Protein AF-0000000076642037 (afdb_homodimer)

Nearest PDB structures (foldseek):
  5gxf-assembly1_B  TM=9.717E-01  e=1.843E-44  Ruegeria pomeroyi DSS-3
  3nx4-assembly1_B  TM=9.785E-01  e=2.537E-43  Salmonella enterica subsp. enterica serovar Typhimurium str. LT2
  4jxk-assembly1_B  TM=9.682E-01  e=1.148E-43  Rhodococcus opacus B4
  1y9e-assembly1_E  TM=9.682E-01  e=3.238E-43  Bacillus subtilis
  1o8c-assembly2_C  TM=9.690E-01  e=2.017E-42  Escherichia coli K-12

Radius of gyration: 28.61 Å; Cα contacts (8 Å, |Δi|>4): 1742; chains: 2; bounding box: 48×90×70 Å

Sequence (664 aa):
MTDTFKALVVEETAEDTFRRSVKQWPLDRLPDHEVLVRVHYSSLNYKDALSASGNKGVTQEYPHIPGIDAAGIVKESKDGRFQAGDKVIVTSYDLGQNTPGGFGRFIRVPGDWVVPLPVGLRLFESMALGTAGLTAAIGIHHLRRHEVEAGGGPLLVTGATGGVGTMAVSILAKLDYEVVAATGKTEQESFMKEIGATSVIHRDEVQDRSSKPLLGSRWSGVIETVGGRMLDTALRQTQPNGTVACCGNVLGHQLQTSVYPFILRGVTLSGIDSGHCPMKLRRQLWKRLGASWKPGHLPEISRSCSLEELNSEIDLILEGGQVGRVVVEHEGMTDTFKALVVEETAEDTFRRSVKQWPLDRLPDHEVLVRVHYSSLNYKDALSASGNKGVTQEYPHIPGIDAAGIVKESKDGRFQAGDKVIVTSYDLGQNTPGGFGRFIRVPGDWVVPLPVGLRLFESMALGTAGLTAAIGIHHLRRHEVEAGGGPLLVTGATGGVGTMAVSILAKLDYEVVAATGKTEQESFMKEIGATSVIHRDEVQDRSSKPLLGSRWSGVIETVGGRMLDTALRQTQPNGTVACCGNVLGHQLQTSVYPFILRGVTLSGIDSGHCPMKLRRQLWKRLGASWKPGHLPEISRSCSLEELNSEIDLILEGGQVGRVVVEHEG

Secondary structure (DSSP, 8-state):
---EEEEEEEEEEGGGEEEEEEEEEEGGGS---SEEEEEEEEEE-HHHHHHHTT-TTT--SSSB---SEEEEEEEEESSTT--TT-EEEEESTTBTTTB--TTBSEEEE-GGGEEEPPTT--HHHHHHHHHHHHHHHHHHHHHHHTT--TTS-PEEESSTTSHHHHHHHHHHHHTT--EEEEES-GGGHHHHHHTT-SEEEEGGGG---S--S-----EEEEEE-S-HHHHHHHHHHEEEEEEEEE---TT-SEEEEESHHHHHH--EEEE--STT--HHHHHHHHHHHTTTT--TTHHHHEEEEETTTHHHHHHHHHTT---SEEEEE---/---EEEEEEEEEEGGGEEEEEEEEEEGGGS---SEEEEEEEEEE-HHHHHHHTT-TTT--SSSB---SEEEEEEEEESSTT--TT-EEEEESTTBTTTB--TTBSEEEE-GGGEEEPPTT--HHHHHHHHHHHHHHHHHHHHHHHTT--TTS-PEEESSTTSHHHHHHHHHHHHTT--EEEEES-GGGHHHHHHTT-SEEEEGGGG---S--S-----EEEEEE-S-HHHHHHHHHHEEEEEEEEE---TT-SEEEEESHHHHHH--EEEE--STT--HHHHHHHHHHHTTTT--TTHHHHEEEEETTTHHHHHHHHHTT---SEEEEE---

Structure (mmCIF, N/CA/C/O backbone):
data_AF-0000000076642037-model_v1
#
loop_
_entity.id
_entity.type
_entity.pdbx_description
1 polymer 'Putative quinone oxidoreductase, YhdH/YhfP family'
#
loop_
_atom_site.group_PDB
_atom_site.id
_atom_site.type_symbol
_atom_site.label_atom_id
_atom_site.label_alt_id
_atom_site.label_comp_id
_atom_site.label_asym_id
_atom_site.label_entity_id
_atom_site.label_seq_id
_atom_site.pdbx_PDB_ins_code
_atom_site.Cartn_x
_atom_site.Cartn_y
_atom_site.Cartn_z
_atom_site.occupancy
_atom_site.B_iso_or_equiv
_atom_site.auth_seq_id
_atom_site.auth_comp_id
_atom_site.auth_asym_id
_atom_site.auth_atom_id
_atom_site.pdbx_PDB_model_num
ATOM 1 N N . MET A 1 1 ? 22.094 -47.125 -18.766 1 52.47 1 MET A N 1
ATOM 2 C CA . MET A 1 1 ? 21.016 -46.375 -19.391 1 52.47 1 MET A CA 1
ATOM 3 C C . MET A 1 1 ? 20.484 -45.312 -18.453 1 52.47 1 MET A C 1
ATOM 5 O O . MET A 1 1 ? 20.219 -45.562 -17.281 1 52.47 1 MET A O 1
ATOM 9 N N . THR A 1 2 ? 20.578 -43.906 -18.844 1 76.56 2 THR A N 1
ATOM 10 C CA . THR A 1 2 ? 20.188 -42.844 -17.938 1 76.56 2 THR A CA 1
ATOM 11 C C . THR A 1 2 ? 18.703 -42.906 -17.594 1 76.56 2 THR A C 1
ATOM 13 O O . THR A 1 2 ? 17.891 -43.219 -18.453 1 76.56 2 THR A O 1
ATOM 16 N N . ASP A 1 3 ? 18.328 -43.094 -16.328 1 93.56 3 ASP A N 1
ATOM 17 C CA . ASP A 1 3 ? 16.938 -43.094 -15.914 1 93.56 3 ASP A CA 1
ATOM 18 C C . ASP A 1 3 ? 16.156 -41.938 -16.547 1 93.56 3 ASP A C 1
ATOM 20 O O . ASP A 1 3 ? 16.703 -40.844 -16.719 1 93.56 3 ASP A O 1
ATOM 24 N N . THR A 1 4 ? 15.094 -42.281 -17.172 1 97.38 4 THR A N 1
ATOM 25 C CA . THR A 1 4 ? 14.242 -41.25 -17.781 1 97.38 4 THR A CA 1
ATOM 26 C C . THR A 1 4 ? 12.898 -41.156 -17.078 1 97.38 4 THR A C 1
ATOM 28 O O . THR A 1 4 ? 12.578 -42 -16.234 1 97.38 4 THR A O 1
ATOM 31 N N . PHE A 1 5 ? 12.234 -40.156 -17.312 1 97.44 5 PHE A N 1
ATOM 32 C CA . PHE A 1 5 ? 10.891 -39.969 -16.781 1 97.44 5 PHE A CA 1
ATOM 33 C C . PHE A 1 5 ? 10 -39.25 -17.797 1 97.44 5 PHE A C 1
ATOM 35 O O . PHE A 1 5 ? 10.5 -38.562 -18.688 1 97.44 5 PHE A O 1
ATOM 42 N N . LYS A 1 6 ? 8.695 -39.438 -17.641 1 97.81 6 LYS A N 1
ATOM 43 C CA . LYS A 1 6 ? 7.727 -38.812 -18.531 1 97.81 6 LYS A CA 1
ATOM 44 C C . LYS A 1 6 ? 7.547 -37.344 -18.203 1 97.81 6 LYS A C 1
ATOM 46 O O . LYS A 1 6 ? 7.477 -36.969 -17.016 1 97.81 6 LYS A O 1
ATOM 51 N N . ALA A 1 7 ? 7.461 -36.5 -19.234 1 98.5 7 ALA A N 1
ATOM 52 C CA . ALA A 1 7 ? 7.258 -35.062 -19.062 1 98.5 7 ALA A CA 1
ATOM 53 C C . ALA A 1 7 ? 6.59 -34.438 -20.297 1 98.5 7 ALA A C 1
ATOM 55 O O . ALA A 1 7 ? 6.617 -35.031 -21.375 1 98.5 7 ALA A O 1
ATOM 56 N N . LEU A 1 8 ? 5.84 -33.406 -20.078 1 98.56 8 LEU A N 1
ATOM 57 C CA . LEU A 1 8 ? 5.484 -32.562 -21.219 1 98.56 8 LEU A CA 1
ATOM 58 C C . LEU A 1 8 ? 6.645 -31.641 -21.594 1 98.56 8 LEU A C 1
ATOM 60 O O . LEU A 1 8 ? 7.039 -30.766 -20.797 1 98.56 8 LEU A O 1
ATOM 64 N N . VAL A 1 9 ? 7.152 -31.797 -22.75 1 98.38 9 VAL A N 1
ATOM 65 C CA . VAL A 1 9 ? 8.328 -31.047 -23.203 1 98.38 9 VAL A CA 1
ATOM 66 C C . VAL A 1 9 ? 7.934 -30.094 -24.328 1 98.38 9 VAL A C 1
ATOM 68 O O . VAL A 1 9 ? 7.18 -30.469 -25.219 1 98.38 9 VAL A O 1
ATOM 71 N N . VAL A 1 10 ? 8.359 -28.891 -24.203 1 98.19 10 VAL A N 1
ATOM 72 C CA . VAL A 1 10 ? 8.188 -27.891 -25.25 1 98.19 10 VAL A CA 1
ATOM 73 C C . VAL A 1 10 ? 9.492 -27.719 -26.031 1 98.19 10 VAL A C 1
ATOM 75 O O . VAL A 1 10 ? 10.547 -27.5 -25.438 1 98.19 10 VAL A O 1
ATOM 78 N N . GLU A 1 11 ? 9.406 -27.828 -27.297 1 97.31 11 GLU A N 1
ATOM 79 C CA . GLU A 1 11 ? 10.578 -27.719 -28.156 1 97.31 11 GLU A CA 1
ATOM 80 C C . GLU A 1 11 ? 10.398 -26.609 -29.203 1 97.31 11 GLU A C 1
ATOM 82 O O . GLU A 1 11 ? 9.297 -26.406 -29.703 1 97.31 11 GLU A O 1
ATOM 87 N N . GLU A 1 12 ? 11.469 -25.938 -29.375 1 94.56 12 GLU A N 1
ATOM 88 C CA . GLU A 1 12 ? 11.477 -24.953 -30.453 1 94.56 12 GLU A CA 1
ATOM 89 C C . GLU A 1 12 ? 11.742 -25.609 -31.797 1 94.56 12 GLU A C 1
ATOM 91 O O . GLU A 1 12 ? 12.68 -26.406 -31.938 1 94.56 12 GLU A O 1
ATOM 96 N N . THR A 1 13 ? 10.82 -25.453 -32.656 1 90.31 13 THR A N 1
ATOM 97 C CA . THR A 1 13 ? 10.961 -26.016 -33.969 1 90.31 13 THR A CA 1
ATOM 98 C C . THR A 1 13 ? 11.469 -24.953 -34.969 1 90.31 13 THR A C 1
ATOM 100 O O . THR A 1 13 ? 11.789 -23.828 -34.562 1 90.31 13 THR A O 1
ATOM 103 N N . ALA A 1 14 ? 11.594 -25.328 -36.281 1 83.94 14 ALA A N 1
ATOM 104 C CA . ALA A 1 14 ? 12.023 -24.375 -37.312 1 83.94 14 ALA A CA 1
ATOM 105 C C . ALA A 1 14 ? 11.07 -23.188 -37.375 1 83.94 14 ALA A C 1
ATOM 107 O O . ALA A 1 14 ? 9.906 -23.281 -36.969 1 83.94 14 ALA A O 1
ATOM 108 N N . GLU A 1 15 ? 11.492 -22.031 -37.75 1 83.69 15 GLU A N 1
ATOM 109 C CA . GLU A 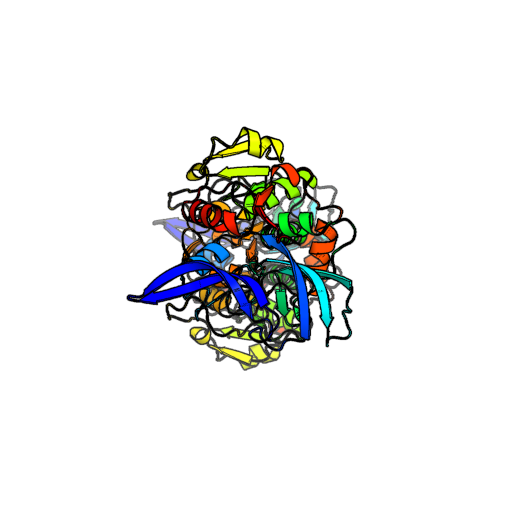1 15 ? 10.75 -20.797 -38 1 83.69 15 GLU A CA 1
ATOM 110 C C . GLU A 1 15 ? 10.164 -20.234 -36.688 1 83.69 15 GLU A C 1
ATOM 112 O O . GLU A 1 15 ? 9.031 -19.75 -36.688 1 83.69 15 GLU A O 1
ATOM 117 N N . ASP A 1 16 ? 10.688 -20.469 -35.562 1 82.94 16 ASP A N 1
ATOM 118 C CA . ASP A 1 16 ? 10.297 -19.891 -34.312 1 82.94 16 ASP A CA 1
ATOM 119 C C . ASP A 1 16 ? 8.938 -20.391 -33.844 1 82.94 16 ASP A C 1
ATOM 121 O O . ASP A 1 16 ? 8.102 -19.625 -33.375 1 82.94 16 ASP A O 1
ATOM 125 N N . THR A 1 17 ? 8.648 -21.609 -34.25 1 89.94 17 THR A N 1
ATOM 126 C CA . THR A 1 17 ? 7.441 -22.281 -33.75 1 89.94 17 THR A CA 1
ATOM 127 C C . THR A 1 17 ? 7.781 -23.266 -32.656 1 89.94 17 THR A C 1
ATOM 129 O O . THR A 1 17 ? 8.945 -23.625 -32.469 1 89.94 17 THR A O 1
ATOM 132 N N . PHE A 1 18 ? 6.809 -23.5 -31.812 1 94.56 18 PHE A N 1
ATOM 133 C CA . PHE A 1 18 ? 7.027 -24.359 -30.656 1 94.56 18 PHE A CA 1
ATOM 134 C C . PHE A 1 18 ? 6.055 -25.531 -30.656 1 94.56 18 PHE A C 1
ATOM 136 O O . PHE A 1 18 ? 4.891 -25.375 -31.016 1 94.56 18 PHE A O 1
ATOM 143 N N . ARG A 1 19 ? 6.543 -26.672 -30.312 1 95.56 19 ARG A N 1
ATOM 144 C CA . ARG A 1 19 ? 5.754 -27.891 -30.266 1 95.56 19 ARG A CA 1
ATOM 145 C C . ARG A 1 19 ? 5.773 -28.516 -28.875 1 95.56 19 ARG A C 1
ATOM 147 O O . ARG A 1 19 ? 6.828 -28.609 -28.25 1 95.56 19 ARG A O 1
ATOM 154 N N . ARG A 1 20 ? 4.562 -28.859 -28.422 1 96.88 20 ARG A N 1
ATOM 155 C CA . ARG A 1 20 ? 4.402 -29.578 -27.156 1 96.88 20 ARG A CA 1
ATOM 156 C C . ARG A 1 20 ? 4.258 -31.078 -27.391 1 96.88 20 ARG A C 1
ATOM 158 O O . ARG A 1 20 ? 3.508 -31.5 -28.281 1 96.88 20 ARG A O 1
ATOM 165 N N . SER A 1 21 ? 4.949 -31.875 -26.594 1 97.06 21 SER A N 1
ATOM 166 C CA . SER A 1 21 ? 4.766 -33.312 -26.641 1 97.06 21 SER A CA 1
ATOM 167 C C . SER A 1 21 ? 5.121 -33.969 -25.312 1 97.06 21 SER A C 1
ATOM 169 O O . SER A 1 21 ? 6.008 -33.5 -24.609 1 97.06 21 SER A O 1
ATOM 171 N N . VAL A 1 22 ? 4.379 -35.031 -25.016 1 97.81 22 VAL A N 1
ATOM 172 C CA . VAL A 1 22 ? 4.73 -35.844 -23.875 1 97.81 22 VAL A CA 1
ATOM 173 C C . VAL A 1 22 ? 5.777 -36.875 -24.281 1 97.81 22 VAL A C 1
ATOM 175 O O . VAL A 1 22 ? 5.555 -37.688 -25.203 1 97.81 22 VAL A O 1
ATOM 178 N N . LYS A 1 23 ? 6.906 -36.844 -23.609 1 97.31 23 LYS A N 1
ATOM 179 C CA . LYS A 1 23 ? 7.977 -37.781 -23.953 1 97.31 23 LYS A CA 1
ATOM 180 C C . LYS A 1 23 ? 8.859 -38.094 -22.75 1 97.31 23 LYS A C 1
ATOM 182 O O . LYS A 1 23 ? 8.656 -37.531 -21.672 1 97.31 23 LYS A O 1
ATOM 187 N N . GLN A 1 24 ? 9.75 -39.031 -22.969 1 97.69 24 GLN A N 1
ATOM 188 C CA . GLN A 1 24 ? 10.719 -39.375 -21.938 1 97.69 24 GLN A CA 1
ATOM 189 C C . GLN A 1 24 ? 11.844 -38.344 -21.875 1 97.69 24 GLN A C 1
ATOM 191 O O . GLN A 1 24 ? 12.305 -37.844 -22.906 1 97.69 24 GLN A O 1
ATOM 196 N N . TRP A 1 25 ? 12.18 -37.938 -20.734 1 97.44 25 TRP A N 1
ATOM 197 C CA . TRP A 1 25 ? 13.242 -37 -20.453 1 97.44 25 TRP A CA 1
ATOM 198 C C . TRP A 1 25 ? 14.297 -37.594 -19.531 1 97.44 25 TRP A C 1
ATOM 200 O O . TRP A 1 25 ? 13.969 -38.25 -18.547 1 97.44 25 TRP A O 1
ATOM 210 N N . PRO A 1 26 ? 15.562 -37.406 -19.875 1 97.62 26 PRO A N 1
ATOM 211 C CA . PRO A 1 26 ? 16.609 -38 -19.031 1 97.62 26 PRO A CA 1
ATOM 212 C C . PRO A 1 26 ? 16.688 -37.312 -17.672 1 97.62 26 PRO A C 1
ATOM 214 O O . PRO A 1 26 ? 16.688 -36.062 -17.578 1 97.62 26 PRO A O 1
ATOM 217 N N . LEU A 1 27 ? 16.812 -38.125 -16.656 1 97.69 27 LEU A N 1
ATOM 218 C CA . LEU A 1 27 ? 16.906 -37.594 -15.289 1 97.69 27 LEU A CA 1
ATOM 219 C C . LEU A 1 27 ? 18.172 -36.781 -15.109 1 97.69 27 LEU A C 1
ATOM 221 O O . LEU A 1 27 ? 18.172 -35.781 -14.383 1 97.69 27 LEU A O 1
ATOM 225 N N . ASP A 1 28 ? 19.25 -37.062 -15.758 1 96.12 28 ASP A N 1
ATOM 226 C CA . ASP A 1 28 ? 20.547 -36.406 -15.578 1 96.12 28 ASP A CA 1
ATOM 227 C C . ASP A 1 28 ? 20.578 -35.062 -16.297 1 96.12 28 ASP A C 1
ATOM 229 O O . ASP A 1 28 ? 21.562 -34.344 -16.203 1 96.12 28 ASP A O 1
ATOM 233 N N . ARG A 1 29 ? 19.5 -34.75 -17.047 1 96.56 29 ARG A N 1
ATOM 234 C CA . ARG A 1 29 ? 19.391 -33.438 -17.672 1 96.56 29 ARG A CA 1
ATOM 235 C C . ARG A 1 29 ? 18.828 -32.406 -16.703 1 96.56 29 ARG A C 1
ATOM 237 O O . ARG A 1 29 ? 18.844 -31.203 -16.984 1 96.56 29 ARG A O 1
ATOM 244 N N . LEU A 1 30 ? 18.328 -32.875 -15.602 1 98 30 LEU A N 1
ATOM 245 C CA . LEU A 1 30 ? 17.906 -31.922 -14.57 1 98 30 LEU A CA 1
ATOM 246 C C . LEU A 1 30 ? 19.094 -31.203 -13.977 1 98 30 LEU A C 1
ATOM 248 O O . LEU A 1 30 ? 20.203 -31.75 -13.93 1 98 30 LEU A O 1
ATOM 252 N N . PRO A 1 31 ? 18.859 -29.891 -13.594 1 97.69 31 PRO A N 1
ATOM 253 C CA . PRO A 1 31 ? 19.969 -29.156 -12.984 1 97.69 31 PRO A CA 1
ATOM 254 C C . PRO A 1 31 ? 20.453 -29.797 -11.688 1 97.69 31 PRO A C 1
ATOM 256 O O . PRO A 1 31 ? 19.719 -30.547 -11.047 1 97.69 31 PRO A O 1
ATOM 259 N N . ASP A 1 32 ? 21.688 -29.453 -11.312 1 97.19 32 ASP A N 1
ATOM 260 C CA . ASP A 1 32 ? 22.297 -30.078 -10.141 1 97.19 32 ASP A CA 1
ATOM 261 C C . ASP A 1 32 ? 21.953 -29.297 -8.867 1 97.19 32 ASP A C 1
ATOM 263 O O . ASP A 1 32 ? 22.844 -28.812 -8.164 1 97.19 32 ASP A O 1
ATOM 267 N N . HIS A 1 33 ? 20.75 -29.297 -8.516 1 98.44 33 HIS A N 1
ATOM 268 C CA . HIS A 1 33 ? 20.266 -28.703 -7.266 1 98.44 33 HIS A CA 1
ATOM 269 C C . HIS A 1 33 ? 20.188 -29.75 -6.156 1 98.44 33 HIS A C 1
ATOM 271 O O . HIS A 1 33 ? 20.484 -30.922 -6.387 1 98.44 33 HIS A O 1
ATOM 277 N N . GLU A 1 34 ? 19.781 -29.359 -5 1 98.75 34 GLU A N 1
ATOM 278 C CA . GLU A 1 34 ? 19.984 -30.172 -3.807 1 98.75 34 GLU A CA 1
ATOM 279 C C . GLU A 1 34 ? 18.875 -31.188 -3.641 1 98.75 34 GLU A C 1
ATOM 281 O O . GLU A 1 34 ? 19.078 -32.25 -3.053 1 98.75 34 GLU A O 1
ATOM 286 N N . VAL A 1 35 ? 17.688 -30.938 -4.113 1 98.88 35 VAL A N 1
ATOM 287 C CA . VAL A 1 35 ? 16.562 -31.766 -3.73 1 98.88 35 VAL A CA 1
ATOM 288 C C . VAL A 1 35 ? 15.891 -32.344 -4.98 1 98.88 35 VAL A C 1
ATOM 290 O O . VAL A 1 35 ? 15.414 -31.578 -5.836 1 98.88 35 VAL A O 1
ATOM 293 N N . LEU A 1 36 ? 15.867 -33.594 -5.07 1 98.81 36 LEU A N 1
ATOM 294 C CA . LEU A 1 36 ? 15.141 -34.312 -6.113 1 98.81 36 LEU A CA 1
ATOM 295 C C . LEU A 1 36 ? 13.773 -34.75 -5.617 1 98.81 36 LEU A C 1
ATOM 297 O O . LEU A 1 36 ? 13.664 -35.406 -4.586 1 98.81 36 LEU A O 1
ATOM 301 N N . VAL A 1 37 ? 12.773 -34.375 -6.301 1 98.88 37 VAL A N 1
ATOM 302 C CA . VAL A 1 37 ? 11.406 -34.688 -5.895 1 98.88 37 VAL A CA 1
ATOM 303 C C . VAL A 1 37 ? 10.711 -35.5 -6.984 1 98.88 37 VAL A C 1
ATOM 305 O O . VAL A 1 37 ? 10.773 -35.156 -8.164 1 98.88 37 VAL A O 1
ATOM 308 N N . ARG A 1 38 ? 10.117 -36.594 -6.609 1 98.81 38 ARG A N 1
ATOM 309 C CA . ARG A 1 38 ? 9.148 -37.25 -7.48 1 98.81 38 ARG A CA 1
ATOM 310 C C . ARG A 1 38 ? 7.797 -36.562 -7.426 1 98.81 38 ARG A C 1
ATOM 312 O O . ARG A 1 38 ? 7.098 -36.625 -6.414 1 98.81 38 ARG A O 1
ATOM 319 N N . VAL A 1 39 ? 7.438 -35.969 -8.523 1 98.88 39 VAL A N 1
ATOM 320 C CA . VAL A 1 39 ? 6.234 -35.156 -8.578 1 98.88 39 VAL A CA 1
ATOM 321 C C . VAL A 1 39 ? 5.008 -36.031 -8.758 1 98.88 39 VAL A C 1
ATOM 323 O O . VAL A 1 39 ? 4.984 -36.906 -9.633 1 98.88 39 VAL A O 1
ATOM 326 N N . HIS A 1 40 ? 4.043 -35.812 -7.922 1 98.81 40 HIS A N 1
ATOM 327 C CA . HIS A 1 40 ? 2.777 -36.531 -8.055 1 98.81 40 HIS A CA 1
ATOM 328 C C . HIS A 1 40 ? 1.712 -35.656 -8.695 1 98.81 40 HIS A C 1
ATOM 330 O O . HIS A 1 40 ? 0.896 -36.125 -9.484 1 98.81 40 HIS A O 1
ATOM 336 N N . TYR A 1 41 ? 1.706 -34.406 -8.305 1 98.81 41 TYR A N 1
ATOM 337 C CA . TYR A 1 41 ? 0.715 -33.469 -8.812 1 98.81 41 TYR A CA 1
ATOM 338 C C . TYR A 1 41 ? 1.359 -32.125 -9.156 1 98.81 41 TYR A C 1
ATOM 340 O O . TYR A 1 41 ? 2.32 -31.719 -8.508 1 98.81 41 TYR A O 1
ATOM 348 N N . SER A 1 42 ? 0.966 -31.5 -10.141 1 98.81 42 SER A N 1
ATOM 349 C CA . SER A 1 42 ? 1.226 -30.125 -10.523 1 98.81 42 SER A CA 1
ATOM 350 C C . SER A 1 42 ? -0.073 -29.359 -10.789 1 98.81 42 SER A C 1
ATOM 352 O O . SER A 1 42 ? -1.16 -29.875 -10.5 1 98.81 42 SER A O 1
ATOM 354 N N . SER A 1 43 ? 0.01 -28.125 -11.156 1 98.62 43 SER A N 1
ATOM 355 C CA . SER A 1 43 ? -1.171 -27.359 -11.539 1 98.62 43 SER A CA 1
ATOM 356 C C . SER A 1 43 ? -0.904 -26.5 -12.773 1 98.62 43 SER A C 1
ATOM 358 O O . SER A 1 43 ? 0.252 -26.266 -13.117 1 98.62 43 SER A O 1
ATOM 360 N N . LEU A 1 44 ? -1.949 -26.172 -13.445 1 98.56 44 LEU A N 1
ATOM 361 C CA . LEU A 1 44 ? -1.83 -25.344 -14.641 1 98.56 44 LEU A CA 1
ATOM 362 C C . LEU A 1 44 ? -2.131 -23.891 -14.32 1 98.56 44 LEU A C 1
ATOM 364 O O . LEU A 1 44 ? -3.223 -23.562 -13.844 1 98.56 44 LEU A O 1
ATOM 368 N N . ASN A 1 45 ? -1.191 -23.047 -14.492 1 97.44 45 ASN A N 1
ATOM 369 C CA . ASN A 1 45 ? -1.323 -21.594 -14.383 1 97.44 45 ASN A CA 1
ATOM 370 C C . ASN A 1 45 ? -1.157 -20.922 -15.742 1 97.44 45 ASN A C 1
ATOM 372 O O . ASN A 1 45 ? -0.599 -21.5 -16.672 1 97.44 45 ASN A O 1
ATOM 376 N N . TYR A 1 46 ? -1.688 -19.703 -15.828 1 95.12 46 TYR A N 1
ATOM 377 C CA . TYR A 1 46 ? -1.545 -18.953 -17.078 1 95.12 46 TYR A 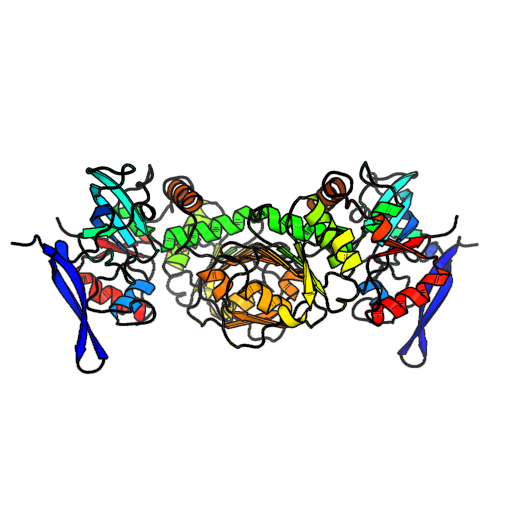CA 1
ATOM 378 C C . TYR A 1 46 ? -0.079 -18.844 -17.469 1 95.12 46 TYR A C 1
ATOM 380 O O . TYR A 1 46 ? 0.261 -18.969 -18.656 1 95.12 46 TYR A O 1
ATOM 388 N N . LYS A 1 47 ? 0.796 -18.609 -16.562 1 94.88 47 LYS A N 1
ATOM 389 C CA . LYS A 1 47 ? 2.23 -18.5 -16.828 1 94.88 47 LYS A CA 1
ATOM 390 C C . LYS A 1 47 ? 2.775 -19.797 -17.438 1 94.88 47 LYS A C 1
ATOM 392 O O . LYS A 1 47 ? 3.67 -19.75 -18.281 1 94.88 47 LYS A O 1
ATOM 397 N N . ASP A 1 48 ? 2.295 -20.875 -17.031 1 98.25 48 ASP A N 1
ATOM 398 C CA . ASP A 1 48 ? 2.678 -22.156 -17.625 1 98.25 48 ASP A CA 1
ATOM 399 C C . ASP A 1 48 ? 2.336 -22.203 -19.109 1 98.25 48 ASP A C 1
ATOM 401 O O . ASP A 1 48 ? 3.123 -22.703 -19.922 1 98.25 48 ASP A O 1
ATOM 405 N N . ALA A 1 49 ? 1.134 -21.734 -19.344 1 97.62 49 ALA A N 1
ATOM 406 C CA . ALA A 1 49 ? 0.662 -21.766 -20.734 1 97.62 49 ALA A CA 1
ATOM 407 C C . ALA A 1 49 ? 1.516 -20.859 -21.625 1 97.62 49 ALA A C 1
ATOM 409 O O . ALA A 1 49 ? 1.778 -21.188 -22.781 1 97.62 49 ALA A O 1
ATOM 410 N N . LEU A 1 50 ? 1.92 -19.734 -21.047 1 95.94 50 LEU A N 1
ATOM 411 C CA . LEU A 1 50 ? 2.826 -18.859 -21.797 1 95.94 50 LEU A CA 1
ATOM 412 C C . LEU A 1 50 ? 4.148 -19.562 -22.078 1 95.94 50 LEU A C 1
ATOM 414 O O . LEU A 1 50 ? 4.633 -19.547 -23.219 1 95.94 50 LEU A O 1
ATOM 418 N N . SER A 1 51 ? 4.688 -20.172 -21.109 1 97.19 51 SER A N 1
ATOM 419 C CA . SER A 1 51 ? 5.91 -20.953 -21.297 1 97.19 51 SER A CA 1
ATOM 420 C C . SER A 1 51 ? 5.707 -22.062 -22.328 1 97.19 51 SER A C 1
ATOM 422 O O . SER A 1 51 ? 6.527 -22.234 -23.234 1 97.19 51 SER A O 1
ATOM 424 N N . ALA A 1 52 ? 4.609 -22.719 -22.234 1 97.81 52 ALA A N 1
ATOM 425 C CA . ALA A 1 52 ? 4.309 -23.875 -23.062 1 97.81 52 ALA A CA 1
ATOM 426 C C . ALA A 1 52 ? 4.031 -23.438 -24.5 1 97.81 52 ALA A C 1
ATOM 428 O O . ALA A 1 52 ? 4.008 -24.281 -25.406 1 97.81 52 ALA A O 1
ATOM 429 N N . SER A 1 53 ? 3.801 -22.203 -24.719 1 95.88 53 SER A N 1
ATOM 430 C CA . SER A 1 53 ? 3.529 -21.703 -26.062 1 95.88 53 SER A CA 1
ATOM 431 C C . SER A 1 53 ? 4.738 -20.969 -26.625 1 95.88 53 SER A C 1
ATOM 433 O O . SER A 1 53 ? 4.652 -20.344 -27.688 1 95.88 53 SER A O 1
ATOM 435 N N . GLY A 1 54 ? 5.828 -20.922 -25.859 1 95.44 54 GLY A N 1
ATOM 436 C CA . GLY A 1 54 ? 7.086 -20.422 -26.391 1 95.44 54 GLY A CA 1
ATOM 437 C C . GLY A 1 54 ? 7.336 -18.969 -26.047 1 95.44 54 GLY A C 1
ATOM 438 O O . GLY A 1 54 ? 8.125 -18.281 -26.703 1 95.44 54 GLY A O 1
ATOM 439 N N . ASN A 1 55 ? 6.668 -18.453 -25.094 1 94.5 55 ASN A N 1
ATOM 440 C CA . ASN A 1 55 ? 6.902 -17.062 -24.672 1 94.5 55 ASN A CA 1
ATOM 441 C C . ASN A 1 55 ? 8.281 -16.906 -24.047 1 94.5 55 ASN A C 1
ATOM 443 O O . ASN A 1 55 ? 8.5 -17.312 -22.906 1 94.5 55 ASN A O 1
ATOM 447 N N . LYS A 1 56 ? 9.18 -16.188 -24.625 1 94.25 56 LYS A N 1
ATOM 448 C CA . LYS A 1 56 ? 10.578 -16.078 -24.203 1 94.25 56 LYS A CA 1
ATOM 449 C C . LYS A 1 56 ? 10.719 -15.133 -23.016 1 94.25 56 LYS A C 1
ATOM 451 O O . LYS A 1 56 ? 11.773 -15.094 -22.375 1 94.25 56 LYS A O 1
ATOM 456 N N . GLY A 1 57 ? 9.703 -14.383 -22.734 1 91.81 57 GLY A N 1
ATOM 457 C CA . GLY A 1 57 ? 9.672 -13.602 -21.516 1 91.81 57 GLY A CA 1
ATOM 458 C C . GLY A 1 57 ? 9.5 -14.453 -20.266 1 91.81 57 GLY A C 1
ATOM 459 O O . GLY A 1 57 ? 9.867 -14.031 -19.172 1 91.81 57 GLY A O 1
ATOM 460 N N . VAL A 1 58 ? 9 -15.641 -20.422 1 94.56 58 VAL A N 1
ATOM 461 C CA . VAL A 1 58 ? 8.797 -16.562 -19.312 1 94.56 58 VAL A CA 1
ATOM 462 C C . VAL A 1 58 ? 9.891 -17.625 -19.312 1 94.56 58 VAL A C 1
ATOM 464 O O . VAL A 1 58 ? 10.516 -17.875 -18.266 1 94.56 58 VAL A O 1
ATOM 467 N N . THR A 1 59 ? 10.102 -18.188 -20.469 1 97.12 59 THR A N 1
ATOM 468 C CA . THR A 1 59 ? 11.133 -19.203 -20.641 1 97.12 59 THR A CA 1
ATOM 469 C C . THR A 1 59 ? 12.102 -18.781 -21.75 1 97.12 59 THR A C 1
ATOM 471 O O . THR A 1 59 ? 11.703 -18.609 -22.891 1 97.12 59 THR A O 1
ATOM 474 N N . GLN A 1 60 ? 13.312 -18.75 -21.406 1 96.44 60 GLN A N 1
ATOM 475 C CA . GLN A 1 60 ? 14.305 -18.203 -22.328 1 96.44 60 GLN A CA 1
ATOM 476 C C . GLN A 1 60 ? 14.812 -19.281 -23.281 1 96.44 60 GLN A C 1
ATOM 478 O O . GLN A 1 60 ? 15.086 -19 -24.453 1 96.44 60 GLN A O 1
ATOM 483 N N . GLU A 1 61 ? 14.938 -20.453 -22.75 1 95.88 61 GLU A N 1
ATOM 484 C CA . GLU A 1 61 ? 15.586 -21.5 -23.531 1 95.88 61 GLU A CA 1
ATOM 485 C C . GLU A 1 61 ? 14.688 -22.734 -23.672 1 95.88 61 GLU A C 1
ATOM 487 O O . GLU A 1 61 ? 14.016 -23.125 -22.719 1 95.88 61 GLU A O 1
ATOM 492 N N . TYR A 1 62 ? 14.758 -23.391 -24.844 1 96.06 62 TYR A N 1
ATOM 493 C CA . TYR A 1 62 ? 14.078 -24.625 -25.156 1 96.06 62 TYR A CA 1
ATOM 494 C C . TYR A 1 62 ? 15.055 -25.656 -25.719 1 96.06 62 TYR A C 1
ATOM 496 O O . TYR A 1 62 ? 16.062 -25.297 -26.344 1 96.06 62 TYR A O 1
ATOM 504 N N . PRO A 1 63 ? 14.82 -26.969 -25.625 1 97.31 63 PRO A N 1
ATOM 505 C CA . PRO A 1 63 ? 13.609 -27.578 -25.062 1 97.31 63 PRO A CA 1
ATOM 506 C C . PRO A 1 63 ? 13.484 -27.359 -23.562 1 97.31 63 PRO A C 1
ATOM 508 O O . PRO A 1 63 ? 14.492 -27.203 -22.875 1 97.31 63 PRO A O 1
ATOM 511 N N . HIS A 1 64 ? 12.211 -27.328 -23.047 1 98.31 64 HIS A N 1
ATOM 512 C CA . HIS A 1 64 ? 11.945 -27.016 -21.656 1 98.31 64 HIS A CA 1
ATOM 513 C C . HIS A 1 64 ? 10.727 -27.781 -21.141 1 98.31 64 HIS A C 1
ATOM 515 O O . HIS A 1 64 ? 9.844 -28.141 -21.922 1 98.31 64 HIS A O 1
ATOM 521 N N . ILE A 1 65 ? 10.688 -28.109 -19.844 1 98.75 65 ILE A N 1
ATOM 522 C CA . ILE A 1 65 ? 9.523 -28.641 -19.141 1 98.75 65 ILE A CA 1
ATOM 523 C C . ILE A 1 65 ? 8.859 -27.531 -18.328 1 98.75 65 ILE A C 1
ATOM 525 O O . ILE A 1 65 ? 9.391 -27.109 -17.297 1 98.75 65 ILE A O 1
ATOM 529 N N . PRO A 1 66 ? 7.664 -27.031 -18.703 1 98.75 66 PRO A N 1
ATOM 530 C CA . PRO A 1 66 ? 6.965 -26 -17.938 1 98.75 66 PRO A CA 1
ATOM 531 C C . PRO A 1 66 ? 6.352 -26.531 -16.641 1 98.75 66 PRO A C 1
ATOM 533 O O . PRO A 1 66 ? 6.508 -27.703 -16.328 1 98.75 66 PRO A O 1
ATOM 536 N N . GLY A 1 67 ? 5.66 -25.641 -15.93 1 98.81 67 GLY A N 1
ATOM 537 C CA . GLY A 1 67 ? 4.977 -25.969 -14.688 1 98.81 67 GLY A CA 1
ATOM 538 C C . GLY A 1 67 ? 5.586 -25.297 -13.477 1 98.81 67 GLY A C 1
ATOM 539 O O . GLY A 1 67 ? 6.559 -25.797 -12.906 1 98.81 67 GLY A O 1
ATOM 540 N N . ILE A 1 68 ? 4.926 -24.312 -12.961 1 98.81 68 ILE A N 1
ATOM 541 C CA . ILE A 1 68 ? 5.508 -23.531 -11.875 1 98.81 68 ILE A CA 1
ATOM 542 C C . ILE A 1 68 ? 5.051 -24.094 -10.531 1 98.81 68 ILE A C 1
ATOM 544 O O . ILE A 1 68 ? 5.395 -23.562 -9.477 1 98.81 68 ILE A O 1
ATOM 548 N N . ASP A 1 69 ? 4.301 -25.188 -10.531 1 98.88 69 ASP A N 1
ATOM 549 C CA . ASP A 1 69 ? 3.799 -25.859 -9.336 1 98.88 69 ASP A CA 1
ATOM 550 C C . ASP A 1 69 ? 4.199 -27.328 -9.32 1 98.88 69 ASP A C 1
ATOM 552 O O . ASP A 1 69 ? 4.172 -27.984 -10.359 1 98.88 69 ASP A O 1
ATOM 556 N N . ALA A 1 70 ? 4.555 -27.797 -8.164 1 98.88 70 ALA A N 1
ATOM 557 C CA . ALA A 1 70 ? 4.82 -29.219 -8.008 1 98.88 70 ALA A CA 1
ATOM 558 C C . ALA A 1 70 ? 4.617 -29.656 -6.562 1 98.88 70 ALA A C 1
ATOM 560 O O . ALA A 1 70 ? 4.969 -28.922 -5.629 1 98.88 70 ALA A O 1
ATOM 561 N N . ALA A 1 71 ? 4.059 -30.781 -6.391 1 98.88 71 ALA A N 1
ATOM 562 C CA . ALA A 1 71 ? 3.959 -31.453 -5.098 1 98.88 71 ALA A CA 1
ATOM 563 C C . ALA A 1 71 ? 4.262 -32.938 -5.23 1 98.88 71 ALA A C 1
ATOM 565 O O . ALA A 1 71 ? 3.859 -33.594 -6.207 1 98.88 71 ALA A O 1
ATOM 566 N N . GLY A 1 72 ? 4.984 -33.438 -4.277 1 98.81 72 GLY A N 1
ATOM 567 C CA . GLY A 1 72 ? 5.352 -34.844 -4.352 1 98.81 72 GLY A CA 1
ATOM 568 C C . GLY A 1 72 ? 6.188 -35.281 -3.174 1 98.81 72 GLY A C 1
ATOM 569 O O . GLY A 1 72 ? 5.977 -34.844 -2.043 1 98.81 72 GLY A O 1
ATOM 570 N N . ILE A 1 73 ? 7.027 -36.281 -3.523 1 98.88 73 ILE A N 1
ATOM 571 C CA . ILE A 1 73 ? 7.816 -36.938 -2.488 1 98.88 73 ILE A CA 1
ATOM 572 C C . ILE A 1 73 ? 9.305 -36.781 -2.797 1 98.88 73 ILE A C 1
ATOM 574 O O . ILE A 1 73 ? 9.742 -37 -3.926 1 98.88 73 ILE A O 1
ATOM 578 N N . VAL A 1 74 ? 10.07 -36.375 -1.777 1 98.94 74 VAL A N 1
ATOM 579 C CA . VAL A 1 74 ? 11.516 -36.25 -1.947 1 98.94 74 VAL A CA 1
ATOM 580 C C . VAL A 1 74 ? 12.109 -37.625 -2.236 1 98.94 74 VAL A C 1
ATOM 582 O O . VAL A 1 74 ? 11.875 -38.594 -1.488 1 98.94 74 VAL A O 1
ATOM 585 N N . LYS A 1 75 ? 12.766 -37.719 -3.318 1 98.56 75 LYS A N 1
ATOM 586 C CA . LYS A 1 75 ? 13.461 -38.969 -3.668 1 98.56 75 LYS A CA 1
ATOM 587 C C . LYS A 1 75 ? 14.875 -38.969 -3.098 1 98.56 75 LYS A C 1
ATOM 589 O O . LYS A 1 75 ? 15.336 -40 -2.584 1 98.56 75 LYS A O 1
ATOM 594 N N . GLU A 1 76 ? 15.586 -37.844 -3.279 1 98.12 76 GLU A N 1
ATOM 595 C CA . GLU A 1 76 ? 16.938 -37.625 -2.77 1 98.12 76 GLU A CA 1
ATOM 596 C C . GLU A 1 76 ? 17.125 -36.188 -2.346 1 98.12 76 GLU A C 1
ATOM 598 O O . GLU A 1 76 ? 16.5 -35.281 -2.908 1 98.12 76 GLU A O 1
ATOM 603 N N . SER A 1 77 ? 18.016 -36 -1.311 1 98.62 77 SER A N 1
ATOM 604 C CA . SER A 1 77 ? 18.312 -34.625 -0.901 1 98.62 77 SER A CA 1
ATOM 605 C C . SER A 1 77 ? 19.75 -34.5 -0.414 1 98.62 77 SER A C 1
ATOM 607 O O . SER A 1 77 ? 20.234 -35.344 0.342 1 98.62 77 SER A O 1
ATOM 609 N N . LYS A 1 78 ? 20.422 -33.5 -0.927 1 98.38 78 LYS A N 1
ATOM 610 C CA . LYS A 1 78 ? 21.703 -33.094 -0.392 1 98.38 78 LYS A CA 1
ATOM 611 C C . LYS A 1 78 ? 21.547 -31.953 0.626 1 98.38 78 LYS A C 1
ATOM 613 O O . LYS A 1 78 ? 22.531 -31.453 1.173 1 98.38 78 LYS A O 1
ATOM 618 N N . ASP A 1 79 ? 20.328 -31.469 0.733 1 98.5 79 ASP A N 1
ATOM 619 C CA . ASP A 1 79 ? 19.969 -30.469 1.735 1 98.5 79 ASP A CA 1
ATOM 620 C C . ASP A 1 79 ? 19.469 -31.141 3.018 1 98.5 79 ASP A C 1
ATOM 622 O O . ASP A 1 79 ? 18.484 -31.875 3 1 98.5 79 ASP A O 1
ATOM 626 N N . GLY A 1 80 ? 20.109 -30.859 4.191 1 98.19 80 GLY A N 1
ATOM 627 C CA . GLY A 1 80 ? 19.828 -31.5 5.461 1 98.19 80 GLY A CA 1
ATOM 628 C C . GLY A 1 80 ? 18.438 -31.219 5.988 1 98.19 80 GLY A C 1
ATOM 629 O O . GLY A 1 80 ? 17.938 -31.906 6.875 1 98.19 80 GLY A O 1
ATOM 630 N N . ARG A 1 81 ? 17.766 -30.281 5.434 1 97.75 81 ARG A N 1
ATOM 631 C CA . ARG A 1 81 ? 16.422 -29.938 5.863 1 97.75 81 ARG A CA 1
ATOM 632 C C . ARG A 1 81 ? 15.406 -30.953 5.359 1 97.75 81 ARG A C 1
ATOM 634 O O . ARG A 1 81 ? 14.281 -31.016 5.852 1 97.75 81 ARG A O 1
ATOM 641 N N . PHE A 1 82 ? 15.758 -31.812 4.395 1 98.81 82 PHE A N 1
ATOM 642 C CA . PHE A 1 82 ? 14.828 -32.75 3.766 1 98.81 82 PHE A CA 1
ATOM 643 C C . PHE A 1 82 ? 15.461 -34.125 3.629 1 98.81 82 PHE A C 1
ATOM 645 O O . PHE A 1 82 ? 16.688 -34.25 3.553 1 98.81 82 PHE A O 1
ATOM 652 N N . GLN A 1 83 ? 14.609 -35.125 3.559 1 98.62 83 GLN A N 1
ATOM 653 C CA . GLN A 1 83 ? 15.047 -36.5 3.365 1 98.62 83 GLN A CA 1
ATOM 654 C C . GLN A 1 83 ? 14.078 -37.281 2.477 1 98.62 83 GLN A C 1
ATOM 656 O O . GLN A 1 83 ? 12.914 -36.875 2.324 1 98.62 83 GLN A O 1
ATOM 661 N N . ALA A 1 84 ? 14.578 -38.375 1.961 1 98.75 84 ALA A N 1
ATOM 662 C CA . ALA A 1 84 ? 13.734 -39.219 1.135 1 98.75 84 ALA A CA 1
ATOM 663 C C . ALA A 1 84 ? 12.461 -39.625 1.874 1 98.75 84 ALA A C 1
ATOM 665 O O . ALA A 1 84 ? 12.5 -39.938 3.059 1 98.75 84 ALA A O 1
ATOM 666 N N . GLY A 1 85 ? 11.352 -39.438 1.18 1 98.75 85 GLY A N 1
ATOM 667 C CA . GLY A 1 85 ? 10.078 -39.781 1.782 1 98.75 85 GLY A CA 1
ATOM 668 C C . GLY A 1 85 ? 9.273 -38.562 2.225 1 98.75 85 GLY A C 1
ATOM 669 O O . GLY A 1 85 ? 8.062 -38.688 2.438 1 98.75 85 GLY A O 1
ATOM 670 N N . ASP A 1 86 ? 9.938 -37.438 2.41 1 98.75 86 ASP A N 1
ATOM 671 C CA . ASP A 1 86 ? 9.234 -36.219 2.812 1 98.75 86 ASP A CA 1
ATOM 672 C C . ASP A 1 86 ? 8.234 -35.781 1.741 1 98.75 86 ASP A C 1
ATOM 674 O O . ASP A 1 86 ? 8.547 -35.812 0.548 1 98.75 86 ASP A O 1
ATOM 678 N N . LYS A 1 87 ? 7 -35.438 2.102 1 98.94 87 LYS A N 1
ATOM 679 C CA . LYS A 1 87 ? 6.039 -34.781 1.211 1 98.94 87 LYS A CA 1
ATOM 680 C C . LYS A 1 87 ? 6.277 -33.281 1.141 1 98.94 87 LYS A C 1
ATOM 682 O O . LYS A 1 87 ? 6.387 -32.625 2.174 1 98.94 87 LYS A O 1
ATOM 687 N N . VAL A 1 88 ? 6.387 -32.75 -0.09 1 98.94 88 VAL A N 1
ATOM 688 C CA . VAL A 1 88 ? 6.82 -31.359 -0.199 1 98.94 88 VAL A CA 1
ATOM 689 C C . VAL A 1 88 ? 6.031 -30.656 -1.303 1 98.94 88 VAL A C 1
ATOM 691 O O . VAL A 1 88 ? 5.398 -31.312 -2.135 1 98.94 88 VAL A O 1
ATOM 694 N N . ILE A 1 89 ? 5.977 -29.359 -1.222 1 98.94 89 ILE A N 1
ATOM 695 C CA . ILE A 1 89 ? 5.41 -28.438 -2.199 1 98.94 89 ILE A CA 1
ATOM 696 C C . ILE A 1 89 ? 6.504 -27.516 -2.744 1 98.94 89 ILE A C 1
ATOM 698 O O . ILE A 1 89 ? 7.348 -27.031 -1.986 1 98.94 89 ILE A O 1
ATOM 702 N N . VAL A 1 90 ? 6.57 -27.328 -4.004 1 98.81 90 VAL A N 1
ATOM 703 C CA . VAL A 1 90 ? 7.41 -26.328 -4.641 1 98.81 90 VAL A CA 1
ATOM 704 C C . VAL A 1 90 ? 6.566 -25.469 -5.582 1 98.81 90 VAL A C 1
ATOM 706 O O . VAL A 1 90 ? 6.016 -25.969 -6.566 1 98.81 90 VAL A O 1
ATOM 709 N N . THR A 1 91 ? 6.469 -24.141 -5.273 1 98.56 91 THR A N 1
ATOM 710 C CA . THR A 1 91 ? 5.715 -23.234 -6.121 1 98.56 91 THR A CA 1
ATOM 711 C C . THR A 1 91 ? 6.535 -21.984 -6.441 1 98.56 91 THR A C 1
ATOM 713 O O . THR A 1 91 ? 7.27 -21.484 -5.586 1 98.56 91 THR A O 1
ATOM 716 N N . SER A 1 92 ? 6.445 -21.5 -7.68 1 97.12 92 SER A N 1
ATOM 717 C CA . SER A 1 92 ? 6.945 -20.188 -8.102 1 97.12 92 SER A CA 1
ATOM 718 C C . SER A 1 92 ? 8.453 -20.219 -8.305 1 97.12 92 SER A C 1
ATOM 720 O O . SER A 1 92 ? 8.977 -21.062 -9.031 1 97.12 92 SER A O 1
ATOM 722 N N . TYR A 1 93 ? 9.156 -19.156 -7.938 1 96.19 93 TYR A N 1
ATOM 723 C CA . TYR A 1 93 ? 10.578 -18.984 -8.203 1 96.19 93 TYR A CA 1
ATOM 724 C C . TYR A 1 93 ? 10.883 -19.203 -9.68 1 96.19 93 TYR A C 1
ATOM 726 O O . TYR A 1 93 ? 10.258 -18.594 -10.555 1 96.19 93 TYR A O 1
ATOM 734 N N . ASP A 1 94 ? 11.938 -19.938 -9.969 1 97.38 94 ASP A N 1
ATOM 735 C CA . ASP A 1 94 ? 12.32 -20.156 -11.359 1 97.38 94 ASP A CA 1
ATOM 736 C C . ASP A 1 94 ? 11.758 -21.484 -11.883 1 97.38 94 ASP A C 1
ATOM 738 O O . ASP A 1 94 ? 12.031 -21.875 -13.016 1 97.38 94 ASP A O 1
ATOM 742 N N . LEU A 1 95 ? 11.023 -22.172 -11.078 1 98.56 95 LEU A N 1
ATOM 743 C CA . LEU A 1 95 ? 10.461 -23.469 -11.461 1 98.56 95 LEU A CA 1
ATOM 744 C C . LEU A 1 95 ? 9.547 -23.312 -12.672 1 98.56 95 LEU A C 1
ATOM 746 O O . LEU A 1 95 ? 8.68 -22.438 -12.703 1 98.56 95 LEU A O 1
ATOM 750 N N . GLY A 1 96 ? 9.758 -24.125 -13.641 1 98.56 96 GLY A N 1
ATOM 751 C CA . GLY A 1 96 ? 8.898 -24.141 -14.82 1 98.56 96 GLY A CA 1
ATOM 752 C C . GLY A 1 96 ? 9.164 -22.969 -15.758 1 98.56 96 GLY A C 1
ATOM 753 O O . GLY A 1 96 ? 8.531 -22.859 -16.812 1 98.56 96 GLY A O 1
ATOM 754 N N . GLN A 1 97 ? 10.008 -22.016 -15.391 1 97.56 97 GLN A N 1
ATOM 755 C CA . GLN A 1 97 ? 10.375 -20.875 -16.234 1 97.56 97 GLN A CA 1
ATOM 756 C C . GLN A 1 97 ? 11.742 -21.094 -16.875 1 97.56 97 GLN A C 1
ATOM 758 O O . GLN A 1 97 ? 11.828 -21.25 -18.094 1 97.56 97 GLN A O 1
ATOM 763 N N . ASN A 1 98 ? 12.789 -21.188 -16.047 1 96.94 98 ASN A N 1
ATOM 764 C CA . ASN A 1 98 ? 14.102 -21.547 -16.578 1 96.94 98 ASN A CA 1
ATOM 765 C C . ASN A 1 98 ? 14.688 -22.766 -15.883 1 96.94 98 ASN A C 1
ATOM 767 O O . ASN A 1 98 ? 15.797 -23.188 -16.188 1 96.94 98 ASN A O 1
ATOM 771 N N . THR A 1 99 ? 14.086 -23.234 -14.922 1 98.38 99 THR A N 1
ATOM 772 C CA . THR A 1 99 ? 14.297 -24.531 -14.297 1 98.38 99 THR A CA 1
ATOM 773 C C . THR A 1 99 ? 13.172 -25.5 -14.656 1 98.38 99 THR A C 1
ATOM 775 O O . THR A 1 99 ? 11.992 -25.141 -14.555 1 98.38 99 THR A O 1
ATOM 778 N N . PRO A 1 100 ? 13.516 -26.719 -15.094 1 98.69 100 PRO A N 1
ATOM 779 C CA . PRO A 1 100 ? 12.438 -27.656 -15.453 1 98.69 100 PRO A CA 1
ATOM 780 C C . PRO A 1 100 ? 11.383 -27.797 -14.359 1 98.69 100 PRO A C 1
ATOM 782 O O . PRO A 1 100 ? 11.727 -27.891 -13.172 1 98.69 100 PRO A O 1
ATOM 785 N N . GLY A 1 101 ? 10.102 -27.922 -14.828 1 98.81 101 GLY A N 1
ATOM 786 C CA . GLY A 1 101 ? 9.039 -27.703 -13.859 1 98.81 101 GLY A CA 1
ATOM 787 C C . GLY A 1 101 ? 8.18 -28.938 -13.641 1 98.81 101 GLY A C 1
ATOM 788 O O . GLY A 1 101 ? 8.609 -30.062 -13.898 1 98.81 101 GLY A O 1
ATOM 789 N N . GLY A 1 102 ? 7.02 -28.672 -13.086 1 98.88 102 GLY A N 1
ATOM 790 C CA . GLY A 1 102 ? 6.148 -29.703 -12.523 1 98.88 102 GLY A CA 1
ATOM 791 C C . GLY A 1 102 ? 5.402 -30.5 -13.578 1 98.88 102 GLY A C 1
ATOM 792 O O . GLY A 1 102 ? 4.699 -31.453 -13.258 1 98.88 102 GLY A O 1
ATOM 793 N N . PHE A 1 103 ? 5.543 -30.156 -14.852 1 98.88 103 PHE A N 1
ATOM 794 C CA . PHE A 1 103 ? 4.922 -30.984 -15.883 1 98.88 103 PHE A CA 1
ATOM 795 C C . PHE A 1 103 ? 5.809 -32.156 -16.234 1 98.88 103 PHE A C 1
ATOM 797 O O . PHE A 1 103 ? 5.605 -32.812 -17.266 1 98.88 103 PHE A O 1
ATOM 804 N N . GLY A 1 104 ? 6.785 -32.375 -15.461 1 98.62 104 GLY A N 1
ATOM 805 C CA . GLY A 1 104 ? 7.582 -33.594 -15.445 1 98.62 104 GLY A CA 1
ATOM 806 C C . GLY A 1 104 ? 7.438 -34.375 -14.156 1 98.62 104 GLY A C 1
ATOM 807 O O . GLY A 1 104 ? 7.215 -33.812 -13.086 1 98.62 104 GLY A O 1
ATOM 808 N N . ARG A 1 105 ? 7.688 -35.719 -14.242 1 98.44 105 ARG A N 1
ATOM 809 C CA . ARG A 1 105 ? 7.496 -36.594 -13.094 1 98.44 105 ARG A CA 1
ATOM 810 C C . ARG A 1 105 ? 8.586 -36.375 -12.047 1 98.44 105 ARG A C 1
ATOM 812 O O . ARG A 1 105 ? 8.453 -36.812 -10.906 1 98.44 105 ARG A O 1
ATOM 819 N N . PHE A 1 106 ? 9.672 -35.688 -12.461 1 98.69 106 PHE A N 1
ATOM 820 C CA . PHE A 1 106 ? 10.719 -35.344 -11.516 1 98.69 106 PHE A CA 1
ATOM 821 C C . PHE A 1 106 ? 11.125 -33.875 -11.672 1 98.69 106 PHE A C 1
ATOM 823 O O . PHE A 1 106 ? 11.172 -33.344 -12.789 1 98.69 106 PHE A O 1
ATOM 830 N N . ILE A 1 107 ? 11.445 -33.281 -10.57 1 98.88 107 ILE A N 1
ATOM 831 C CA . ILE A 1 107 ? 12.109 -32 -10.547 1 98.88 107 ILE A CA 1
ATOM 832 C C . ILE A 1 107 ? 13.312 -32.031 -9.602 1 98.88 107 ILE A C 1
ATOM 834 O O . ILE A 1 107 ? 13.359 -32.875 -8.695 1 98.88 107 ILE A O 1
ATOM 838 N N . ARG A 1 108 ? 14.258 -31.266 -9.875 1 98.81 108 ARG A N 1
ATOM 839 C CA . ARG A 1 108 ? 15.398 -31.062 -9 1 98.81 108 ARG A CA 1
ATOM 840 C C . ARG A 1 108 ? 15.602 -29.578 -8.695 1 98.81 108 ARG A C 1
ATOM 842 O O . ARG A 1 108 ? 15.875 -28.797 -9.602 1 98.81 108 ARG A O 1
ATOM 849 N N . VAL A 1 109 ? 15.469 -29.188 -7.395 1 98.88 109 VAL A N 1
ATOM 850 C CA . VAL A 1 109 ? 15.359 -27.766 -7.07 1 98.88 109 VAL A CA 1
ATOM 851 C C . VAL A 1 109 ? 16.219 -27.438 -5.855 1 98.88 109 VAL A C 1
ATOM 853 O O . VAL A 1 109 ? 16.641 -28.344 -5.121 1 98.88 109 VAL A O 1
ATOM 856 N N . PRO A 1 110 ? 16.547 -26.094 -5.715 1 98.69 110 PRO A N 1
ATOM 857 C CA . PRO A 1 110 ? 17.203 -25.688 -4.469 1 98.69 110 PRO A CA 1
ATOM 858 C C . PRO A 1 110 ? 16.344 -25.984 -3.234 1 98.69 110 PRO A C 1
ATOM 860 O O . PRO A 1 110 ? 15.125 -25.828 -3.275 1 98.69 110 PRO A O 1
ATOM 863 N N . GLY A 1 111 ? 17.062 -26.359 -2.156 1 98.75 111 GLY A N 1
ATOM 864 C CA . GLY A 1 111 ? 16.359 -26.578 -0.903 1 98.75 111 GLY A CA 1
ATOM 865 C C . GLY A 1 111 ? 15.555 -25.375 -0.444 1 98.75 111 GLY A C 1
ATOM 866 O O . GLY A 1 111 ? 14.5 -25.531 0.179 1 98.75 111 GLY A O 1
ATOM 867 N N . ASP A 1 112 ? 15.922 -24.203 -0.854 1 98.38 112 ASP A N 1
ATOM 868 C CA . ASP A 1 112 ? 15.32 -22.953 -0.421 1 98.38 112 ASP A CA 1
ATOM 869 C C . ASP A 1 112 ? 13.953 -22.734 -1.07 1 98.38 112 ASP A C 1
ATOM 871 O O . ASP A 1 112 ? 13.195 -21.859 -0.66 1 98.38 112 ASP A O 1
ATOM 875 N N . TRP A 1 113 ? 13.625 -23.578 -2.07 1 98.56 113 TRP A N 1
ATOM 876 C CA . TRP A 1 113 ? 12.344 -23.438 -2.75 1 98.56 113 TRP A CA 1
ATOM 877 C C . TRP A 1 113 ? 11.289 -24.344 -2.131 1 98.56 113 TRP A C 1
ATOM 879 O O . TRP A 1 113 ? 10.109 -24.25 -2.455 1 98.56 113 TRP A O 1
ATOM 889 N N . VAL A 1 114 ? 11.664 -25.203 -1.24 1 98.88 114 VAL A N 1
ATOM 890 C CA . VAL A 1 114 ? 10.844 -26.359 -0.858 1 98.88 114 VAL A CA 1
ATOM 891 C C . VAL A 1 114 ? 10.086 -26.031 0.429 1 98.88 114 VAL A C 1
ATOM 893 O O . VAL A 1 114 ? 10.672 -25.562 1.402 1 98.88 114 VAL A O 1
ATOM 896 N N . VAL A 1 115 ? 8.812 -26.25 0.396 1 98.88 115 VAL A N 1
ATOM 897 C CA . VAL A 1 115 ? 7.953 -26.156 1.573 1 98.88 115 VAL A CA 1
ATOM 898 C C . VAL A 1 115 ? 7.461 -27.531 1.979 1 98.88 115 VAL A C 1
ATOM 900 O O . VAL A 1 115 ? 6.914 -28.266 1.155 1 98.88 115 VAL A O 1
ATOM 903 N N . PRO A 1 116 ? 7.688 -27.938 3.244 1 98.81 116 PRO A N 1
ATOM 904 C CA . PRO A 1 116 ? 7.043 -29.188 3.674 1 98.81 116 PRO A CA 1
ATOM 905 C C . PRO A 1 116 ? 5.523 -29.141 3.523 1 98.81 116 PRO A C 1
ATOM 907 O O . PRO A 1 116 ? 4.902 -28.109 3.766 1 98.81 116 PRO A O 1
ATOM 910 N N . LEU A 1 117 ? 4.969 -30.234 3.098 1 98.88 117 LEU A N 1
ATOM 911 C CA . LEU A 1 117 ? 3.516 -30.297 3.008 1 98.88 117 LEU A CA 1
ATOM 912 C C . LEU A 1 117 ? 2.875 -30.016 4.363 1 98.88 117 LEU A C 1
ATOM 914 O O . LEU A 1 117 ? 3.143 -30.734 5.336 1 98.88 117 LEU A O 1
ATOM 918 N N . PRO A 1 118 ? 2.039 -28.938 4.434 1 98.25 118 PRO A N 1
ATOM 919 C CA . PRO A 1 118 ? 1.391 -28.656 5.719 1 98.25 118 PRO A CA 1
ATOM 920 C C . PRO A 1 118 ? 0.461 -29.781 6.172 1 98.25 118 PRO A C 1
ATOM 922 O O . PRO A 1 118 ? -0.159 -30.438 5.34 1 98.25 118 PRO A O 1
ATOM 925 N N . VAL A 1 119 ? 0.299 -29.672 7.527 1 96.44 119 VAL A N 1
ATOM 926 C CA . VAL A 1 119 ? -0.69 -30.578 8.102 1 96.44 119 VAL A CA 1
ATOM 927 C C . VAL A 1 119 ? -2.086 -30.203 7.609 1 96.44 119 VAL A C 1
ATOM 929 O O . VAL A 1 119 ? -2.408 -29.016 7.5 1 96.44 119 VAL A O 1
ATOM 932 N N . GLY A 1 120 ? -2.811 -31.062 7.117 1 97.12 120 GLY A N 1
ATO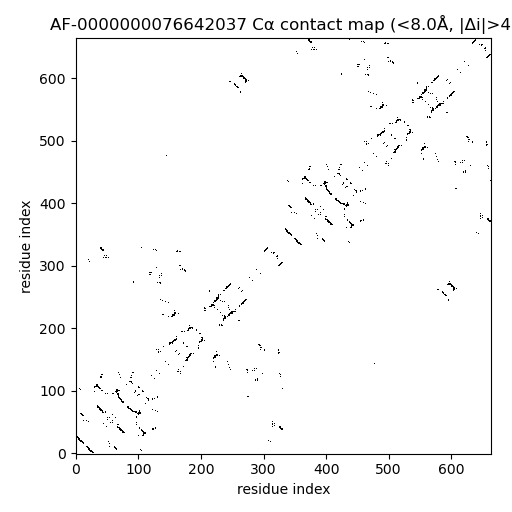M 933 C CA . GLY A 1 120 ? -4.188 -30.797 6.73 1 97.12 120 GLY A CA 1
ATOM 934 C C . GLY A 1 120 ? -4.387 -30.766 5.227 1 97.12 120 GLY A C 1
ATOM 935 O O . GLY A 1 120 ? -5.516 -30.656 4.746 1 97.12 120 GLY A O 1
ATOM 936 N N . LEU A 1 121 ? -3.262 -30.766 4.531 1 98.06 121 LEU A N 1
ATOM 937 C CA . LEU A 1 121 ? -3.369 -30.781 3.078 1 98.06 121 LEU A CA 1
ATOM 938 C C . LEU A 1 121 ? -2.895 -32.125 2.518 1 98.06 121 LEU A C 1
ATOM 940 O O . LEU A 1 121 ? -1.895 -32.688 2.98 1 98.06 121 LEU A O 1
ATOM 944 N N . ARG A 1 122 ? -3.65 -32.688 1.623 1 98.12 122 ARG A N 1
ATOM 945 C CA . ARG A 1 122 ? -3.145 -33.75 0.748 1 98.12 122 ARG A CA 1
ATOM 946 C C . ARG A 1 122 ? -2.365 -33.156 -0.423 1 98.12 122 ARG A C 1
ATOM 948 O O . ARG A 1 122 ? -2.547 -31.984 -0.773 1 98.12 122 ARG A O 1
ATOM 955 N N . LEU A 1 123 ? -1.472 -33.938 -0.973 1 98.44 123 LEU A N 1
ATOM 956 C CA . LEU A 1 123 ? -0.681 -33.469 -2.107 1 98.44 123 LEU A CA 1
ATOM 957 C C . LEU A 1 123 ? -1.58 -32.906 -3.203 1 98.44 123 LEU A C 1
ATOM 959 O O . LEU A 1 123 ? -1.302 -31.844 -3.75 1 98.44 123 LEU A O 1
ATOM 963 N N . PHE A 1 124 ? -2.625 -33.625 -3.51 1 97.94 124 PHE A N 1
ATOM 964 C CA . PHE A 1 124 ? -3.561 -33.156 -4.535 1 97.94 124 PHE A CA 1
ATOM 965 C C . PHE A 1 124 ? -4.117 -31.797 -4.188 1 97.94 124 PHE A C 1
ATOM 967 O O . PHE A 1 124 ? -4.148 -30.891 -5.031 1 97.94 124 PHE A O 1
ATOM 974 N N . GLU A 1 125 ? -4.598 -31.609 -2.928 1 98.38 125 GLU A N 1
ATOM 975 C CA . GLU A 1 125 ? -5.184 -30.344 -2.486 1 98.38 125 GLU A CA 1
ATOM 976 C C . GLU A 1 125 ? -4.184 -29.203 -2.598 1 98.38 125 GLU A C 1
ATOM 978 O O . GLU A 1 125 ? -4.555 -28.078 -2.936 1 98.38 125 GLU A O 1
ATOM 983 N N . SER A 1 126 ? -2.881 -29.5 -2.27 1 98.62 126 SER A N 1
ATOM 984 C CA . SER A 1 126 ? -1.848 -28.469 -2.357 1 98.62 126 SER A CA 1
ATOM 985 C C . SER A 1 126 ? -1.695 -27.969 -3.787 1 98.62 126 SER A C 1
ATOM 987 O O . SER A 1 126 ? -1.438 -26.781 -4.004 1 98.62 126 SER A O 1
ATOM 989 N N . MET A 1 127 ? -1.939 -28.797 -4.742 1 98.56 127 MET A N 1
ATOM 990 C CA . MET A 1 127 ? -1.782 -28.375 -6.129 1 98.56 127 MET A CA 1
ATOM 991 C C . MET A 1 127 ? -3.09 -27.812 -6.68 1 98.56 127 MET A C 1
ATOM 993 O O . MET A 1 127 ? -3.084 -27.031 -7.629 1 98.56 127 MET A O 1
ATOM 997 N N . ALA A 1 128 ? -4.227 -28.266 -6.055 1 98.5 128 ALA A N 1
ATOM 998 C CA . ALA A 1 128 ? -5.461 -27.547 -6.348 1 98.5 128 ALA A CA 1
ATOM 999 C C . ALA A 1 128 ? -5.352 -26.078 -5.934 1 98.5 128 ALA A C 1
ATOM 1001 O O . ALA A 1 128 ? -5.863 -25.203 -6.621 1 98.5 128 ALA A O 1
ATOM 1002 N N . LEU A 1 129 ? -4.707 -25.812 -4.828 1 98.69 129 LEU A N 1
ATOM 1003 C CA . LEU A 1 129 ? -4.387 -24.453 -4.406 1 98.69 129 LEU A CA 1
ATOM 1004 C C . LEU A 1 129 ? -3.297 -23.844 -5.289 1 98.69 129 LEU A C 1
ATOM 1006 O O . LEU A 1 129 ? -3.537 -22.875 -5.996 1 98.69 129 LEU A O 1
ATOM 1010 N N . GLY A 1 130 ? -2.096 -24.5 -5.27 1 98.5 130 GLY A N 1
ATOM 1011 C CA . GLY A 1 130 ? -0.975 -24.109 -6.109 1 98.5 130 GLY A CA 1
ATOM 1012 C C . GLY A 1 130 ? -0.528 -22.672 -5.867 1 98.5 130 GLY A C 1
ATOM 1013 O O . GLY A 1 130 ? -0.724 -22.141 -4.777 1 98.5 130 GLY A O 1
ATOM 1014 N N . THR A 1 131 ? 0.149 -22.125 -6.848 1 98.56 131 THR A N 1
ATOM 1015 C CA . THR A 1 131 ? 0.59 -20.734 -6.836 1 98.56 131 THR A CA 1
ATOM 1016 C C . THR A 1 131 ? -0.605 -19.797 -6.754 1 98.56 131 THR A C 1
ATOM 1018 O O . THR A 1 131 ? -0.537 -18.75 -6.094 1 98.56 131 THR A O 1
ATOM 1021 N N . ALA A 1 132 ? -1.735 -20.172 -7.371 1 98.5 132 ALA A N 1
ATOM 1022 C CA . ALA A 1 132 ? -2.941 -19.344 -7.344 1 98.5 132 ALA A CA 1
ATOM 1023 C C . ALA A 1 132 ? -3.445 -19.172 -5.918 1 98.5 132 ALA A C 1
ATOM 1025 O O . ALA A 1 132 ? -3.734 -18.047 -5.492 1 98.5 132 ALA A O 1
ATOM 1026 N N . GLY A 1 133 ? -3.545 -20.281 -5.215 1 98.69 133 GLY A N 1
ATOM 1027 C CA . GLY A 1 133 ? -3.959 -20.234 -3.82 1 98.69 133 GLY A CA 1
ATOM 1028 C C . GLY A 1 133 ? -3.01 -19.422 -2.949 1 98.69 133 GLY A C 1
ATOM 1029 O O . GLY A 1 133 ? -3.447 -18.641 -2.107 1 98.69 133 GLY A O 1
ATOM 1030 N N . LEU A 1 134 ? -1.703 -19.672 -3.156 1 98.88 134 LEU A N 1
ATOM 1031 C CA . LEU A 1 134 ? -0.702 -18.891 -2.424 1 98.88 134 LEU A CA 1
ATOM 1032 C C . LEU A 1 134 ? -0.826 -17.406 -2.73 1 98.88 134 LEU A C 1
ATOM 1034 O O . LEU A 1 134 ? -0.744 -16.578 -1.825 1 98.88 134 LEU A O 1
ATOM 1038 N N . THR A 1 135 ? -1.004 -17.062 -3.988 1 98.75 135 THR A N 1
ATOM 1039 C CA . THR A 1 135 ? -1.143 -15.68 -4.422 1 98.75 135 THR A CA 1
ATOM 1040 C C . THR A 1 135 ? -2.354 -15.023 -3.766 1 98.75 135 THR A C 1
ATOM 1042 O O . THR A 1 135 ? -2.254 -13.914 -3.23 1 98.75 135 THR A O 1
ATOM 1045 N N . ALA A 1 136 ? -3.492 -15.703 -3.754 1 98.88 136 ALA A N 1
ATOM 1046 C CA . ALA A 1 136 ? -4.688 -15.219 -3.078 1 98.88 136 ALA A CA 1
ATOM 1047 C C . ALA A 1 136 ? -4.434 -15.016 -1.587 1 98.88 136 ALA A C 1
ATOM 1049 O O . ALA A 1 136 ? -4.844 -14.008 -1.011 1 98.88 136 ALA A O 1
ATOM 1050 N N . ALA A 1 137 ? -3.734 -15.969 -0.996 1 98.88 137 ALA A N 1
ATOM 1051 C CA . ALA A 1 137 ? -3.453 -15.914 0.436 1 98.88 137 ALA A CA 1
ATOM 1052 C C . ALA A 1 137 ? -2.586 -14.703 0.778 1 98.88 137 ALA A C 1
ATOM 1054 O O . ALA A 1 137 ? -2.787 -14.055 1.811 1 98.88 137 ALA A O 1
ATOM 1055 N N . ILE A 1 138 ? -1.615 -14.438 -0.086 1 98.81 138 ILE A N 1
ATOM 1056 C CA . ILE A 1 138 ? -0.782 -13.258 0.131 1 98.81 138 ILE A CA 1
ATOM 1057 C C . ILE A 1 138 ? -1.646 -12 0.09 1 98.81 138 ILE A C 1
ATOM 1059 O O . ILE A 1 138 ? -1.496 -11.109 0.929 1 98.81 138 ILE A O 1
ATOM 1063 N N . GLY A 1 139 ? -2.531 -11.914 -0.895 1 98.81 139 GLY A N 1
ATOM 1064 C CA . GLY A 1 139 ? -3.441 -10.781 -0.97 1 98.81 139 GLY A CA 1
ATOM 1065 C C . GLY A 1 139 ? -4.285 -10.609 0.278 1 98.81 139 GLY A C 1
ATOM 1066 O O . GLY A 1 139 ? -4.426 -9.5 0.793 1 98.81 139 GLY A O 1
ATOM 1067 N N . ILE A 1 140 ? -4.809 -11.703 0.761 1 98.75 140 ILE A N 1
ATOM 1068 C CA . ILE A 1 140 ? -5.66 -11.672 1.945 1 98.75 140 ILE A CA 1
ATOM 1069 C C . ILE A 1 140 ? -4.828 -11.297 3.17 1 98.75 140 ILE A C 1
ATOM 1071 O O . ILE A 1 140 ? -5.301 -10.562 4.043 1 98.75 140 ILE A O 1
ATOM 1075 N N . HIS A 1 141 ? -3.613 -11.836 3.225 1 98.06 141 HIS A N 1
ATOM 1076 C CA . HIS A 1 141 ? -2.688 -11.422 4.277 1 98.06 141 HIS A CA 1
ATOM 1077 C C . HIS A 1 141 ? -2.506 -9.914 4.289 1 98.06 141 HIS A C 1
ATOM 1079 O O . HIS A 1 141 ? -2.525 -9.289 5.355 1 98.06 141 HIS A O 1
ATOM 1085 N N . HIS A 1 142 ? -2.352 -9.32 3.123 1 97.81 142 HIS A N 1
ATOM 1086 C CA . HIS A 1 142 ? -2.201 -7.871 3.021 1 97.81 142 HIS A CA 1
ATOM 1087 C C . HIS A 1 142 ? -3.455 -7.148 3.502 1 97.81 142 HIS A C 1
ATOM 1089 O O . HIS A 1 142 ? -3.365 -6.148 4.215 1 97.81 142 HIS A O 1
ATOM 1095 N N . LEU A 1 143 ? -4.645 -7.637 3.107 1 98.06 143 LEU A N 1
ATOM 1096 C CA . LEU A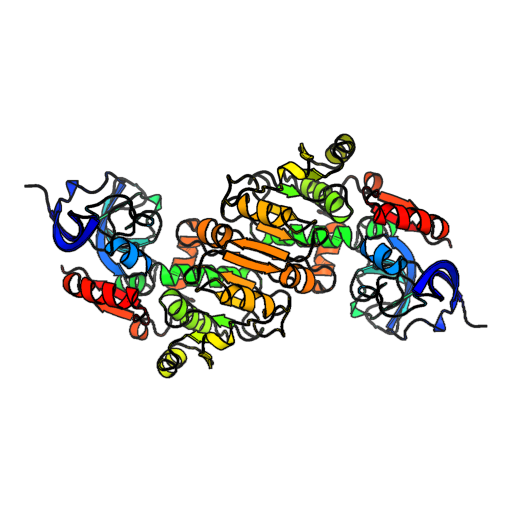 1 143 ? -5.891 -7.031 3.568 1 98.06 143 LEU A CA 1
ATOM 1097 C C . LEU A 1 143 ? -5.965 -7.027 5.09 1 98.06 143 LEU A C 1
ATOM 1099 O O . LEU A 1 143 ? -6.262 -6 5.703 1 98.06 143 LEU A O 1
ATOM 1103 N N . ARG A 1 144 ? -5.629 -8.102 5.695 1 96.44 144 ARG A N 1
ATOM 1104 C CA . ARG A 1 144 ? -5.742 -8.25 7.141 1 96.44 144 ARG A CA 1
ATOM 1105 C C . ARG A 1 144 ? -4.684 -7.414 7.855 1 96.44 144 ARG A C 1
ATOM 1107 O O . ARG A 1 144 ? -4.953 -6.836 8.914 1 96.44 144 ARG A O 1
ATOM 1114 N N . ARG A 1 145 ? -3.5 -7.453 7.301 1 93.56 145 ARG A N 1
ATOM 1115 C CA . ARG A 1 145 ? -2.42 -6.652 7.867 1 93.56 145 ARG A CA 1
ATOM 1116 C C . ARG A 1 145 ? -2.807 -5.18 7.941 1 93.56 145 ARG A C 1
ATOM 1118 O O . ARG A 1 145 ? -2.373 -4.461 8.844 1 93.56 145 ARG A O 1
ATOM 1125 N N . HIS A 1 146 ? -3.678 -4.727 7.051 1 92.62 146 HIS A N 1
ATOM 1126 C CA . HIS A 1 146 ? -4.109 -3.336 7.004 1 92.62 146 HIS A CA 1
ATOM 1127 C C . HIS A 1 146 ? -5.477 -3.16 7.66 1 92.62 146 HIS A C 1
ATOM 1129 O O . HIS A 1 146 ? -6.164 -2.166 7.414 1 92.62 146 HIS A O 1
ATOM 1135 N N . GLU A 1 147 ? -5.914 -4.145 8.414 1 91.62 147 GLU A N 1
ATOM 1136 C CA . GLU A 1 147 ? -7.078 -4.098 9.297 1 91.62 147 GLU A CA 1
ATOM 1137 C C . GLU A 1 147 ? -8.375 -4.035 8.492 1 91.62 147 GLU A C 1
ATOM 1139 O O . GLU A 1 147 ? -9.336 -3.377 8.906 1 91.62 147 GLU A O 1
ATOM 1144 N N . VAL A 1 148 ? -8.328 -4.543 7.266 1 94.19 148 VAL A N 1
ATOM 1145 C CA . VAL A 1 148 ? -9.57 -4.793 6.547 1 94.19 148 VAL A CA 1
ATOM 1146 C C . VAL A 1 148 ? -10.266 -6.023 7.133 1 94.19 148 VAL A C 1
ATOM 1148 O O . VAL A 1 148 ? -9.828 -7.152 6.91 1 94.19 148 VAL A O 1
ATOM 1151 N N . GLU A 1 149 ? -11.289 -5.793 7.82 1 92.31 149 GLU A N 1
ATOM 1152 C CA . GLU A 1 149 ? -11.93 -6.871 8.57 1 92.31 149 GLU A CA 1
ATOM 1153 C C . GLU A 1 149 ? -13.266 -7.266 7.941 1 92.31 149 GLU A C 1
ATOM 1155 O O . GLU A 1 149 ? -13.859 -6.484 7.199 1 92.31 149 GLU A O 1
ATOM 1160 N N . ALA A 1 150 ? -13.609 -8.5 8.422 1 91.06 150 ALA A N 1
ATOM 1161 C CA . ALA A 1 150 ? -14.961 -8.93 8.055 1 91.06 150 ALA A CA 1
ATOM 1162 C C . ALA A 1 150 ? -16.016 -8.016 8.68 1 91.06 150 ALA A C 1
ATOM 1164 O O . ALA A 1 150 ? -15.867 -7.574 9.82 1 91.06 150 ALA A O 1
ATOM 1165 N N . GLY A 1 151 ? -16.969 -7.59 7.973 1 92.12 151 GLY A N 1
ATOM 1166 C CA . GLY A 1 151 ? -18 -6.699 8.469 1 92.12 151 GLY A CA 1
ATOM 1167 C C . GLY A 1 151 ? -17.781 -5.25 8.078 1 92.12 151 GLY A C 1
ATOM 1168 O O . GLY A 1 151 ? -18.672 -4.41 8.266 1 92.12 151 GLY A O 1
ATOM 1169 N N . GLY A 1 152 ? -16.594 -4.949 7.535 1 94.06 152 GLY A N 1
ATOM 1170 C CA . GLY A 1 152 ? -16.266 -3.578 7.172 1 94.06 152 GLY A CA 1
ATOM 1171 C C . GLY A 1 152 ? -16.875 -3.16 5.844 1 94.06 152 GLY A C 1
ATOM 1172 O O . GLY A 1 152 ? -16.688 -2.021 5.406 1 94.06 152 GLY A O 1
ATOM 1173 N N . GLY A 1 153 ? -17.578 -4.09 5.188 1 96.69 153 GLY A N 1
ATOM 1174 C CA . GLY A 1 153 ? -18.141 -3.834 3.869 1 96.69 153 GLY A CA 1
ATOM 1175 C C . GLY A 1 153 ? -17.703 -4.852 2.832 1 96.69 153 GLY A C 1
ATOM 1176 O O . GLY A 1 153 ? -16.891 -5.738 3.123 1 96.69 153 GLY A O 1
ATOM 1177 N N . PRO A 1 154 ? -18.234 -4.742 1.616 1 98.38 154 PRO A N 1
ATOM 1178 C CA . PRO A 1 154 ? -17.953 -5.738 0.581 1 98.38 154 PRO A CA 1
ATOM 1179 C C . PRO A 1 154 ? -16.516 -5.652 0.047 1 98.38 154 PRO A C 1
ATOM 1181 O O . PRO A 1 154 ? -15.977 -4.555 -0.096 1 98.38 154 PRO A O 1
ATOM 1184 N N . LEU A 1 155 ? -16 -6.812 -0.203 1 98.88 155 LEU A N 1
ATOM 1185 C CA . LEU A 1 155 ? -14.719 -6.922 -0.889 1 98.88 155 LEU A CA 1
ATOM 1186 C C . LEU A 1 155 ? -14.914 -7.227 -2.369 1 98.88 155 LEU A C 1
ATOM 1188 O O . LEU A 1 155 ? -15.781 -8.023 -2.73 1 98.88 155 LEU A O 1
ATOM 1192 N N . LEU A 1 156 ? -14.133 -6.578 -3.18 1 98.94 156 LEU A N 1
ATOM 1193 C CA . LEU A 1 156 ? -14.148 -6.852 -4.613 1 98.94 156 LEU A CA 1
ATOM 1194 C C . LEU A 1 156 ? -13.047 -7.832 -4.988 1 98.94 156 LEU A C 1
ATOM 1196 O O . LEU A 1 156 ? -11.906 -7.695 -4.539 1 98.94 156 LEU A O 1
ATOM 1200 N N . VAL A 1 157 ? -13.367 -8.836 -5.715 1 98.94 157 VAL A N 1
ATOM 1201 C CA . VAL A 1 157 ? -12.391 -9.695 -6.379 1 98.94 157 VAL A CA 1
ATOM 1202 C C . VAL A 1 157 ? -12.547 -9.578 -7.895 1 98.94 157 VAL A C 1
ATOM 1204 O O . VAL A 1 157 ? -13.602 -9.914 -8.445 1 98.94 157 VAL A O 1
ATOM 1207 N N . THR A 1 158 ? -11.5 -9.062 -8.562 1 98.69 158 THR A N 1
ATOM 1208 C CA . THR A 1 158 ? -11.531 -9 -10.016 1 98.69 158 THR A CA 1
ATOM 1209 C C . THR A 1 158 ? -11 -10.289 -10.625 1 98.69 158 THR A C 1
ATOM 1211 O O . THR A 1 158 ? -10.367 -11.094 -9.938 1 98.69 158 THR A O 1
ATOM 1214 N N . GLY A 1 159 ? -11.289 -10.5 -11.984 1 97.5 159 GLY A N 1
ATOM 1215 C CA . GLY A 1 159 ? -10.875 -11.773 -12.555 1 97.5 159 GLY A CA 1
ATOM 1216 C C . GLY A 1 159 ? -11.336 -12.969 -11.742 1 97.5 159 GLY A C 1
ATOM 1217 O O . GLY A 1 159 ? -10.586 -13.93 -11.57 1 97.5 159 GLY A O 1
ATOM 1218 N N . ALA A 1 160 ? -12.547 -12.953 -11.328 1 98.25 160 ALA A N 1
ATOM 1219 C CA . ALA A 1 160 ? -13 -13.82 -10.242 1 98.25 160 ALA A CA 1
ATOM 1220 C C . ALA A 1 160 ? -13.086 -15.273 -10.695 1 98.25 160 ALA A C 1
ATOM 1222 O O . ALA A 1 160 ? -13.008 -16.188 -9.875 1 98.25 160 ALA A O 1
ATOM 1223 N N . THR A 1 161 ? -13.219 -15.531 -11.953 1 97.5 161 THR A N 1
ATOM 1224 C CA . THR A 1 161 ? -13.391 -16.906 -12.414 1 97.5 161 THR A CA 1
ATOM 1225 C C . THR A 1 161 ? -12.039 -17.547 -12.727 1 97.5 161 THR A C 1
ATOM 1227 O O . THR A 1 161 ? -11.961 -18.734 -13.016 1 97.5 161 THR A O 1
ATOM 1230 N N . GLY A 1 162 ? -10.977 -16.734 -12.695 1 96.25 162 GLY A N 1
ATOM 1231 C CA . GLY A 1 162 ? -9.648 -17.266 -12.945 1 96.25 162 GLY A CA 1
ATOM 1232 C C . GLY A 1 162 ? -9.078 -18.016 -11.758 1 96.25 162 GLY A C 1
ATOM 1233 O O . GLY A 1 162 ? -9.766 -18.234 -10.766 1 96.25 162 GLY A O 1
ATOM 1234 N N . GLY A 1 163 ? -7.84 -18.453 -11.875 1 96.62 163 GLY A N 1
ATOM 1235 C CA . GLY A 1 163 ? -7.188 -19.25 -10.844 1 96.62 163 GLY A CA 1
ATOM 1236 C C . GLY A 1 163 ? -7.07 -18.531 -9.523 1 96.62 163 GLY A C 1
ATOM 1237 O O . GLY A 1 163 ? -7.59 -18.984 -8.5 1 96.62 163 GLY A O 1
ATOM 1238 N N . VAL A 1 164 ? -6.488 -17.344 -9.539 1 98 164 VAL A N 1
ATOM 1239 C CA . VAL A 1 164 ? -6.32 -16.578 -8.305 1 98 164 VAL A CA 1
ATOM 1240 C C . VAL A 1 164 ? -7.684 -16.078 -7.82 1 98 164 VAL A C 1
ATOM 1242 O O . VAL A 1 164 ? -7.969 -16.109 -6.621 1 98 164 VAL A O 1
ATOM 1245 N N . GLY A 1 165 ? -8.531 -15.672 -8.742 1 98.12 165 GLY A N 1
ATOM 1246 C CA . GLY A 1 165 ? -9.844 -15.141 -8.406 1 98.12 165 GLY A CA 1
ATOM 1247 C C . GLY A 1 165 ? -10.719 -16.141 -7.668 1 98.12 165 GLY A C 1
ATOM 1248 O O . GLY A 1 165 ? -11.281 -15.82 -6.617 1 98.12 165 GLY A O 1
ATOM 1249 N N . THR A 1 166 ? -10.812 -17.359 -8.195 1 98.31 166 THR A N 1
ATOM 1250 C CA . THR A 1 166 ? -11.648 -18.375 -7.57 1 98.31 166 THR A CA 1
ATOM 1251 C C . THR A 1 166 ? -11.125 -18.719 -6.172 1 98.31 166 THR A C 1
ATOM 1253 O O . THR A 1 166 ? -11.914 -18.891 -5.242 1 98.31 166 THR A O 1
ATOM 1256 N N . MET A 1 167 ? -9.812 -18.766 -6.055 1 98.5 167 MET A N 1
ATOM 1257 C CA . MET A 1 167 ? -9.211 -19.047 -4.75 1 98.5 167 MET A CA 1
ATOM 1258 C C . MET A 1 167 ? -9.516 -17.922 -3.77 1 98.5 167 MET A C 1
ATOM 1260 O O . MET A 1 167 ? -9.891 -18.172 -2.623 1 98.5 167 MET A O 1
ATOM 1264 N N . ALA A 1 168 ? -9.375 -16.672 -4.215 1 98.69 168 ALA A N 1
ATOM 1265 C CA . ALA A 1 168 ? -9.633 -15.516 -3.363 1 98.69 168 ALA A CA 1
ATOM 1266 C C . ALA A 1 168 ? -11.078 -15.492 -2.883 1 98.69 168 ALA A C 1
ATOM 1268 O O . ALA A 1 168 ? -11.344 -15.32 -1.691 1 98.69 168 ALA A O 1
ATOM 1269 N N . VAL A 1 169 ? -12.016 -15.711 -3.814 1 98.75 169 VAL A N 1
ATOM 1270 C CA . VAL A 1 169 ? -13.438 -15.719 -3.473 1 98.75 169 VAL A CA 1
ATOM 1271 C C . VAL A 1 169 ? -13.703 -16.766 -2.395 1 98.75 169 VAL A C 1
ATOM 1273 O O . VAL A 1 169 ? -14.336 -16.469 -1.374 1 98.75 169 VAL A O 1
ATOM 1276 N N . SER A 1 170 ? -13.211 -17.922 -2.58 1 98.69 170 SER A N 1
ATOM 1277 C CA . SER A 1 170 ? -13.523 -19.047 -1.693 1 98.69 170 SER A CA 1
ATOM 1278 C C . SER A 1 170 ? -12.891 -18.844 -0.32 1 98.69 170 SER A C 1
ATOM 1280 O O . SER A 1 170 ? -13.523 -19.109 0.705 1 98.69 170 SER A O 1
ATOM 1282 N N . ILE A 1 171 ? -11.609 -18.422 -0.262 1 98.56 171 ILE A N 1
ATOM 1283 C CA . ILE A 1 171 ? -10.93 -18.219 1.012 1 98.56 171 ILE A CA 1
ATOM 1284 C C . ILE A 1 171 ? -11.594 -17.078 1.775 1 98.56 171 ILE A C 1
ATOM 1286 O O . ILE A 1 171 ? -11.844 -17.188 2.977 1 98.56 171 ILE A O 1
ATOM 1290 N N . LEU A 1 172 ? -11.867 -15.945 1.09 1 98.56 172 LEU A N 1
ATOM 1291 C CA . LEU A 1 172 ? -12.5 -14.797 1.728 1 98.56 172 LEU A CA 1
ATOM 1292 C C . LEU A 1 172 ? -13.859 -15.172 2.303 1 98.56 172 LEU A C 1
ATOM 1294 O O . LEU A 1 172 ? -14.203 -14.766 3.418 1 98.56 172 LEU A O 1
ATOM 1298 N N . ALA A 1 173 ? -14.625 -15.945 1.494 1 97.81 173 ALA A N 1
ATOM 1299 C CA . ALA A 1 173 ? -15.922 -16.406 1.98 1 97.81 173 ALA A CA 1
ATOM 1300 C C . ALA A 1 173 ? -15.773 -17.25 3.238 1 97.81 173 ALA A C 1
ATOM 1302 O O . ALA A 1 173 ? -16.531 -17.094 4.199 1 97.81 173 ALA A O 1
ATOM 1303 N N . LYS A 1 174 ? -14.789 -18.141 3.232 1 97.06 174 LYS A N 1
ATOM 1304 C CA . LYS A 1 174 ? -14.492 -18.984 4.391 1 97.06 174 LYS A CA 1
ATOM 1305 C C . LYS A 1 174 ? -14.195 -18.125 5.621 1 97.06 174 LYS A C 1
ATOM 1307 O O . LYS A 1 174 ? -14.516 -18.516 6.746 1 97.06 174 LYS A O 1
ATOM 1312 N N . LEU A 1 175 ? -13.641 -17 5.445 1 97.31 175 LEU A N 1
ATOM 1313 C CA . LEU A 1 175 ? -13.25 -16.109 6.523 1 97.31 175 LEU A CA 1
ATOM 1314 C C . LEU A 1 175 ? -14.359 -15.102 6.82 1 97.31 175 LEU A C 1
ATOM 1316 O O . LEU A 1 175 ? -14.117 -14.086 7.48 1 97.31 175 LEU A O 1
ATOM 1320 N N . ASP A 1 176 ? -15.531 -15.25 6.219 1 97.31 176 ASP A N 1
ATOM 1321 C CA . ASP A 1 176 ? -16.781 -14.555 6.523 1 97.31 176 ASP A CA 1
ATOM 1322 C C . ASP A 1 176 ? -16.797 -13.156 5.91 1 97.31 176 ASP A C 1
ATOM 1324 O O . ASP A 1 176 ? -17.484 -12.266 6.402 1 97.31 176 ASP A O 1
ATOM 1328 N N . TYR A 1 177 ? -15.977 -12.891 4.938 1 98.06 177 TYR A N 1
ATOM 1329 C CA . TYR A 1 177 ? -16.062 -11.633 4.199 1 98.06 177 TYR A CA 1
ATOM 1330 C C . TYR A 1 177 ? -17.219 -11.664 3.205 1 98.06 177 TYR A C 1
ATOM 1332 O O . TYR A 1 177 ? -17.562 -12.719 2.672 1 98.06 177 TYR A O 1
ATOM 1340 N N . GLU A 1 178 ? -17.812 -10.508 3.002 1 98.56 178 GLU A N 1
ATOM 1341 C CA . GLU A 1 178 ? -18.734 -10.32 1.882 1 98.56 178 GLU A CA 1
ATOM 1342 C C . GLU A 1 178 ? -17.969 -10.078 0.582 1 98.56 178 GLU A C 1
ATOM 1344 O O . GLU A 1 178 ? -17.234 -9.094 0.462 1 98.56 178 GLU A O 1
ATOM 1349 N N . VAL A 1 179 ? -18.203 -10.977 -0.405 1 98.75 179 VAL A N 1
ATOM 1350 C CA . VAL A 1 179 ? -17.359 -10.922 -1.591 1 98.75 179 VAL A CA 1
ATOM 1351 C C . VAL A 1 179 ? -18.203 -10.609 -2.82 1 98.75 179 VAL A C 1
ATOM 1353 O O . VAL A 1 179 ? -19.172 -11.312 -3.104 1 98.75 179 VAL A O 1
ATOM 1356 N N . VAL A 1 180 ? -17.891 -9.57 -3.514 1 98.88 180 VAL A N 1
ATOM 1357 C CA . VAL A 1 180 ? -18.422 -9.273 -4.836 1 98.88 180 VAL A CA 1
ATOM 1358 C C . VAL A 1 180 ? -17.438 -9.734 -5.906 1 98.88 180 VAL A C 1
ATOM 1360 O O . VAL A 1 180 ? -16.312 -9.227 -5.98 1 98.88 180 VAL A O 1
ATOM 1363 N N . ALA A 1 181 ? -17.859 -10.688 -6.746 1 98.88 181 ALA A N 1
ATOM 1364 C CA . ALA A 1 181 ? -17.016 -11.289 -7.777 1 98.88 181 ALA A CA 1
ATOM 1365 C C . ALA A 1 181 ? -17.234 -10.609 -9.125 1 98.88 181 ALA A C 1
ATOM 1367 O O . ALA A 1 181 ? -18.344 -10.617 -9.664 1 98.88 181 ALA A O 1
ATOM 1368 N N . ALA A 1 182 ? -16.188 -10.016 -9.633 1 98.81 182 ALA A N 1
ATOM 1369 C CA . ALA A 1 182 ? -16.25 -9.398 -10.961 1 98.81 182 ALA A CA 1
ATOM 1370 C C . ALA A 1 182 ? -15.648 -10.32 -12.016 1 98.81 182 ALA A C 1
ATOM 1372 O O . ALA A 1 182 ? -14.531 -10.82 -11.844 1 98.81 182 ALA A O 1
ATOM 1373 N N . THR A 1 183 ? -16.344 -10.57 -13.102 1 97.88 183 THR A N 1
ATOM 1374 C CA . THR A 1 183 ? -15.891 -11.477 -14.156 1 97.88 183 THR A CA 1
ATOM 1375 C C . THR A 1 183 ? -16.547 -11.125 -15.492 1 97.88 183 THR A C 1
ATOM 1377 O O . THR A 1 183 ? -17.562 -10.422 -15.523 1 97.88 183 THR A O 1
ATOM 1380 N N . GLY A 1 184 ? -15.844 -11.461 -16.547 1 96.12 184 GLY A N 1
ATOM 1381 C CA . GLY A 1 184 ? -16.469 -11.383 -17.859 1 96.12 184 GLY A CA 1
ATOM 1382 C C . GLY A 1 184 ? -17.391 -12.555 -18.156 1 96.12 184 GLY A C 1
ATOM 1383 O O . GLY A 1 184 ? -18.094 -12.547 -19.156 1 96.12 184 GLY A O 1
ATOM 1384 N N . LYS A 1 185 ? -17.391 -13.547 -17.266 1 96.31 185 LYS A N 1
ATOM 1385 C CA . LYS A 1 185 ? -18.156 -14.781 -17.453 1 96.31 185 LYS A CA 1
ATOM 1386 C C . LYS A 1 185 ? -19.312 -14.867 -16.469 1 96.31 185 LYS A C 1
ATOM 1388 O O . LYS A 1 185 ? -19.375 -15.797 -15.648 1 96.31 185 LYS A O 1
ATOM 1393 N N . THR A 1 186 ? -20.312 -14.023 -16.719 1 95.25 186 THR A N 1
ATOM 1394 C CA . THR A 1 186 ? -21.391 -13.938 -15.742 1 95.25 186 THR A CA 1
ATOM 1395 C C . THR A 1 186 ? -22.25 -15.195 -15.773 1 95.25 186 THR A C 1
ATOM 1397 O O . THR A 1 186 ? -23.016 -15.461 -14.844 1 95.25 186 THR A O 1
ATOM 1400 N N . GLU A 1 187 ? -22.047 -15.984 -16.844 1 96.81 187 GLU A N 1
ATOM 1401 C CA . GLU A 1 187 ? -22.75 -17.266 -16.891 1 96.81 187 GLU A CA 1
ATOM 1402 C C . GLU A 1 187 ? -22.25 -18.203 -15.805 1 96.81 187 GLU A C 1
ATOM 1404 O O . GLU A 1 187 ? -22.891 -19.219 -15.5 1 96.81 187 GLU A O 1
ATOM 1409 N N . GLN A 1 188 ? -21.172 -17.875 -15.164 1 97.38 188 GLN A N 1
ATOM 1410 C CA . GLN A 1 188 ? -20.625 -18.672 -14.078 1 97.38 188 GLN A CA 1
ATOM 1411 C C . GLN A 1 188 ? -21.156 -18.219 -12.727 1 97.38 188 GLN A C 1
ATOM 1413 O O . GLN A 1 188 ? -20.594 -18.547 -11.68 1 97.38 188 GLN A O 1
ATOM 1418 N N . GLU A 1 189 ? -22.219 -17.469 -12.695 1 98.19 189 GLU A N 1
ATOM 1419 C CA . GLU A 1 189 ? -22.75 -16.875 -11.469 1 98.19 189 GLU A CA 1
ATOM 1420 C C . GLU A 1 189 ? -23.078 -17.969 -10.445 1 98.19 189 GLU A C 1
ATOM 1422 O O . GLU A 1 189 ? -22.75 -17.844 -9.266 1 98.19 189 GLU A O 1
ATOM 1427 N N . SER A 1 190 ? -23.797 -18.984 -10.875 1 98 190 SER A N 1
ATOM 1428 C CA . SER A 1 190 ? -24.172 -20.062 -9.953 1 98 190 SER A CA 1
ATOM 1429 C C . SER A 1 190 ? -22.953 -20.703 -9.312 1 98 190 SER A C 1
ATOM 1431 O O . SER A 1 190 ? -22.938 -20.953 -8.102 1 98 190 SER A O 1
ATOM 1433 N N . PHE A 1 191 ? -22 -20.938 -10.109 1 97.5 191 PHE A N 1
ATOM 1434 C CA . PHE A 1 191 ? -20.75 -21.5 -9.617 1 97.5 191 PHE A CA 1
ATOM 1435 C C . PHE A 1 191 ? -20.078 -20.562 -8.617 1 97.5 191 PHE A C 1
ATOM 1437 O O . PHE A 1 191 ? -19.656 -20.984 -7.547 1 97.5 191 PHE A O 1
ATOM 1444 N N . MET A 1 192 ? -19.984 -19.266 -8.961 1 98.38 192 MET A N 1
ATOM 1445 C CA . MET A 1 192 ? -19.344 -18.281 -8.102 1 98.38 192 MET A CA 1
ATOM 1446 C C . MET A 1 192 ? -20.062 -18.172 -6.758 1 98.38 192 MET A C 1
ATOM 1448 O O . MET A 1 192 ? -19.422 -18.047 -5.715 1 98.38 192 MET A O 1
ATOM 1452 N N . LYS A 1 193 ? -21.391 -18.219 -6.781 1 98.38 193 LYS A N 1
ATOM 1453 C CA . LYS A 1 193 ? -22.156 -18.172 -5.543 1 98.38 193 LYS A CA 1
ATOM 1454 C C . LYS A 1 193 ? -21.953 -19.438 -4.719 1 98.38 193 LYS A C 1
ATOM 1456 O O . LYS A 1 193 ? -21.891 -19.391 -3.488 1 98.38 193 LYS A O 1
ATOM 1461 N N . GLU A 1 194 ? -21.812 -20.547 -5.402 1 97.62 194 GLU A N 1
ATOM 1462 C CA . GLU A 1 194 ? -21.562 -21.812 -4.734 1 97.62 194 GLU A CA 1
ATOM 1463 C C . GLU A 1 194 ? -20.25 -21.766 -3.943 1 97.62 194 GLU A C 1
ATOM 1465 O O . GLU A 1 194 ? -20.172 -22.297 -2.828 1 97.62 194 GLU A O 1
ATOM 1470 N N . ILE A 1 195 ? -19.312 -21.094 -4.5 1 97.75 195 ILE A N 1
ATOM 1471 C CA . ILE A 1 195 ? -18 -21.125 -3.836 1 97.75 195 ILE A CA 1
ATOM 1472 C C . ILE A 1 195 ? -17.891 -19.938 -2.879 1 97.75 195 ILE A C 1
ATOM 1474 O O . ILE A 1 195 ? -16.844 -19.734 -2.256 1 97.75 195 ILE A O 1
ATOM 1478 N N . GLY A 1 196 ? -18.922 -19.062 -2.803 1 97.94 196 GLY A N 1
ATOM 1479 C CA . GLY A 1 196 ? -18.938 -18.172 -1.655 1 97.94 196 GLY A CA 1
ATOM 1480 C C . GLY A 1 196 ? -19.172 -16.719 -2.031 1 97.94 196 GLY A C 1
ATOM 1481 O O . GLY A 1 196 ? -19.328 -15.867 -1.156 1 97.94 196 GLY A O 1
ATOM 1482 N N . ALA A 1 197 ? -19.266 -16.359 -3.275 1 98.5 197 ALA A N 1
ATOM 1483 C CA . ALA A 1 197 ? -19.531 -14.969 -3.662 1 98.5 197 ALA A CA 1
ATOM 1484 C C . ALA A 1 197 ? -20.922 -14.539 -3.221 1 98.5 197 ALA A C 1
ATOM 1486 O O . ALA A 1 197 ? -21.891 -15.289 -3.381 1 98.5 197 ALA A O 1
ATOM 1487 N N . THR A 1 198 ? -20.969 -13.336 -2.656 1 98.44 198 THR A N 1
ATOM 1488 C CA . THR A 1 198 ? -22.266 -12.766 -2.295 1 98.44 198 THR A CA 1
ATOM 1489 C C . THR A 1 198 ? -23 -12.258 -3.535 1 98.44 198 THR A C 1
ATOM 1491 O O . THR A 1 198 ? -24.219 -12.367 -3.629 1 98.44 198 THR A O 1
ATOM 1494 N N . SER A 1 199 ? -22.297 -11.727 -4.445 1 98.31 199 SER A N 1
ATOM 1495 C CA . SER A 1 199 ? -22.844 -11.258 -5.719 1 98.31 199 SER A CA 1
ATOM 1496 C C . SER A 1 199 ? -21.812 -11.352 -6.828 1 98.31 199 SER A C 1
ATOM 1498 O O . SER A 1 199 ? -20.609 -11.461 -6.559 1 98.31 199 SER A O 1
ATOM 1500 N N . VAL A 1 200 ? -22.328 -11.438 -8.055 1 98.75 200 VAL A N 1
ATOM 1501 C CA . VAL A 1 200 ? -21.5 -11.5 -9.25 1 98.75 200 VAL A CA 1
ATOM 1502 C C . VAL A 1 200 ? -21.844 -10.336 -10.18 1 98.75 200 VAL A C 1
ATOM 1504 O O . VAL A 1 200 ? -23.016 -10.086 -10.461 1 98.75 200 VAL A O 1
ATOM 1507 N N . ILE A 1 201 ? -20.797 -9.609 -10.547 1 98.69 201 ILE A N 1
ATOM 1508 C CA . ILE A 1 201 ? -21.031 -8.484 -11.445 1 98.69 201 ILE A CA 1
ATOM 1509 C C . ILE A 1 201 ? -20.141 -8.617 -12.68 1 98.69 201 ILE A C 1
ATOM 1511 O O . ILE A 1 201 ? -19.141 -9.32 -12.656 1 98.69 201 ILE A O 1
ATOM 1515 N N . HIS A 1 202 ? -20.578 -7.98 -13.781 1 98.56 202 HIS A N 1
ATOM 1516 C CA . HIS A 1 202 ? -19.766 -7.969 -14.992 1 98.56 202 HIS A CA 1
ATOM 1517 C C . HIS A 1 202 ? -18.531 -7.102 -14.82 1 98.56 202 HIS A C 1
ATOM 1519 O O . HIS A 1 202 ? -18.594 -6.043 -14.188 1 98.56 202 HIS A O 1
ATOM 1525 N N . ARG A 1 203 ? -17.469 -7.484 -15.43 1 97.31 203 ARG A N 1
ATOM 1526 C CA . ARG A 1 203 ? -16.188 -6.789 -15.281 1 97.31 203 ARG A CA 1
ATOM 1527 C C . ARG A 1 203 ? -16.312 -5.34 -15.742 1 97.31 203 ARG A C 1
ATOM 1529 O O . ARG A 1 203 ? -15.57 -4.473 -15.266 1 97.31 203 ARG A O 1
ATOM 1536 N N . ASP A 1 204 ? -17.203 -5.008 -16.656 1 97.5 204 ASP A N 1
ATOM 1537 C CA . ASP A 1 204 ? -17.359 -3.646 -17.156 1 97.5 204 ASP A CA 1
ATOM 1538 C C . ASP A 1 204 ? -17.812 -2.703 -16.047 1 97.5 204 ASP A C 1
ATOM 1540 O O . ASP A 1 204 ? -17.547 -1.5 -16.094 1 97.5 204 ASP A O 1
ATOM 1544 N N . GLU A 1 205 ? -18.469 -3.244 -15.047 1 97.88 205 GLU A N 1
ATOM 1545 C CA . GLU A 1 205 ? -18.984 -2.434 -13.945 1 97.88 205 GLU A CA 1
ATOM 1546 C C . GLU A 1 205 ? -17.844 -1.901 -13.078 1 97.88 205 GLU A C 1
ATOM 1548 O O . GLU A 1 205 ? -18.047 -0.99 -12.273 1 97.88 205 GLU A O 1
ATOM 1553 N N . VAL A 1 206 ? -16.688 -2.426 -13.227 1 98.12 206 VAL A N 1
ATOM 1554 C CA . VAL A 1 206 ? -15.555 -1.988 -12.414 1 98.12 206 VAL A CA 1
ATOM 1555 C C . VAL A 1 206 ? -14.438 -1.475 -13.32 1 98.12 206 VAL A C 1
ATOM 1557 O O . VAL A 1 206 ? -13.25 -1.605 -13 1 98.12 206 VAL A O 1
ATOM 1560 N N . GLN A 1 207 ? -14.789 -1.004 -14.461 1 97.44 207 GLN A N 1
ATOM 1561 C CA . GLN A 1 207 ? -13.906 -0.323 -15.398 1 97.44 207 GLN A CA 1
ATOM 1562 C C . GLN A 1 207 ? -14.445 1.056 -15.766 1 97.44 207 GLN A C 1
ATOM 1564 O O . GLN A 1 207 ? -14.883 1.276 -16.891 1 97.44 207 GLN A O 1
ATOM 1569 N N . ASP A 1 208 ? -14.312 1.963 -14.828 1 97.75 208 ASP A N 1
ATOM 1570 C CA . ASP A 1 208 ? -14.805 3.32 -15.047 1 97.75 208 ASP A CA 1
ATOM 1571 C C . ASP A 1 208 ? -13.93 4.066 -16.047 1 97.75 208 ASP A C 1
ATOM 1573 O O . ASP A 1 208 ? -12.695 4.023 -15.953 1 97.75 208 ASP A O 1
ATOM 1577 N N . ARG A 1 209 ? -14.547 4.75 -17.016 1 96 209 ARG A N 1
ATOM 1578 C CA . ARG A 1 209 ? -13.812 5.422 -18.078 1 96 209 ARG A CA 1
ATOM 1579 C C . ARG A 1 209 ? -13.828 6.934 -17.891 1 96 209 ARG A C 1
ATOM 1581 O O . ARG A 1 209 ? -13.266 7.676 -18.688 1 96 209 ARG A O 1
ATOM 1588 N N . SER A 1 210 ? -14.477 7.371 -16.859 1 96.06 210 SER A N 1
ATOM 1589 C CA . SER A 1 210 ? -14.5 8.805 -16.594 1 96.06 210 SER A CA 1
ATOM 1590 C C . SER A 1 210 ? -13.117 9.312 -16.172 1 96.06 210 SER A C 1
ATOM 1592 O O . SER A 1 210 ? -12.25 8.523 -15.82 1 96.06 210 SER A O 1
ATOM 1594 N N . SER A 1 211 ? -12.891 10.57 -16.25 1 92.88 211 SER A N 1
ATOM 1595 C CA . SER A 1 211 ? -11.625 11.188 -15.852 1 92.88 211 SER A CA 1
ATOM 1596 C C . SER A 1 211 ? -11.664 11.641 -14.398 1 92.88 211 SER A C 1
ATOM 1598 O O . SER A 1 211 ? -10.75 12.336 -13.938 1 92.88 211 SER A O 1
ATOM 1600 N N . LYS A 1 212 ? -12.758 11.305 -13.648 1 96.44 212 LYS A N 1
ATOM 1601 C CA . LYS A 1 212 ? -12.844 11.703 -12.242 1 96.44 212 LYS A CA 1
ATOM 1602 C C . LYS A 1 212 ? -11.758 11.023 -11.414 1 96.44 212 LYS A C 1
ATOM 1604 O O . LYS A 1 212 ? -11.633 9.797 -11.43 1 96.44 212 LYS A O 1
ATOM 1609 N N . PRO A 1 213 ? -11.047 11.781 -10.688 1 95.5 213 PRO A N 1
ATOM 1610 C CA . PRO A 1 213 ? -9.938 11.195 -9.93 1 95.5 213 PRO A CA 1
ATOM 1611 C C . PRO A 1 213 ? -10.406 10.336 -8.758 1 95.5 213 PRO A C 1
ATOM 1613 O O . PRO A 1 213 ? -9.648 9.523 -8.242 1 95.5 213 PRO A O 1
ATOM 1616 N N . LEU A 1 214 ? -11.633 10.586 -8.305 1 97.56 214 LEU A N 1
ATOM 1617 C CA . LEU A 1 214 ? -12.266 9.812 -7.25 1 97.56 214 LEU A CA 1
ATOM 1618 C C . LEU A 1 214 ? -13.711 9.469 -7.613 1 97.56 214 LEU A C 1
ATOM 1620 O O . LEU A 1 214 ? -14.383 10.258 -8.281 1 97.56 214 LEU A O 1
ATOM 1624 N N . LEU A 1 215 ? -14.094 8.305 -7.211 1 98.38 215 LEU A N 1
ATOM 1625 C CA . LEU A 1 215 ? -15.461 7.832 -7.387 1 98.38 215 LEU A CA 1
ATOM 1626 C C . LEU A 1 215 ? -16.094 7.512 -6.039 1 98.38 215 LEU A C 1
ATOM 1628 O O . LEU A 1 215 ? -15.43 7.531 -5.004 1 98.38 215 LEU A O 1
ATOM 1632 N N . GLY A 1 216 ? -17.453 7.379 -6.07 1 98.19 216 GLY A N 1
ATOM 1633 C CA . GLY A 1 216 ? -18.094 6.898 -4.855 1 98.19 216 GLY A CA 1
ATOM 1634 C C . GLY A 1 216 ? -17.469 5.621 -4.324 1 98.19 216 GLY A C 1
ATOM 1635 O O . GLY A 1 216 ? -17.156 4.715 -5.094 1 98.19 216 GLY A O 1
ATOM 1636 N N . SER A 1 217 ? -17.266 5.57 -3.02 1 97.88 217 SER A N 1
ATOM 1637 C CA . SER A 1 217 ? -16.641 4.402 -2.404 1 97.88 217 SER A CA 1
ATOM 1638 C C . SER A 1 217 ? -17.578 3.199 -2.441 1 97.88 217 SER A C 1
ATOM 1640 O O . SER A 1 217 ? -18.781 3.334 -2.195 1 97.88 217 SER A O 1
ATOM 1642 N N . ARG A 1 218 ? -16.969 2.055 -2.717 1 98.12 218 ARG A N 1
ATOM 1643 C CA . ARG A 1 218 ? -17.781 0.842 -2.795 1 98.12 218 ARG A CA 1
ATOM 1644 C C . ARG A 1 218 ? -17.141 -0.293 -1.998 1 98.12 218 ARG A C 1
ATOM 1646 O O . ARG A 1 218 ? -17.844 -1.139 -1.444 1 98.12 218 ARG A O 1
ATOM 1653 N N . TRP A 1 219 ? -15.844 -0.336 -1.915 1 98.75 219 TRP A N 1
ATOM 1654 C CA . TRP A 1 219 ? -15.164 -1.552 -1.48 1 98.75 219 TRP A CA 1
ATOM 1655 C C . TRP A 1 219 ? -14.367 -1.304 -0.206 1 98.75 219 TRP A C 1
ATOM 1657 O O . TRP A 1 219 ? -13.602 -0.339 -0.122 1 98.75 219 TRP A O 1
ATOM 1667 N N . SER A 1 220 ? -14.484 -2.186 0.759 1 98.38 220 SER A N 1
ATOM 1668 C CA . SER A 1 220 ? -13.633 -2.121 1.942 1 98.38 220 SER A CA 1
ATOM 1669 C C . SER A 1 220 ? -12.219 -2.617 1.636 1 98.38 220 SER A C 1
ATOM 1671 O O . SER A 1 220 ? -11.266 -2.24 2.316 1 98.38 220 SER A O 1
ATOM 1673 N N . GLY A 1 221 ? -12.078 -3.4 0.66 1 98.75 221 GLY A N 1
ATOM 1674 C CA . GLY A 1 221 ? -10.836 -3.961 0.149 1 98.75 221 GLY A CA 1
ATOM 1675 C C . GLY A 1 221 ? -10.992 -4.625 -1.206 1 98.75 221 GLY A C 1
ATOM 1676 O O . GLY A 1 221 ? -12.117 -4.844 -1.668 1 98.75 221 GLY A O 1
ATOM 1677 N N . VAL A 1 222 ? -9.891 -4.887 -1.853 1 98.94 222 VAL A N 1
ATOM 1678 C CA . VAL A 1 222 ? -9.93 -5.461 -3.193 1 98.94 222 VAL A CA 1
ATOM 1679 C C . VAL A 1 222 ? -8.797 -6.469 -3.357 1 98.94 222 VAL A C 1
ATOM 1681 O O . VAL A 1 222 ? -7.672 -6.223 -2.918 1 98.94 222 VAL A O 1
ATOM 1684 N N . ILE A 1 223 ? -9.07 -7.629 -3.877 1 98.94 223 ILE A N 1
ATOM 1685 C CA . ILE A 1 223 ? -8.086 -8.5 -4.512 1 98.94 223 ILE A CA 1
ATOM 1686 C C . ILE A 1 223 ? -8.148 -8.32 -6.027 1 98.94 223 ILE A C 1
ATOM 1688 O O . ILE A 1 223 ? -9.102 -8.75 -6.672 1 98.94 223 ILE A O 1
ATOM 1692 N N . GLU A 1 224 ? -7.164 -7.691 -6.57 1 98.88 224 GLU A N 1
ATOM 1693 C CA . GLU A 1 224 ? -7.16 -7.312 -7.98 1 98.88 224 GLU A CA 1
ATOM 1694 C C . GLU A 1 224 ? -6.223 -8.203 -8.789 1 98.88 224 GLU A C 1
ATOM 1696 O O . GLU A 1 224 ? -5.02 -8.25 -8.523 1 98.88 224 GLU A O 1
ATOM 1701 N N . THR A 1 225 ? -6.734 -8.93 -9.781 1 98.12 225 THR A N 1
ATOM 1702 C CA . THR A 1 225 ? -5.934 -9.938 -10.469 1 98.12 225 THR A CA 1
ATOM 1703 C C . THR A 1 225 ? -5.867 -9.641 -11.969 1 98.12 225 THR A C 1
ATOM 1705 O O . THR A 1 225 ? -5.434 -10.484 -12.75 1 98.12 225 THR A O 1
ATOM 1708 N N . VAL A 1 226 ? -6.254 -8.453 -12.422 1 96.88 226 VAL A N 1
ATOM 1709 C CA . VAL A 1 226 ? -6.387 -8.219 -13.852 1 96.88 226 VAL A CA 1
ATOM 1710 C C . VAL A 1 226 ? -5.465 -7.074 -14.273 1 96.88 226 VAL A C 1
ATOM 1712 O O . VAL A 1 226 ? -4.809 -7.148 -15.312 1 96.88 226 VAL A O 1
ATOM 1715 N N . GLY A 1 227 ? -5.41 -5.949 -13.523 1 97.31 227 GLY A N 1
ATOM 1716 C CA . GLY A 1 227 ? -4.602 -4.781 -13.836 1 97.31 227 GLY A CA 1
ATOM 1717 C C . GLY A 1 227 ? -5.344 -3.75 -14.664 1 97.31 227 GLY A C 1
ATOM 1718 O O . GLY A 1 227 ? -6.574 -3.762 -14.727 1 97.31 227 GLY A O 1
ATOM 1719 N N . GLY A 1 228 ? -4.598 -2.773 -15.133 1 96.19 228 GLY A N 1
ATOM 1720 C CA . GLY A 1 228 ? -5.105 -1.768 -16.047 1 96.19 228 GLY A CA 1
ATOM 1721 C C . GLY A 1 228 ? -6.203 -0.909 -15.453 1 96.19 228 GLY A C 1
ATOM 1722 O O . GLY A 1 228 ? -6.09 -0.454 -14.312 1 96.19 228 GLY A O 1
ATOM 1723 N N . ARG A 1 229 ? -7.227 -0.705 -16.266 1 96.56 229 ARG A N 1
ATOM 1724 C CA . ARG A 1 229 ? -8.312 0.19 -15.875 1 96.56 229 ARG A CA 1
ATOM 1725 C C . ARG A 1 229 ? -9.07 -0.359 -14.672 1 96.56 229 ARG A C 1
ATOM 1727 O O . ARG A 1 229 ? -9.57 0.407 -13.844 1 96.56 229 ARG A O 1
ATOM 1734 N N . MET A 1 230 ? -9.133 -1.617 -14.523 1 97.62 230 MET A N 1
ATOM 1735 C CA . MET A 1 230 ? -9.828 -2.215 -13.383 1 97.62 230 MET A CA 1
ATOM 1736 C C . MET A 1 230 ? -9.109 -1.878 -12.078 1 97.62 230 MET A C 1
ATOM 1738 O O . MET A 1 230 ? -9.758 -1.556 -11.078 1 97.62 230 MET A O 1
ATOM 1742 N N . LEU A 1 231 ? -7.781 -1.983 -12.125 1 98.62 231 LEU A N 1
ATOM 1743 C CA . LEU A 1 231 ? -7.008 -1.604 -10.945 1 98.62 231 LEU A CA 1
ATOM 1744 C C . LEU A 1 231 ? -7.211 -0.129 -10.617 1 98.62 231 LEU A C 1
ATOM 1746 O O . LEU A 1 231 ? -7.457 0.224 -9.461 1 98.62 231 LEU A O 1
ATOM 1750 N N . ASP A 1 232 ? -7.129 0.719 -11.625 1 98.38 232 ASP A N 1
ATOM 1751 C CA . ASP A 1 232 ? -7.34 2.15 -11.445 1 98.38 232 ASP A CA 1
ATOM 1752 C C . ASP A 1 232 ? -8.711 2.43 -10.836 1 98.38 232 ASP A C 1
ATOM 1754 O O . ASP A 1 232 ? -8.828 3.191 -9.867 1 98.38 232 ASP A O 1
ATOM 1758 N N . THR A 1 233 ? -9.734 1.811 -11.391 1 98.69 233 THR A N 1
ATOM 1759 C CA . THR A 1 233 ? -11.102 2.006 -10.906 1 98.69 233 THR A CA 1
ATOM 1760 C C . THR A 1 233 ? -11.242 1.506 -9.469 1 98.69 233 THR A C 1
ATOM 1762 O O . THR A 1 233 ? -11.898 2.143 -8.648 1 98.69 233 THR A O 1
ATOM 1765 N N . ALA A 1 234 ? -10.648 0.354 -9.18 1 98.81 234 ALA A N 1
ATOM 1766 C CA . ALA A 1 234 ? -10.68 -0.188 -7.82 1 98.81 234 ALA A CA 1
ATOM 1767 C C . ALA A 1 234 ? -10.102 0.807 -6.816 1 98.81 234 ALA A C 1
ATOM 1769 O O . ALA A 1 234 ? -10.688 1.035 -5.754 1 98.81 234 ALA A O 1
ATOM 1770 N N . LEU A 1 235 ? -9.008 1.426 -7.145 1 98.88 235 LEU A N 1
ATOM 1771 C CA . LEU A 1 235 ? -8.383 2.41 -6.266 1 98.88 235 LEU A CA 1
ATOM 1772 C C . LEU A 1 235 ? -9.32 3.584 -6.012 1 98.88 235 LEU A C 1
ATOM 1774 O O . LEU A 1 235 ? -9.453 4.043 -4.875 1 98.88 235 LEU A O 1
ATOM 1778 N N . ARG A 1 236 ? -9.992 4.012 -7.051 1 98.75 236 ARG A N 1
ATOM 1779 C CA . ARG A 1 236 ? -10.852 5.191 -6.98 1 98.75 236 ARG A CA 1
ATOM 1780 C C . ARG A 1 236 ? -12.133 4.891 -6.211 1 98.75 236 ARG A C 1
ATOM 1782 O O . ARG A 1 236 ? -12.82 5.809 -5.762 1 98.75 236 ARG A O 1
ATOM 1789 N N . GLN A 1 237 ? -12.438 3.584 -6 1 98.88 237 GLN A N 1
ATOM 1790 C CA . GLN A 1 237 ? -13.719 3.209 -5.395 1 98.88 237 GLN A CA 1
ATOM 1791 C C . GLN A 1 237 ? -13.508 2.58 -4.02 1 98.88 237 GLN A C 1
ATOM 1793 O O . GLN A 1 237 ? -14.477 2.178 -3.365 1 98.88 237 GLN A O 1
ATOM 1798 N N . THR A 1 238 ? -12.297 2.428 -3.586 1 98.75 238 THR A N 1
ATOM 1799 C CA . THR A 1 238 ? -12.016 1.827 -2.287 1 98.75 238 THR A CA 1
ATOM 1800 C C . THR A 1 238 ? -12.359 2.797 -1.158 1 98.75 238 THR A C 1
ATOM 1802 O O . THR A 1 238 ? -12.078 3.992 -1.255 1 98.75 238 THR A O 1
ATOM 1805 N N . GLN A 1 239 ? -12.969 2.314 -0.108 1 98.19 239 GLN A N 1
ATOM 1806 C CA . GLN A 1 239 ? -13.359 3.076 1.072 1 98.19 239 GLN A CA 1
ATOM 1807 C C . GLN A 1 239 ? -12.141 3.654 1.786 1 98.19 239 GLN A C 1
ATOM 1809 O O . GLN A 1 239 ? -11.016 3.199 1.575 1 98.19 239 GLN A O 1
ATOM 1814 N N . PRO A 1 240 ? -12.383 4.711 2.633 1 97.44 240 PRO A N 1
ATOM 1815 C CA . PRO A 1 240 ? -11.281 5.266 3.418 1 97.44 240 PRO A CA 1
ATOM 1816 C C . PRO A 1 240 ? -10.539 4.199 4.223 1 97.44 240 PRO A C 1
ATOM 1818 O O . PRO A 1 240 ? -11.172 3.352 4.863 1 97.44 240 PRO A O 1
ATOM 1821 N N . ASN A 1 241 ? -9.188 4.27 4.094 1 97.19 241 ASN A N 1
ATOM 1822 C CA . ASN A 1 241 ? -8.273 3.383 4.801 1 97.19 241 ASN A CA 1
ATOM 1823 C C . ASN A 1 241 ? -8.406 1.94 4.324 1 97.19 241 ASN A C 1
ATOM 1825 O O . ASN A 1 241 ? -7.996 1.01 5.02 1 97.19 241 ASN A O 1
ATOM 1829 N N . GLY A 1 242 ? -9.109 1.74 3.18 1 98.25 242 GLY A N 1
ATOM 1830 C CA . GLY A 1 242 ? -9.172 0.415 2.584 1 98.25 242 GLY A CA 1
ATOM 1831 C C . GLY A 1 242 ? -7.879 0.01 1.899 1 98.25 242 GLY A C 1
ATOM 1832 O O . GLY A 1 242 ? -6.934 0.797 1.831 1 98.25 242 GLY A O 1
ATOM 1833 N N . THR A 1 243 ? -7.832 -1.266 1.428 1 98.69 243 THR A N 1
ATOM 1834 C CA . THR A 1 243 ? -6.621 -1.815 0.824 1 98.69 243 THR A CA 1
ATOM 1835 C C . THR A 1 243 ? -6.945 -2.516 -0.493 1 98.69 243 THR A C 1
ATOM 1837 O O . THR A 1 243 ? -7.945 -3.23 -0.593 1 98.69 243 THR A O 1
ATOM 1840 N N . VAL A 1 244 ? -6.18 -2.219 -1.5 1 98.94 244 VAL A N 1
ATOM 1841 C CA . VAL A 1 244 ? -6.195 -2.93 -2.775 1 98.94 244 VAL A CA 1
ATOM 1842 C C . VAL A 1 244 ? -4.938 -3.783 -2.908 1 98.94 244 VAL A C 1
ATOM 1844 O O . VAL A 1 244 ? -3.832 -3.254 -3.033 1 98.94 244 VAL A O 1
ATOM 1847 N N . ALA A 1 245 ? -5.086 -5.082 -2.822 1 98.88 245 ALA A N 1
ATOM 1848 C CA . ALA A 1 245 ? -3.988 -6.008 -3.088 1 98.88 245 ALA A CA 1
ATOM 1849 C C . ALA A 1 245 ? -3.984 -6.449 -4.551 1 98.88 245 ALA A C 1
ATOM 1851 O O . ALA A 1 245 ? -4.977 -6.988 -5.043 1 98.88 245 ALA A O 1
ATOM 1852 N N . CYS A 1 246 ? -2.812 -6.223 -5.242 1 98.75 246 CYS A N 1
ATOM 1853 C CA . CYS A 1 246 ? -2.881 -6.434 -6.684 1 98.75 246 CYS A CA 1
ATOM 1854 C C . CYS A 1 246 ? -1.79 -7.391 -7.148 1 98.75 246 CYS A C 1
ATOM 1856 O O . CYS A 1 246 ? -0.684 -7.391 -6.602 1 98.75 246 CYS A O 1
ATOM 1858 N N . CYS A 1 247 ? -2.107 -8.219 -8.117 1 98.12 247 CYS A N 1
ATOM 1859 C CA . CYS A 1 247 ? -1.146 -9.086 -8.789 1 98.12 247 CYS A CA 1
ATOM 1860 C C . CYS A 1 247 ? -1.4 -9.133 -10.289 1 98.12 247 CYS A C 1
ATOM 1862 O O . CYS A 1 247 ? -0.683 -9.805 -11.031 1 98.12 247 CYS A O 1
ATOM 1864 N N . GLY A 1 248 ? -2.34 -8.414 -10.789 1 95 248 GLY A N 1
ATOM 1865 C CA . GLY A 1 248 ? -2.793 -8.539 -12.164 1 95 248 GLY A CA 1
ATOM 1866 C C . GLY A 1 248 ? -1.946 -7.754 -13.148 1 95 248 GLY A C 1
ATOM 1867 O O . GLY A 1 248 ? -1.491 -6.648 -12.836 1 95 248 GLY A O 1
ATOM 1868 N N . ASN A 1 249 ? -1.836 -8.297 -14.367 1 92.38 249 ASN A N 1
ATOM 1869 C CA . ASN A 1 249 ? -1.138 -7.648 -15.469 1 92.38 249 ASN A CA 1
ATOM 1870 C C . ASN A 1 249 ? -1.734 -8.039 -16.812 1 92.38 249 ASN A C 1
ATOM 1872 O O . ASN A 1 249 ? -1.097 -7.871 -17.859 1 92.38 249 ASN A O 1
ATOM 1876 N N . VAL A 1 250 ? -2.881 -8.648 -16.797 1 87 250 VAL A N 1
ATOM 1877 C CA . VAL A 1 250 ? -3.529 -9.188 -17.984 1 87 250 VAL A CA 1
ATOM 1878 C C . VAL A 1 250 ? -3.891 -8.047 -18.938 1 87 250 VAL A C 1
ATOM 1880 O O . VAL A 1 250 ? -3.756 -8.18 -20.156 1 87 250 VAL A O 1
ATOM 1883 N N . LEU A 1 251 ? -4.32 -6.914 -18.422 1 87.31 251 LEU A N 1
ATOM 1884 C CA . LEU A 1 251 ? -4.73 -5.781 -19.25 1 87.31 251 LEU A CA 1
ATOM 1885 C C . LEU A 1 251 ? -3.549 -4.867 -19.547 1 87.31 251 LEU A C 1
ATOM 1887 O O . LEU A 1 251 ? -3.727 -3.768 -20.078 1 87.31 251 LEU A O 1
ATOM 1891 N N . GLY A 1 252 ? -2.398 -5.289 -19.094 1 89.38 252 GLY A N 1
ATOM 1892 C CA . GLY A 1 252 ? -1.202 -4.496 -19.328 1 89.38 252 GLY A CA 1
ATOM 1893 C C . GLY A 1 252 ? -0.516 -4.055 -18.062 1 89.38 252 GLY A C 1
ATOM 1894 O O . GLY A 1 252 ? -1.059 -4.227 -16.969 1 89.38 252 GLY A O 1
ATOM 1895 N N . HIS A 1 253 ? 0.627 -3.42 -18.297 1 94.62 253 HIS A N 1
ATOM 1896 C CA . HIS A 1 253 ? 1.448 -3.125 -17.125 1 94.62 253 HIS A CA 1
ATOM 1897 C C . HIS A 1 253 ? 1.273 -1.676 -16.672 1 94.62 253 HIS A C 1
ATOM 1899 O O . HIS A 1 253 ? 1.688 -1.305 -15.578 1 94.62 253 HIS A O 1
ATOM 1905 N N . GLN A 1 254 ? 0.656 -0.875 -17.531 1 95.94 254 GLN A N 1
ATOM 1906 C CA . GLN A 1 254 ? 0.543 0.547 -17.219 1 95.94 254 GLN A CA 1
ATOM 1907 C C . GLN A 1 254 ? -0.488 0.795 -16.125 1 95.94 254 GLN A C 1
ATOM 1909 O O . GLN A 1 254 ? -1.55 0.168 -16.109 1 95.94 254 GLN A O 1
ATOM 1914 N N . LEU A 1 255 ? -0.185 1.624 -15.195 1 96.81 255 LEU A N 1
ATOM 1915 C CA . LEU A 1 255 ? -1.107 2.115 -14.172 1 96.81 255 LEU A CA 1
ATOM 1916 C C . LEU A 1 255 ? -1.229 3.635 -14.242 1 96.81 255 LEU A C 1
ATOM 1918 O O . LEU A 1 255 ? -0.313 4.352 -13.836 1 96.81 255 LEU A O 1
ATOM 1922 N N . GLN A 1 256 ? -2.26 4.121 -14.828 1 95.44 256 GLN A N 1
ATOM 1923 C CA . GLN A 1 256 ? -2.59 5.539 -14.914 1 95.44 256 GLN A CA 1
ATOM 1924 C C . GLN A 1 256 ? -3.668 5.918 -13.898 1 95.44 256 GLN A C 1
ATOM 1926 O O . GLN A 1 256 ? -4.84 5.59 -14.086 1 95.44 256 GLN A O 1
ATOM 1931 N N . THR A 1 257 ? -3.271 6.574 -12.844 1 97.06 257 THR A N 1
ATOM 1932 C CA . THR A 1 257 ? -4.18 6.938 -11.758 1 97.06 257 THR A CA 1
ATOM 1933 C C . THR A 1 257 ? -3.783 8.273 -11.148 1 97.06 257 THR A C 1
ATOM 1935 O O . THR A 1 257 ? -3.186 9.117 -11.82 1 97.06 257 THR A O 1
ATOM 1938 N N . SER A 1 258 ? -4.277 8.625 -10 1 97.88 258 SER A N 1
ATOM 1939 C CA . SER A 1 258 ? -3.924 9.836 -9.266 1 97.88 258 SER A CA 1
ATOM 1940 C C . SER A 1 258 ? -3.543 9.516 -7.824 1 97.88 258 SER A C 1
ATOM 1942 O O . SER A 1 258 ? -3.748 8.391 -7.359 1 97.88 258 SER A O 1
ATOM 1944 N N . VAL A 1 259 ? -2.984 10.492 -7.129 1 98.06 259 VAL A N 1
ATOM 1945 C CA . VAL A 1 259 ? -2.59 10.305 -5.738 1 98.06 259 VAL A CA 1
ATOM 1946 C C . VAL A 1 259 ? -3.807 10.461 -4.828 1 98.06 259 VAL A C 1
ATOM 1948 O O . VAL A 1 259 ? -3.74 10.156 -3.637 1 98.06 259 VAL A O 1
ATOM 1951 N N . TYR A 1 260 ? -4.953 10.828 -5.289 1 98.12 260 TYR A N 1
ATOM 1952 C CA . TYR A 1 260 ? -6.07 11.281 -4.465 1 98.12 260 TYR A CA 1
ATOM 1953 C C . TYR A 1 260 ? -6.637 10.133 -3.639 1 98.12 260 TYR A C 1
ATOM 1955 O O . TYR A 1 260 ? -6.926 10.297 -2.451 1 98.12 260 TYR A O 1
ATOM 1963 N N . PRO A 1 261 ? -6.789 8.875 -4.223 1 98.56 261 PRO A N 1
ATOM 1964 C CA . PRO A 1 261 ? -7.234 7.797 -3.336 1 98.56 261 PRO A CA 1
ATOM 1965 C C . PRO A 1 261 ? -6.328 7.621 -2.119 1 98.56 261 PRO A C 1
ATOM 1967 O O . PRO A 1 261 ? -6.805 7.297 -1.03 1 98.56 261 PRO A O 1
ATOM 1970 N N . PHE A 1 262 ? -5.102 7.895 -2.338 1 98.62 262 PHE A N 1
ATOM 1971 C CA . PHE A 1 262 ? -4.105 7.648 -1.302 1 98.62 262 PHE A CA 1
ATOM 1972 C C . PHE A 1 262 ? -4.086 8.789 -0.286 1 98.62 262 PHE A C 1
ATOM 1974 O O . PHE A 1 262 ? -4.262 8.555 0.913 1 98.62 262 PHE A O 1
ATOM 1981 N N . ILE A 1 263 ? -4.059 9.992 -0.708 1 98 263 ILE A N 1
ATOM 1982 C CA . ILE A 1 263 ? -3.766 11.094 0.206 1 98 263 ILE A CA 1
ATOM 1983 C C . ILE A 1 263 ? -5.07 11.664 0.756 1 98 263 ILE A C 1
ATOM 1985 O O . ILE A 1 263 ? -5.059 12.414 1.734 1 98 263 ILE A O 1
ATOM 1989 N N . LEU A 1 264 ? -6.23 11.336 0.139 1 97.19 264 LEU A N 1
ATOM 1990 C CA . LEU A 1 264 ? -7.5 11.875 0.613 1 97.19 264 LEU A CA 1
ATOM 1991 C C . LEU A 1 264 ? -8.305 10.805 1.336 1 97.19 264 LEU A C 1
ATOM 1993 O O . LEU A 1 264 ? -9.219 11.117 2.107 1 97.19 264 LEU A O 1
ATOM 1997 N N . ARG A 1 265 ? -7.969 9.461 1.062 1 98 265 ARG A N 1
ATOM 1998 C CA . ARG A 1 265 ? -8.758 8.398 1.677 1 98 265 ARG A CA 1
ATOM 1999 C C . ARG A 1 265 ? -7.871 7.434 2.449 1 98 265 ARG A C 1
ATOM 2001 O O . ARG A 1 265 ? -8.367 6.516 3.109 1 98 265 ARG A O 1
ATOM 2008 N N . GLY A 1 266 ? -6.574 7.621 2.361 1 98.25 266 GLY A N 1
ATOM 2009 C CA . GLY A 1 266 ? -5.68 6.723 3.074 1 98.25 266 GLY A CA 1
ATOM 2010 C C . GLY A 1 266 ? -5.676 5.316 2.508 1 98.25 266 GLY A C 1
ATOM 2011 O O . GLY A 1 266 ? -5.441 4.348 3.234 1 98.25 266 GLY A O 1
ATOM 2012 N N . VAL A 1 267 ? -5.961 5.188 1.238 1 98.69 267 VAL A N 1
ATOM 2013 C CA . VAL A 1 267 ? -5.984 3.881 0.591 1 98.69 267 VAL A CA 1
ATOM 2014 C C . VAL A 1 267 ? -4.562 3.334 0.48 1 98.69 267 VAL A C 1
ATOM 2016 O O . VAL A 1 267 ? -3.607 4.102 0.337 1 98.69 267 VAL A O 1
ATOM 2019 N N . THR A 1 268 ? -4.414 2.035 0.576 1 98.81 268 THR A N 1
ATOM 2020 C CA . THR A 1 268 ? -3.145 1.343 0.389 1 98.81 268 THR A CA 1
ATOM 2021 C C . THR A 1 268 ? -3.203 0.424 -0.828 1 98.81 268 THR A C 1
ATOM 2023 O O . THR A 1 268 ? -4.188 -0.29 -1.026 1 98.81 268 THR A O 1
ATOM 2026 N N . LEU A 1 269 ? -2.289 0.555 -1.683 1 98.88 269 LEU A N 1
ATOM 2027 C CA . LEU A 1 269 ? -2.035 -0.402 -2.754 1 98.88 269 LEU A CA 1
ATOM 2028 C C . LEU A 1 269 ? -0.884 -1.333 -2.391 1 98.88 269 LEU A C 1
ATOM 2030 O O . LEU A 1 269 ? 0.254 -0.886 -2.23 1 98.88 269 LEU A O 1
ATOM 2034 N N . SER A 1 270 ? -1.187 -2.615 -2.232 1 98.75 270 SER A N 1
ATOM 2035 C CA . SER A 1 270 ? -0.181 -3.592 -1.825 1 98.75 270 SER A CA 1
ATOM 2036 C C . SER A 1 270 ? 0.067 -4.617 -2.924 1 98.75 270 SER A C 1
ATOM 2038 O O . SER A 1 270 ? -0.859 -5.305 -3.359 1 98.75 270 SER A O 1
ATOM 2040 N N . GLY A 1 271 ? 1.339 -4.715 -3.309 1 98.75 271 GLY A N 1
ATOM 2041 C CA . GLY A 1 271 ? 1.693 -5.652 -4.363 1 98.75 271 GLY A CA 1
ATOM 2042 C C . GLY A 1 271 ? 1.766 -7.09 -3.881 1 98.75 271 GLY A C 1
ATOM 2043 O O . GLY A 1 271 ? 2.225 -7.355 -2.768 1 98.75 271 GLY A O 1
ATOM 2044 N N . ILE A 1 272 ? 1.303 -7.988 -4.707 1 98.56 272 ILE A N 1
ATOM 2045 C CA . ILE A 1 272 ? 1.403 -9.422 -4.449 1 98.56 272 ILE A CA 1
ATOM 2046 C C . ILE A 1 272 ? 2.492 -10.031 -5.332 1 98.56 272 ILE A C 1
ATOM 2048 O O . ILE A 1 272 ? 2.369 -10.039 -6.559 1 98.56 272 ILE A O 1
ATOM 2052 N N . ASP A 1 273 ? 3.527 -10.477 -4.715 1 97.75 273 ASP A N 1
ATOM 2053 C CA . ASP A 1 273 ? 4.594 -11.195 -5.402 1 97.75 273 ASP A CA 1
ATOM 2054 C C . ASP A 1 273 ? 4.734 -12.617 -4.859 1 97.75 273 ASP A C 1
ATOM 2056 O O . ASP A 1 273 ? 5.52 -12.859 -3.943 1 97.75 273 ASP A O 1
ATOM 2060 N N . SER A 1 274 ? 4.043 -13.516 -5.484 1 97.31 274 SER A N 1
ATOM 2061 C CA . SER A 1 274 ? 4.121 -14.898 -5.027 1 97.31 274 SER A CA 1
ATOM 2062 C C . SER A 1 274 ? 5.441 -15.547 -5.434 1 97.31 274 SER A C 1
ATOM 2064 O O . SER A 1 274 ? 5.891 -16.5 -4.805 1 97.31 274 SER A O 1
ATOM 2066 N N . GLY A 1 275 ? 6.039 -15.055 -6.473 1 95.62 275 GLY A N 1
ATOM 2067 C CA . GLY A 1 275 ? 7.285 -15.602 -6.984 1 95.62 275 GLY A CA 1
ATOM 2068 C C . GLY A 1 275 ? 8.43 -15.508 -5.996 1 95.62 275 GLY A C 1
ATOM 2069 O O . GLY A 1 275 ? 9.203 -16.453 -5.84 1 95.62 275 GLY A O 1
ATOM 2070 N N . HIS A 1 276 ? 8.5 -14.367 -5.297 1 94.19 276 HIS A N 1
ATOM 2071 C CA . HIS A 1 276 ? 9.602 -14.133 -4.371 1 94.19 276 HIS A CA 1
ATOM 2072 C C . HIS A 1 276 ? 9.086 -13.844 -2.965 1 94.19 276 HIS A C 1
ATOM 2074 O O . HIS A 1 276 ? 9.688 -13.055 -2.23 1 94.19 276 HIS A O 1
ATOM 2080 N N . CYS A 1 277 ? 7.949 -14.398 -2.734 1 96.88 277 CYS A N 1
ATOM 2081 C CA . CYS A 1 277 ? 7.434 -14.312 -1.371 1 96.88 277 CYS A CA 1
ATOM 2082 C C . CYS A 1 277 ? 8.453 -14.844 -0.37 1 96.88 277 CYS A C 1
ATOM 2084 O O . CYS A 1 277 ? 8.977 -15.953 -0.535 1 96.88 277 CYS A O 1
ATOM 2086 N N . PRO A 1 278 ? 8.797 -14.078 0.661 1 96.19 278 PRO A N 1
ATOM 2087 C CA . PRO A 1 278 ? 9.734 -14.586 1.661 1 96.19 278 PRO A CA 1
ATOM 2088 C C . PRO A 1 278 ? 9.297 -15.922 2.252 1 96.19 278 PRO A C 1
ATOM 2090 O O . PRO A 1 278 ? 8.117 -16.125 2.539 1 96.19 278 PRO A O 1
ATOM 2093 N N . MET A 1 279 ? 10.25 -16.828 2.48 1 97.88 279 MET A N 1
ATOM 2094 C CA . MET A 1 279 ? 9.961 -18.219 2.861 1 97.88 279 MET A CA 1
ATOM 2095 C C . MET A 1 279 ? 9.227 -18.266 4.195 1 97.88 279 MET A C 1
ATOM 2097 O O . MET A 1 279 ? 8.344 -19.109 4.387 1 97.88 279 MET A O 1
ATOM 2101 N N . LYS A 1 280 ? 9.57 -17.328 5.102 1 97.44 280 LYS A N 1
ATOM 2102 C CA . LYS A 1 280 ? 8.867 -17.297 6.383 1 97.44 280 LYS A CA 1
ATOM 2103 C C . LYS A 1 280 ? 7.371 -17.078 6.184 1 97.44 280 LYS A C 1
ATOM 2105 O O . LYS A 1 280 ? 6.547 -17.812 6.738 1 97.44 280 LYS A O 1
ATOM 2110 N N . LEU A 1 281 ? 7.039 -16.109 5.406 1 97.62 281 LEU A N 1
ATOM 2111 C CA . LEU A 1 281 ? 5.637 -15.82 5.121 1 97.62 281 LEU A CA 1
ATOM 2112 C C . LEU A 1 281 ? 5.012 -16.953 4.301 1 97.62 281 LEU A C 1
ATOM 2114 O O . LEU A 1 281 ? 3.875 -17.344 4.559 1 97.62 281 LEU A O 1
ATOM 2118 N N . ARG A 1 282 ? 5.719 -17.422 3.299 1 98.5 282 ARG A N 1
ATOM 2119 C CA . ARG A 1 282 ? 5.262 -18.531 2.455 1 98.5 282 ARG A CA 1
ATOM 2120 C C . ARG A 1 282 ? 4.832 -19.719 3.299 1 98.5 282 ARG A C 1
ATOM 2122 O O . ARG A 1 282 ? 3.736 -20.25 3.115 1 98.5 282 ARG A O 1
ATOM 2129 N N . ARG A 1 283 ? 5.66 -20.125 4.207 1 98.56 283 ARG A N 1
ATOM 2130 C CA . ARG A 1 283 ? 5.367 -21.281 5.062 1 98.56 283 ARG A CA 1
ATOM 2131 C C . ARG A 1 283 ? 4.156 -21 5.949 1 98.56 283 ARG A C 1
ATOM 2133 O O . ARG A 1 283 ? 3.312 -21.875 6.145 1 98.56 283 ARG A O 1
ATOM 2140 N N . GLN A 1 284 ? 4.094 -19.797 6.449 1 98.56 284 GLN A N 1
ATOM 2141 C CA . GLN A 1 284 ? 2.967 -19.406 7.289 1 98.56 284 GLN A CA 1
ATOM 2142 C C . GLN A 1 284 ? 1.651 -19.484 6.52 1 98.56 284 GLN A C 1
ATOM 2144 O O . GLN A 1 284 ? 0.655 -19.984 7.039 1 98.56 284 GLN A O 1
ATOM 2149 N N . LEU A 1 285 ? 1.696 -18.984 5.34 1 98.75 285 LEU A N 1
ATOM 2150 C CA . LEU A 1 285 ? 0.472 -18.953 4.547 1 98.75 285 LEU A CA 1
ATOM 2151 C C . LEU A 1 285 ? 0.058 -20.344 4.105 1 98.75 285 LEU A C 1
ATOM 2153 O O . LEU A 1 285 ? -1.133 -20.672 4.082 1 98.75 285 LEU A O 1
ATOM 2157 N N . TRP A 1 286 ? 1 -21.188 3.779 1 98.81 286 TRP A N 1
ATOM 2158 C CA . TRP A 1 286 ? 0.674 -22.562 3.443 1 98.81 286 TRP A CA 1
ATOM 2159 C C . TRP A 1 286 ? 0.072 -23.297 4.641 1 98.81 286 TRP A C 1
ATOM 2161 O O . TRP A 1 286 ? -0.846 -24.094 4.492 1 98.81 286 TRP A O 1
ATOM 2171 N N . LYS A 1 287 ? 0.585 -23.016 5.801 1 98.75 287 LYS A N 1
ATOM 2172 C CA . LYS A 1 287 ? -0.001 -23.594 7.008 1 98.75 287 LYS A CA 1
ATOM 2173 C C . LYS A 1 287 ? -1.451 -23.156 7.176 1 98.75 287 LYS A C 1
ATOM 2175 O O . LYS A 1 287 ? -2.316 -23.953 7.516 1 98.75 287 LYS A O 1
ATOM 2180 N N . ARG A 1 288 ? -1.729 -21.875 6.934 1 98.69 288 ARG A N 1
ATOM 2181 C CA . ARG A 1 288 ? -3.092 -21.359 7.035 1 98.69 288 ARG A CA 1
A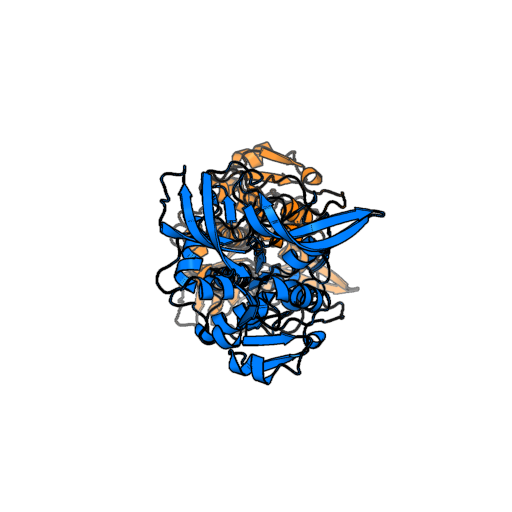TOM 2182 C C . ARG A 1 288 ? -3.994 -22 5.984 1 98.69 288 ARG A C 1
ATOM 2184 O O . ARG A 1 288 ? -5.152 -22.328 6.266 1 98.69 288 ARG A O 1
ATOM 2191 N N . LEU A 1 289 ? -3.439 -22.156 4.797 1 98.75 289 LEU A N 1
ATOM 2192 C CA . LEU A 1 289 ? -4.188 -22.75 3.693 1 98.75 289 LEU A CA 1
ATOM 2193 C C . LEU A 1 289 ? -4.527 -24.203 3.992 1 98.75 289 LEU A C 1
ATOM 2195 O O . LEU A 1 289 ? -5.477 -24.75 3.424 1 98.75 289 LEU A O 1
ATOM 2199 N N . GLY A 1 290 ? -3.715 -24.875 4.844 1 98.31 290 GLY A N 1
ATOM 2200 C CA . GLY A 1 290 ? -4.008 -26.234 5.27 1 98.31 290 GLY A CA 1
ATOM 2201 C C . GLY A 1 290 ? -4.926 -26.297 6.477 1 98.31 290 GLY A C 1
ATOM 2202 O O . GLY A 1 290 ? -5.277 -27.391 6.938 1 98.31 290 GLY A O 1
ATOM 2203 N N . ALA A 1 291 ? -5.297 -25.109 6.977 1 98 291 ALA A N 1
ATOM 2204 C CA . ALA A 1 291 ? -6.094 -25.031 8.195 1 98 291 ALA A CA 1
ATOM 2205 C C . ALA A 1 291 ? -7.246 -24.047 8.031 1 98 291 ALA A C 1
ATOM 2207 O O . ALA A 1 291 ? -8.172 -24.281 7.258 1 98 291 ALA A O 1
ATOM 2208 N N . SER A 1 292 ? -7.152 -22.859 8.641 1 97.56 292 SER A N 1
ATOM 2209 C CA . SER A 1 292 ? -8.281 -21.938 8.766 1 97.56 292 SER A CA 1
ATOM 2210 C C . SER A 1 292 ? -8.609 -21.281 7.43 1 97.56 292 SER A C 1
ATOM 2212 O O . SER A 1 292 ? -9.734 -20.812 7.23 1 97.56 292 SER A O 1
ATOM 2214 N N . TRP A 1 293 ? -7.66 -21.266 6.484 1 98.19 293 TRP A N 1
ATOM 2215 C CA . TRP A 1 293 ? -7.895 -20.609 5.207 1 98.19 293 TRP A CA 1
ATOM 2216 C C . TRP A 1 293 ? -8.211 -21.625 4.117 1 98.19 293 TRP A C 1
ATOM 2218 O O . TRP A 1 293 ? -8.344 -21.266 2.943 1 98.19 293 TRP A O 1
ATOM 2228 N N . LYS A 1 294 ? -8.297 -22.891 4.453 1 97.94 294 LYS A N 1
ATOM 2229 C CA . LYS A 1 294 ? -8.594 -23.922 3.469 1 97.94 294 LYS A CA 1
ATOM 2230 C C . LYS A 1 294 ? -9.977 -23.719 2.852 1 97.94 294 LYS A C 1
ATOM 2232 O O . LYS A 1 294 ? -10.984 -23.703 3.562 1 97.94 294 LYS A O 1
ATOM 2237 N N . PRO A 1 295 ? -10.016 -23.5 1.516 1 95.81 295 PRO A N 1
ATOM 2238 C CA . PRO A 1 295 ? -11.32 -23.297 0.89 1 95.81 295 PRO A CA 1
ATOM 2239 C C . PRO A 1 295 ? -12.273 -24.484 1.122 1 95.81 295 PRO A C 1
ATOM 2241 O O . PRO A 1 295 ? -11.852 -25.641 1.054 1 95.81 295 PRO A O 1
ATOM 2244 N N . GLY A 1 296 ? -13.461 -24.188 1.323 1 88.62 296 GLY A N 1
ATOM 2245 C CA . GLY A 1 296 ? -14.453 -25.219 1.594 1 88.62 296 GLY A CA 1
ATOM 2246 C C . GLY A 1 296 ? -14.891 -25.953 0.35 1 88.62 296 GLY A C 1
ATOM 2247 O O . GLY A 1 296 ? -15.43 -27.062 0.441 1 88.62 296 GLY A O 1
ATOM 2248 N N . HIS A 1 297 ? -14.641 -25.422 -0.82 1 92.12 297 HIS A N 1
ATOM 2249 C CA . HIS A 1 297 ? -15.148 -25.984 -2.064 1 92.12 297 HIS A CA 1
ATOM 2250 C C . HIS A 1 297 ? -14.016 -26.297 -3.033 1 92.12 297 HIS A C 1
ATOM 2252 O O . HIS A 1 297 ? -14.156 -26.109 -4.242 1 92.12 297 HIS A O 1
ATOM 2258 N N . LEU A 1 298 ? -12.898 -26.703 -2.496 1 93.81 298 LEU A N 1
ATOM 2259 C CA . LEU A 1 298 ? -11.711 -26.953 -3.305 1 93.81 298 LEU A CA 1
ATOM 2260 C C . LEU A 1 298 ? -11.992 -27.984 -4.379 1 93.81 298 LEU A C 1
ATOM 2262 O O . LEU A 1 298 ? -11.57 -27.844 -5.523 1 93.81 298 LEU A O 1
ATOM 2266 N N . PRO A 1 299 ? -12.828 -29.016 -4.098 1 91.19 299 PRO A N 1
ATOM 2267 C CA . PRO A 1 299 ? -13.148 -30 -5.141 1 91.19 299 PRO A CA 1
ATOM 2268 C C . PRO A 1 299 ? -13.969 -29.391 -6.281 1 91.19 299 PRO A C 1
ATOM 2270 O O . PRO A 1 299 ? -13.789 -29.766 -7.441 1 91.19 299 PRO A O 1
ATOM 2273 N N . GLU A 1 300 ? -14.852 -28.469 -5.988 1 93.5 300 GLU A N 1
ATOM 2274 C CA . GLU A 1 300 ? -15.688 -27.812 -7 1 93.5 300 GLU A CA 1
ATOM 2275 C C . GLU A 1 300 ? -14.875 -26.828 -7.836 1 93.5 300 GLU A C 1
ATOM 2277 O O . GLU A 1 300 ? -15.188 -26.609 -9.008 1 93.5 300 GLU A O 1
ATOM 2282 N N . ILE A 1 301 ? -13.805 -26.359 -7.258 1 96.81 301 ILE A N 1
ATOM 2283 C CA . ILE A 1 301 ? -12.992 -25.344 -7.902 1 96.81 301 ILE A CA 1
ATOM 2284 C C . ILE A 1 301 ? -11.961 -26 -8.812 1 96.81 301 ILE A C 1
ATOM 2286 O O . ILE A 1 301 ? -11.445 -25.359 -9.734 1 96.81 301 ILE A O 1
ATOM 2290 N N . SER A 1 302 ? -11.68 -27.281 -8.555 1 97.5 302 SER A N 1
ATOM 2291 C CA . SER A 1 302 ? -10.547 -27.891 -9.242 1 97.5 302 SER A CA 1
ATOM 2292 C C . SER A 1 302 ? -10.977 -29.141 -10 1 97.5 302 SER A C 1
ATOM 2294 O O . SER A 1 302 ? -11.977 -29.781 -9.648 1 97.5 302 SER A O 1
ATOM 2296 N N . ARG A 1 303 ? -10.312 -29.375 -11.062 1 97.19 303 ARG A N 1
ATOM 2297 C CA . ARG A 1 303 ? -10.414 -30.625 -11.805 1 97.19 303 ARG A CA 1
ATOM 2298 C C . ARG A 1 303 ? -9.031 -31.172 -12.148 1 97.19 303 ARG A C 1
ATOM 2300 O O . ARG A 1 303 ? -8.055 -30.422 -12.18 1 97.19 303 ARG A O 1
ATOM 2307 N N . SER A 1 304 ? -8.945 -32.469 -12.422 1 97.19 304 SER A N 1
ATOM 2308 C CA . SER A 1 304 ? -7.652 -33.094 -12.703 1 97.19 304 SER A CA 1
ATOM 2309 C C . SER A 1 304 ? -7.52 -33.438 -14.18 1 97.19 304 SER A C 1
ATOM 2311 O O . SER A 1 304 ? -8.523 -33.594 -14.883 1 97.19 304 SER A O 1
ATOM 2313 N N . CYS A 1 305 ? -6.387 -33.469 -14.664 1 98 305 CYS A N 1
ATOM 2314 C CA . CYS A 1 305 ? -6.062 -33.969 -15.992 1 98 305 CYS A CA 1
ATOM 2315 C C . CYS A 1 305 ? -4.734 -34.719 -15.977 1 98 305 CYS A C 1
ATOM 2317 O O . CYS A 1 305 ? -3.92 -34.531 -15.07 1 98 305 CYS A O 1
ATOM 2319 N N . SER A 1 306 ? -4.578 -35.594 -16.906 1 97.88 306 SER A N 1
ATOM 2320 C CA . SER A 1 306 ? -3.301 -36.281 -17.094 1 97.88 306 SER A CA 1
ATOM 2321 C C . SER A 1 306 ? -2.326 -35.406 -17.891 1 97.88 306 SER A C 1
ATOM 2323 O O . SER A 1 306 ? -2.707 -34.375 -18.422 1 97.88 306 SER A O 1
ATOM 2325 N N . LEU A 1 307 ? -1.11 -35.812 -17.875 1 97.31 307 LEU A N 1
ATOM 2326 C CA . LEU A 1 307 ? -0.11 -35.156 -18.688 1 97.31 307 LEU A CA 1
ATOM 2327 C C . LEU A 1 307 ? -0.531 -35.094 -20.156 1 97.31 307 LEU A C 1
ATOM 2329 O O . LEU A 1 307 ? -0.306 -34.094 -20.844 1 97.31 307 LEU A O 1
ATOM 2333 N N . GLU A 1 308 ? -1.176 -36.156 -20.609 1 96.19 308 GLU A N 1
ATOM 2334 C CA . GLU A 1 308 ? -1.603 -36.281 -22 1 96.19 308 GLU A CA 1
ATOM 2335 C C . GLU A 1 308 ? -2.736 -35.312 -22.312 1 96.19 308 GLU A C 1
ATOM 2337 O O . GLU A 1 308 ? -2.842 -34.812 -23.438 1 96.19 308 GLU A O 1
ATOM 2342 N N . GLU A 1 309 ? -3.51 -35.062 -21.359 1 97.38 309 GLU A N 1
ATOM 2343 C CA . GLU A 1 309 ? -4.672 -34.219 -21.516 1 97.38 309 GLU A CA 1
ATOM 2344 C C . GLU A 1 309 ? -4.289 -32.75 -21.344 1 97.38 309 GLU A C 1
ATOM 2346 O O . GLU A 1 309 ? -5.074 -31.844 -21.656 1 97.38 309 GLU A O 1
ATOM 2351 N N . LEU A 1 310 ? -3.113 -32.531 -20.875 1 97.94 310 LEU A N 1
ATOM 2352 C CA . LEU A 1 310 ? -2.68 -31.188 -20.453 1 97.94 310 LEU A CA 1
ATOM 2353 C C . LEU A 1 310 ? -2.639 -30.234 -21.656 1 97.94 310 LEU A C 1
ATOM 2355 O O . LEU A 1 310 ? -2.928 -29.047 -21.5 1 97.94 310 LEU A O 1
ATOM 2359 N N . ASN A 1 311 ? -2.354 -30.734 -22.812 1 96.94 311 ASN A N 1
ATOM 2360 C CA . ASN A 1 311 ? -2.258 -29.906 -24 1 96.94 311 ASN A CA 1
ATOM 2361 C C . ASN A 1 311 ? -3.555 -29.141 -24.266 1 96.94 311 ASN A C 1
ATOM 2363 O O . ASN A 1 311 ? -3.529 -27.938 -24.547 1 96.94 311 ASN A O 1
ATOM 2367 N N . SER A 1 312 ? -4.645 -29.859 -24.188 1 97.06 312 SER A N 1
ATOM 2368 C CA . SER A 1 312 ? -5.945 -29.234 -24.422 1 97.06 312 SER A CA 1
ATOM 2369 C C . SER A 1 312 ? -6.258 -28.188 -23.344 1 97.06 312 SER A C 1
ATOM 2371 O O . SER A 1 312 ? -6.871 -27.156 -23.641 1 97.06 312 SER A O 1
ATOM 2373 N N . GLU A 1 313 ? -5.859 -28.453 -22.156 1 97.94 313 GLU A N 1
ATOM 2374 C CA . GLU A 1 313 ? -6.082 -27.516 -21.062 1 97.94 313 GLU A CA 1
ATOM 2375 C C . GLU A 1 313 ? -5.254 -26.25 -21.266 1 97.94 313 GLU A C 1
ATOM 2377 O O . GLU A 1 313 ? -5.711 -25.141 -20.938 1 97.94 313 GLU A O 1
ATOM 2382 N N . ILE A 1 314 ? -4.035 -26.359 -21.734 1 98.12 314 ILE A N 1
ATOM 2383 C CA . ILE A 1 314 ? -3.154 -25.234 -22.016 1 98.12 314 ILE A CA 1
ATOM 2384 C C . ILE A 1 314 ? -3.791 -24.344 -23.078 1 98.12 314 ILE A C 1
ATOM 2386 O O . ILE A 1 314 ? -3.824 -23.125 -22.938 1 98.12 314 ILE A O 1
ATOM 2390 N N . ASP A 1 315 ? -4.359 -24.953 -24.125 1 97.56 315 ASP A N 1
ATOM 2391 C CA . ASP A 1 315 ? -5.027 -24.172 -25.156 1 97.56 315 ASP A CA 1
ATOM 2392 C C . ASP A 1 315 ? -6.242 -23.438 -24.594 1 97.56 315 ASP A C 1
ATOM 2394 O O . ASP A 1 315 ? -6.469 -22.266 -24.922 1 97.56 315 ASP A O 1
ATOM 2398 N N . LEU A 1 316 ? -6.945 -24.125 -23.75 1 96.44 316 LEU A N 1
ATOM 2399 C CA . LEU A 1 316 ? -8.164 -23.562 -23.188 1 96.44 316 LEU A CA 1
ATOM 2400 C C . LEU A 1 316 ? -7.848 -22.344 -22.328 1 96.44 316 LEU A C 1
ATOM 2402 O O . LEU A 1 316 ? -8.539 -21.328 -22.406 1 96.44 316 LEU A O 1
ATOM 2406 N N . ILE A 1 317 ? -6.828 -22.375 -21.484 1 95.88 317 ILE A N 1
ATOM 2407 C CA . ILE A 1 317 ? -6.516 -21.25 -20.609 1 95.88 317 ILE A CA 1
ATOM 2408 C C . ILE A 1 317 ? -6 -20.078 -21.422 1 95.88 317 ILE A C 1
ATOM 2410 O O . ILE A 1 317 ? -6.277 -18.922 -21.109 1 95.88 317 ILE A O 1
ATOM 2414 N N . LEU A 1 318 ? -5.254 -20.281 -22.516 1 94.75 318 LEU A N 1
ATOM 2415 C CA . LEU A 1 318 ? -4.742 -19.219 -23.391 1 94.75 318 LEU A CA 1
ATOM 2416 C C . LEU A 1 318 ? -5.883 -18.5 -24.078 1 94.75 318 LEU A C 1
ATOM 2418 O O . LEU A 1 318 ? -5.77 -17.297 -24.391 1 94.75 318 LEU A O 1
ATOM 2422 N N . GLU A 1 319 ? -7.012 -19.219 -24.25 1 94.31 319 GLU A N 1
ATOM 2423 C CA . GLU A 1 319 ? -8.18 -18.625 -24.906 1 94.31 319 GLU A CA 1
ATOM 2424 C C . GLU A 1 319 ? -9.117 -17.984 -23.875 1 94.31 319 GLU A C 1
ATOM 2426 O O . GLU A 1 319 ? -10.188 -17.5 -24.234 1 94.31 319 GLU A O 1
ATOM 2431 N N . GLY A 1 320 ? -8.719 -18 -22.625 1 91 320 GLY A N 1
ATOM 2432 C CA . GLY A 1 320 ? -9.523 -17.406 -21.578 1 91 320 GLY A CA 1
ATOM 2433 C C . GLY A 1 320 ? -10.688 -18.266 -21.141 1 91 320 GLY A C 1
ATOM 2434 O O . GLY A 1 320 ? -11.648 -17.766 -20.547 1 91 320 GLY A O 1
ATOM 2435 N N . GLY A 1 321 ? -10.594 -19.516 -21.469 1 91.38 321 GLY A N 1
ATOM 2436 C CA . GLY A 1 321 ? -11.727 -20.406 -21.234 1 91.38 321 GLY A CA 1
ATOM 2437 C C . GLY A 1 321 ? -11.633 -21.156 -19.906 1 91.38 321 GLY A C 1
ATOM 2438 O O . GLY A 1 321 ? -12.586 -21.812 -19.5 1 91.38 321 GLY A O 1
ATOM 2439 N N . GLN A 1 322 ? -10.562 -21.094 -19.266 1 91 322 GLN A N 1
ATOM 2440 C CA . GLN A 1 322 ? -10.398 -21.844 -18.016 1 91 322 GLN A CA 1
ATOM 2441 C C . GLN A 1 322 ? -11.227 -21.219 -16.891 1 91 322 GLN A C 1
ATOM 2443 O O . GLN A 1 322 ? -11.273 -19.984 -16.766 1 91 322 GLN A O 1
ATOM 2448 N N . VAL A 1 323 ? -11.906 -22 -16.188 1 94.62 323 VAL A N 1
ATOM 2449 C CA . VAL A 1 323 ? -12.602 -21.641 -14.953 1 94.62 323 VAL A CA 1
ATOM 2450 C C . VAL A 1 323 ? -12.062 -22.484 -13.797 1 94.62 323 VAL A C 1
ATOM 2452 O O . VAL A 1 323 ? -11.992 -23.703 -13.891 1 94.62 323 VAL A O 1
ATOM 2455 N N . GLY A 1 324 ? -11.656 -21.812 -12.766 1 96.62 324 GLY A N 1
ATOM 2456 C CA . GLY A 1 324 ? -11.102 -22.516 -11.625 1 96.62 324 GLY A CA 1
ATOM 2457 C C . GLY A 1 324 ? -9.688 -23.016 -11.859 1 96.62 324 GLY A C 1
ATOM 2458 O O . GLY A 1 324 ? -8.852 -22.297 -12.414 1 96.62 324 GLY A O 1
ATOM 2459 N N . ARG A 1 325 ? -9.422 -24.25 -11.312 1 98.19 325 ARG A N 1
ATOM 2460 C CA . ARG A 1 325 ? -8.062 -24.781 -11.289 1 98.19 325 ARG A CA 1
ATOM 2461 C C . ARG A 1 325 ? -7.984 -26.125 -12.016 1 98.19 325 ARG A C 1
ATOM 2463 O O . ARG A 1 325 ? -8.938 -26.906 -11.992 1 98.19 325 ARG A O 1
ATOM 2470 N N . VAL A 1 326 ? -6.867 -26.344 -12.641 1 98.62 326 VAL A N 1
ATOM 2471 C CA . VAL A 1 326 ? -6.582 -27.641 -13.25 1 98.62 326 VAL A CA 1
ATOM 2472 C C . VAL A 1 326 ? -5.367 -28.281 -12.57 1 98.62 326 VAL A C 1
ATOM 2474 O O . VAL A 1 326 ? -4.285 -27.688 -12.555 1 98.62 326 VAL A O 1
ATOM 2477 N N . VAL A 1 327 ? -5.566 -29.438 -12.031 1 98.69 327 VAL A N 1
ATOM 2478 C CA . VAL A 1 327 ? -4.492 -30.188 -11.383 1 98.69 327 VAL A CA 1
ATOM 2479 C C . VAL A 1 327 ? -3.969 -31.266 -12.328 1 98.69 327 VAL A C 1
ATOM 2481 O O . VAL A 1 327 ? -4.746 -32.062 -12.883 1 98.69 327 VAL A O 1
ATOM 2484 N N . VAL A 1 328 ? -2.695 -31.266 -12.531 1 98.75 328 VAL A N 1
ATOM 2485 C CA . VAL A 1 328 ? -2.045 -32.281 -13.359 1 98.75 328 VAL A CA 1
ATOM 2486 C C . VAL A 1 328 ? -1.623 -33.469 -12.5 1 98.75 328 VAL A C 1
ATOM 2488 O O . VAL A 1 328 ? -0.887 -33.281 -11.523 1 98.75 328 VAL A O 1
ATOM 2491 N N . GLU A 1 329 ? -2.043 -34.562 -12.883 1 98.31 329 GLU A N 1
ATOM 2492 C CA . GLU A 1 329 ? -1.731 -35.781 -12.133 1 98.31 329 GLU A CA 1
ATOM 2493 C C . GLU A 1 329 ? -0.753 -36.656 -12.906 1 98.31 329 GLU A C 1
ATOM 2495 O O . GLU A 1 329 ? -1.034 -37.094 -14.031 1 98.31 329 GLU A O 1
ATOM 2500 N N . HIS A 1 330 ? 0.386 -36.906 -12.297 1 97.56 330 HIS A N 1
ATOM 2501 C CA . HIS A 1 330 ? 1.35 -37.812 -12.891 1 97.56 330 HIS A CA 1
ATOM 2502 C C . HIS A 1 330 ? 1.017 -39.281 -12.539 1 97.56 330 HIS A C 1
ATOM 2504 O O . HIS A 1 330 ? 0.665 -39.562 -11.398 1 97.56 330 HIS A O 1
ATOM 2510 N N . GLU A 1 331 ? 0.951 -40.125 -13.57 1 85.31 331 GLU A N 1
ATOM 2511 C CA . GLU A 1 331 ? 0.67 -41.531 -13.344 1 85.31 331 GLU A CA 1
ATOM 2512 C C . GLU A 1 331 ? 1.836 -42.219 -12.641 1 85.31 331 GLU A C 1
ATOM 2514 O O . GLU A 1 331 ? 2.996 -41.844 -12.844 1 85.31 331 GLU A O 1
ATOM 2519 N N . GLY A 1 332 ? 1.648 -43.281 -11.672 1 65.5 332 GLY A N 1
ATOM 2520 C CA . GLY A 1 332 ? 2.502 -44.188 -10.922 1 65.5 332 GLY A CA 1
ATOM 2521 C C . GLY A 1 332 ? 3.98 -43.969 -11.164 1 65.5 332 GLY A C 1
ATOM 2522 O O . GLY A 1 332 ? 4.359 -43.344 -12.156 1 65.5 332 GLY A O 1
ATOM 2523 N N . MET B 1 1 ? -21.734 43.938 24.984 1 52.78 1 MET B N 1
ATOM 2524 C CA . MET B 1 1 ? -20.703 43.969 23.938 1 52.78 1 MET B CA 1
ATOM 2525 C C . MET B 1 1 ? -20.141 42.594 23.672 1 52.78 1 MET B C 1
ATOM 2527 O O . MET B 1 1 ? -19.781 41.875 24.609 1 52.78 1 MET B O 1
ATOM 2531 N N . THR B 1 2 ? -20.297 42 22.375 1 77.25 2 THR B N 1
ATOM 2532 C CA . THR B 1 2 ? -19.875 40.625 22.109 1 77.25 2 THR B CA 1
ATOM 2533 C C . THR B 1 2 ? -18.375 40.469 22.297 1 77.25 2 THR B C 1
ATOM 2535 O O . THR B 1 2 ? -17.594 41.344 21.922 1 77.25 2 THR B O 1
ATOM 2538 N N . ASP B 1 3 ? -17.922 39.625 23.219 1 93.69 3 ASP B N 1
ATOM 2539 C CA . ASP B 1 3 ? -16.5 39.344 23.422 1 93.69 3 ASP B CA 1
ATOM 2540 C C . ASP B 1 3 ? -15.789 39.125 22.094 1 93.69 3 ASP B C 1
ATOM 2542 O O . ASP B 1 3 ? -16.359 38.5 21.172 1 93.69 3 ASP B O 1
ATOM 2546 N N . THR B 1 4 ? -14.758 39.844 21.875 1 97.44 4 THR B N 1
ATOM 2547 C CA . THR B 1 4 ? -13.969 39.688 20.656 1 97.44 4 THR B CA 1
ATOM 2548 C C . THR B 1 4 ? -12.594 39.094 20.969 1 97.44 4 THR B C 1
ATOM 2550 O O . THR B 1 4 ? -12.203 39.031 22.141 1 97.44 4 THR B O 1
ATOM 2553 N N . PHE B 1 5 ? -11.961 38.656 20 1 97.44 5 PHE B N 1
ATOM 2554 C CA . PHE B 1 5 ? -10.594 38.156 20.125 1 97.44 5 PHE B CA 1
ATOM 2555 C C . PHE B 1 5 ? -9.789 38.5 18.875 1 97.44 5 PHE B C 1
ATOM 2557 O O . PHE B 1 5 ? -10.352 38.719 17.812 1 97.44 5 PHE B O 1
ATOM 2564 N N . LYS B 1 6 ? -8.477 38.531 19.047 1 97.88 6 LYS B N 1
ATOM 2565 C CA . LYS B 1 6 ? -7.566 38.844 17.938 1 97.88 6 LYS B CA 1
ATOM 2566 C C . LYS B 1 6 ? -7.406 37.625 17.016 1 97.88 6 LYS B C 1
ATOM 2568 O O . LYS B 1 6 ? -7.281 36.5 17.484 1 97.88 6 LYS B O 1
ATOM 2573 N N . ALA B 1 7 ? -7.402 37.875 15.711 1 98.5 7 ALA B N 1
ATOM 2574 C CA . ALA B 1 7 ? -7.23 36.812 14.711 1 98.5 7 ALA B CA 1
ATOM 2575 C C . ALA B 1 7 ? -6.648 37.406 13.414 1 98.5 7 ALA B C 1
ATOM 2577 O O . ALA B 1 7 ? -6.723 38.594 13.172 1 98.5 7 ALA B O 1
ATOM 2578 N N . LEU B 1 8 ? -5.918 36.562 12.711 1 98.56 8 LEU B N 1
ATOM 2579 C CA . LEU B 1 8 ? -5.652 36.875 11.312 1 98.56 8 LEU B CA 1
ATOM 2580 C C . LEU B 1 8 ? -6.855 36.531 10.438 1 98.56 8 LEU B C 1
ATOM 2582 O O . LEU B 1 8 ? -7.219 35.375 10.305 1 98.56 8 LEU B O 1
ATOM 2586 N N . VAL B 1 9 ? -7.426 37.5 9.852 1 98.38 9 VAL B N 1
ATOM 2587 C CA . VAL B 1 9 ? -8.641 37.344 9.062 1 98.38 9 VAL B CA 1
ATOM 2588 C C . VAL B 1 9 ? -8.344 37.594 7.586 1 98.38 9 VAL B C 1
ATOM 2590 O O . VAL B 1 9 ? -7.633 38.562 7.242 1 98.38 9 VAL B O 1
ATOM 2593 N N . VAL B 1 10 ? -8.789 36.719 6.762 1 98.25 10 VAL B N 1
ATOM 2594 C CA . VAL B 1 10 ? -8.703 36.875 5.316 1 98.25 10 VAL B CA 1
ATOM 2595 C C . VAL B 1 10 ? -10.055 37.312 4.762 1 98.25 10 VAL B C 1
ATOM 2597 O O . VAL B 1 10 ? -11.078 36.688 5.031 1 98.25 10 VAL B O 1
ATOM 2600 N N . GLU B 1 11 ? -10.039 38.344 4.023 1 97.38 11 GLU B N 1
ATOM 2601 C CA . GLU B 1 11 ? -11.266 38.906 3.451 1 97.38 11 GLU B CA 1
ATOM 2602 C C . GLU B 1 11 ? -11.172 39 1.93 1 97.38 11 GLU B C 1
ATOM 2604 O O . GLU B 1 11 ? -10.102 39.25 1.38 1 97.38 11 GLU B O 1
ATOM 2609 N N . GLU B 1 12 ? -12.273 38.656 1.357 1 94.69 12 GLU B N 1
ATOM 2610 C CA . GLU B 1 12 ? -12.367 38.844 -0.087 1 94.69 12 GLU B CA 1
ATOM 2611 C C . GLU B 1 12 ? -12.695 40.281 -0.437 1 94.69 12 GLU B C 1
ATOM 2613 O O . GLU B 1 12 ? -13.625 40.875 0.117 1 94.69 12 GLU B O 1
ATOM 2618 N N . THR B 1 13 ? -11.828 40.844 -1.148 1 90.44 13 THR B N 1
ATOM 2619 C CA . THR B 1 13 ? -12.031 42.219 -1.574 1 90.44 13 THR B CA 1
ATOM 2620 C C . THR B 1 13 ? -12.641 42.281 -2.973 1 90.44 13 THR B C 1
ATOM 2622 O O . THR B 1 13 ? -12.977 41.219 -3.547 1 90.44 13 THR B O 1
ATOM 2625 N N . ALA B 1 14 ? -12.836 43.531 -3.541 1 84.12 14 ALA B N 1
ATOM 2626 C CA . ALA B 1 14 ? -13.352 43.656 -4.898 1 84.12 14 ALA B CA 1
ATOM 2627 C C . ALA B 1 14 ? -12.445 42.969 -5.91 1 84.12 14 ALA B C 1
ATOM 2629 O O . ALA B 1 14 ? -11.258 42.75 -5.645 1 84.12 14 ALA B O 1
ATOM 2630 N N . GLU B 1 15 ? -12.938 42.469 -7.016 1 83.94 15 GLU B N 1
ATOM 2631 C CA . GLU B 1 15 ? -12.234 41.906 -8.156 1 83.94 15 GLU B CA 1
ATOM 2632 C C . GLU B 1 15 ? -11.586 40.562 -7.781 1 83.94 15 GLU B C 1
ATOM 2634 O O . GLU B 1 15 ? -10.469 40.281 -8.211 1 83.94 15 GLU B O 1
ATOM 2639 N N . ASP B 1 16 ? -12.008 39.844 -6.82 1 83.56 16 ASP B N 1
ATOM 2640 C CA . ASP B 1 16 ? -11.555 38.5 -6.477 1 83.56 16 ASP B CA 1
ATOM 2641 C C . ASP B 1 16 ? -10.148 38.531 -5.879 1 83.56 16 ASP B C 1
ATOM 2643 O O . ASP B 1 16 ? -9.305 37.719 -6.211 1 83.56 16 ASP B O 1
ATOM 2647 N N . THR B 1 17 ? -9.859 39.625 -5.227 1 90.5 17 THR B N 1
ATOM 2648 C CA . THR B 1 17 ? -8.609 39.75 -4.477 1 90.5 17 THR B CA 1
ATOM 2649 C C . THR B 1 17 ? -8.852 39.531 -2.986 1 90.5 17 THR B C 1
ATOM 2651 O O . THR B 1 17 ? -9.992 39.594 -2.52 1 90.5 17 THR B O 1
ATOM 2654 N N . PHE B 1 18 ? -7.832 39.062 -2.324 1 94.81 18 PHE B N 1
ATOM 2655 C CA . PHE B 1 18 ? -7.957 38.719 -0.912 1 94.81 18 PHE B CA 1
ATOM 2656 C C . PHE B 1 18 ? -6.957 39.531 -0.076 1 94.81 18 PHE B C 1
ATOM 2658 O O . PHE B 1 18 ? -5.824 39.75 -0.506 1 94.81 18 PHE B O 1
ATOM 2665 N N . ARG B 1 19 ? -7.387 40 1.043 1 95.69 19 ARG B N 1
ATOM 2666 C CA . ARG B 1 19 ? -6.562 40.781 1.957 1 95.69 19 ARG B CA 1
ATOM 2667 C C . ARG B 1 19 ? -6.484 40.125 3.328 1 95.69 19 ARG B C 1
ATOM 2669 O O . ARG B 1 19 ? -7.496 39.656 3.867 1 95.69 19 ARG B O 1
ATOM 2676 N N . ARG B 1 20 ? -5.242 40.031 3.812 1 96.94 20 ARG B N 1
ATOM 2677 C CA . ARG B 1 20 ? -4.984 39.531 5.16 1 96.94 20 ARG B CA 1
ATOM 2678 C C . ARG B 1 20 ? -4.824 40.688 6.145 1 96.94 20 ARG B C 1
ATOM 2680 O O . ARG B 1 20 ? -4.113 41.656 5.863 1 96.94 20 ARG B O 1
ATOM 2687 N N . SER B 1 21 ? -5.445 40.562 7.312 1 97.12 21 SER B N 1
ATOM 2688 C CA . SER B 1 21 ? -5.23 41.562 8.367 1 97.12 21 SER B CA 1
ATOM 2689 C C . SER B 1 21 ? -5.488 40.938 9.742 1 97.12 21 SER B C 1
ATOM 2691 O O . SER B 1 21 ? -6.336 40.062 9.898 1 97.12 21 SER B O 1
ATOM 2693 N N . VAL B 1 22 ? -4.703 41.406 10.695 1 97.81 22 VAL B N 1
ATOM 2694 C CA . VAL B 1 22 ? -4.965 41.062 12.086 1 97.81 22 VAL B CA 1
ATOM 2695 C C . VAL B 1 22 ? -6.008 42.031 12.664 1 97.81 22 VAL B C 1
ATOM 2697 O O . VAL B 1 22 ? -5.816 43.25 12.664 1 97.81 22 VAL B O 1
ATOM 2700 N N . LYS B 1 23 ? -7.098 41.438 13.125 1 97.31 23 LYS B N 1
ATOM 2701 C CA . LYS B 1 23 ? -8.164 42.281 13.664 1 97.31 23 LYS B CA 1
ATOM 2702 C C . LYS B 1 23 ? -8.961 41.562 14.734 1 97.31 23 LYS B C 1
ATOM 2704 O O . LYS B 1 23 ? -8.703 40.375 15.016 1 97.31 23 LYS B O 1
ATOM 2709 N N . GLN B 1 24 ? -9.836 42.312 15.344 1 97.69 24 GLN B N 1
ATOM 2710 C CA . GLN B 1 24 ? -10.734 41.719 16.328 1 97.69 24 GLN B CA 1
ATOM 2711 C C . GLN B 1 24 ? -11.875 40.969 15.648 1 97.69 24 GLN B C 1
ATOM 2713 O O . GLN B 1 24 ? -12.414 41.406 14.633 1 97.69 24 GLN B O 1
ATOM 2718 N N . TRP B 1 25 ? -12.156 39.844 16.125 1 97.5 25 TRP B N 1
ATOM 2719 C CA . TRP B 1 25 ? -13.219 38.969 15.625 1 97.5 25 TRP B CA 1
ATOM 2720 C C . TRP B 1 25 ? -14.203 38.625 16.734 1 97.5 25 TRP B C 1
ATOM 2722 O O . TRP B 1 25 ? -13.797 38.312 17.859 1 97.5 25 TRP B O 1
ATOM 2732 N N . PRO B 1 26 ? -15.5 38.75 16.453 1 97.69 26 PRO B N 1
ATOM 2733 C CA . PRO B 1 26 ? -16.469 38.438 17.5 1 97.69 26 PRO B CA 1
ATOM 2734 C C . PRO B 1 26 ? -16.5 36.938 17.875 1 97.69 26 PRO B C 1
ATOM 2736 O O . PRO B 1 26 ? -16.516 36.094 16.984 1 97.69 26 PRO B O 1
ATOM 2739 N N . LEU B 1 27 ? -16.531 36.688 19.141 1 97.75 27 LEU B N 1
ATOM 2740 C CA . LEU B 1 27 ? -16.562 35.312 19.641 1 97.75 27 LEU B CA 1
ATOM 2741 C C . LEU B 1 27 ? -17.828 34.625 19.188 1 97.75 27 LEU B C 1
ATOM 2743 O O . LEU B 1 27 ? -17.812 33.406 18.906 1 97.75 27 LEU B O 1
ATOM 2747 N N . ASP B 1 28 ? -18.938 35.281 19.062 1 96.19 28 ASP B N 1
ATOM 2748 C CA . ASP B 1 28 ? -20.234 34.656 18.75 1 96.19 28 ASP B CA 1
ATOM 2749 C C . ASP B 1 28 ? -20.359 34.344 17.266 1 96.19 28 ASP B C 1
ATOM 2751 O O . ASP B 1 28 ? -21.344 33.781 16.828 1 96.19 28 ASP B O 1
ATOM 2755 N N . ARG B 1 29 ? -19.328 34.75 16.484 1 96.69 29 ARG B N 1
ATOM 2756 C CA . ARG B 1 29 ? -19.297 34.375 15.07 1 96.69 29 ARG B CA 1
ATOM 2757 C C . ARG B 1 29 ? -18.703 33 14.883 1 96.69 29 ARG B C 1
ATOM 2759 O O . ARG B 1 29 ? -18.766 32.406 13.789 1 96.69 29 ARG B O 1
ATOM 2766 N N . LEU B 1 30 ? -18.109 32.469 15.914 1 98.06 30 LEU B N 1
ATOM 2767 C CA . LEU B 1 30 ? -17.656 31.078 15.844 1 98.06 30 LEU B CA 1
ATOM 2768 C C . LEU B 1 30 ? -18.844 30.109 15.742 1 98.06 30 LEU B C 1
ATOM 2770 O O . LEU B 1 30 ? -19.922 30.406 16.266 1 98.06 30 LEU B O 1
ATOM 2774 N N . PRO B 1 31 ? -18.609 28.984 14.984 1 97.75 31 PRO B N 1
ATOM 2775 C CA . PRO B 1 31 ? -19.703 28.016 14.883 1 97.75 31 PRO B CA 1
ATOM 2776 C C . PRO B 1 31 ? -20.094 27.438 16.234 1 97.75 31 PRO B C 1
ATOM 2778 O O . PRO B 1 31 ? -19.281 27.438 17.172 1 97.75 31 PRO B O 1
ATOM 2781 N N . ASP B 1 32 ? -21.297 26.891 16.297 1 97.19 32 ASP B N 1
ATOM 2782 C CA . ASP B 1 32 ? -21.828 26.391 17.562 1 97.19 32 ASP B CA 1
ATOM 2783 C C . ASP B 1 32 ? -21.422 24.938 17.781 1 97.19 32 ASP B C 1
ATOM 2785 O O . ASP B 1 32 ? -22.281 24.062 17.953 1 97.19 32 ASP B O 1
ATOM 2789 N N . HIS B 1 33 ? -20.203 24.688 17.906 1 98.44 33 HIS B N 1
ATOM 2790 C CA . HIS B 1 33 ? -19.672 23.359 18.234 1 98.44 33 HIS B CA 1
ATOM 2791 C C . HIS B 1 33 ? -19.5 23.203 19.75 1 98.44 33 HIS B C 1
ATOM 2793 O O . HIS B 1 33 ? -19.781 24.141 20.516 1 98.44 33 HIS B O 1
ATOM 2799 N N . GLU B 1 34 ? -19.047 22.094 20.172 1 98.75 34 GLU B N 1
ATOM 2800 C CA . GLU B 1 34 ? -19.156 21.703 21.578 1 98.75 34 GLU B CA 1
ATOM 2801 C C . GLU B 1 34 ? -18 22.266 22.406 1 98.75 34 GLU B C 1
ATOM 2803 O O . GLU B 1 34 ? -18.156 22.516 23.609 1 98.75 34 GLU B O 1
ATOM 2808 N N . VAL B 1 35 ? -16.875 22.484 21.828 1 98.88 35 VAL B N 1
ATOM 2809 C CA . VAL B 1 35 ? -15.695 22.766 22.641 1 98.88 35 VAL B CA 1
ATOM 2810 C C . VAL B 1 35 ? -15.078 24.109 22.234 1 98.88 35 VAL B C 1
ATOM 2812 O O . VAL B 1 35 ? -14.68 24.281 21.078 1 98.88 35 VAL B O 1
ATOM 2815 N N . LEU B 1 36 ? -15.031 25 23.125 1 98.81 36 LEU B N 1
ATOM 2816 C CA . LEU B 1 36 ? -14.352 26.281 22.953 1 98.81 36 LEU B CA 1
ATOM 2817 C C . LEU B 1 36 ? -12.938 26.234 23.531 1 98.81 36 LEU B C 1
ATOM 2819 O O . LEU B 1 36 ? -12.758 25.891 24.703 1 98.81 36 LEU B O 1
ATOM 2823 N N . VAL B 1 37 ? -11.992 26.531 22.75 1 98.88 37 VAL B N 1
ATOM 2824 C CA . VAL B 1 37 ? -10.602 26.453 23.172 1 98.88 37 VAL B CA 1
ATOM 2825 C C . VAL B 1 37 ? -9.945 27.828 23.047 1 98.88 37 VAL B C 1
ATOM 2827 O O . VAL B 1 37 ? -10.086 28.5 22.016 1 98.88 37 VAL B O 1
ATOM 2830 N N . ARG B 1 38 ? -9.312 28.266 24.078 1 98.81 38 ARG B N 1
ATOM 2831 C CA . ARG B 1 38 ? -8.383 29.391 23.953 1 98.81 38 ARG B CA 1
ATOM 2832 C C . ARG B 1 38 ? -7.043 28.938 23.391 1 98.81 38 ARG B C 1
ATOM 2834 O O . ARG B 1 38 ? -6.281 28.234 24.062 1 98.81 38 ARG B O 1
ATOM 2841 N N . VAL B 1 39 ? -6.766 29.391 22.219 1 98.88 39 VAL B N 1
ATOM 2842 C CA . VAL B 1 39 ? -5.586 28.938 21.484 1 98.88 39 VAL B CA 1
ATOM 2843 C C . VAL B 1 39 ? -4.352 29.688 21.984 1 98.88 39 VAL B C 1
ATOM 2845 O O . VAL B 1 39 ? -4.359 30.922 22.078 1 98.88 39 VAL B O 1
ATOM 2848 N N . HIS B 1 40 ? -3.342 28.938 22.312 1 98.81 40 HIS B N 1
ATOM 2849 C CA . HIS B 1 40 ? -2.068 29.547 22.688 1 98.81 40 HIS B CA 1
ATOM 2850 C C . HIS B 1 40 ? -1.064 29.484 21.547 1 98.81 40 HIS B C 1
ATOM 2852 O O . HIS B 1 40 ? -0.284 30.422 21.344 1 98.81 40 HIS B O 1
ATOM 2858 N N . TYR B 1 41 ? -1.073 28.391 20.859 1 98.81 41 TYR B N 1
ATOM 2859 C CA . TYR B 1 41 ? -0.138 28.188 19.75 1 98.81 41 TYR B CA 1
ATOM 2860 C C . TYR B 1 41 ? -0.837 27.562 18.547 1 98.81 41 TYR B C 1
ATOM 2862 O O . TYR B 1 41 ? -1.766 26.766 18.703 1 98.81 41 TYR B O 1
ATOM 2870 N N . SER B 1 42 ? -0.52 27.922 17.406 1 98.81 42 SER B N 1
ATOM 2871 C CA . SER B 1 42 ? -0.836 27.312 16.109 1 98.81 42 SER B CA 1
ATOM 2872 C C . SER B 1 42 ? 0.425 27.062 15.297 1 98.81 42 SER B C 1
ATOM 2874 O O . SER B 1 42 ? 1.54 27.203 15.805 1 98.81 42 SER B O 1
ATOM 2876 N N . SER B 1 43 ? 0.284 26.531 14.125 1 98.62 43 SER B N 1
ATOM 2877 C CA . SER B 1 43 ? 1.418 26.359 13.227 1 98.62 43 SER B CA 1
ATOM 2878 C C . SER B 1 43 ? 1.053 26.734 11.797 1 98.62 43 SER B C 1
ATOM 2880 O O . SER B 1 43 ? -0.128 26.812 11.453 1 98.62 43 SER B O 1
ATOM 2882 N N . LEU B 1 44 ? 2.061 27.062 11.047 1 98.56 44 LEU B N 1
ATOM 2883 C CA . LEU B 1 44 ? 1.847 27.438 9.648 1 98.56 44 LEU B CA 1
ATOM 2884 C C . LEU B 1 44 ? 2.129 26.25 8.727 1 98.56 44 LEU B C 1
ATOM 2886 O O . LEU B 1 44 ? 3.234 25.703 8.734 1 98.56 44 LEU B O 1
ATOM 2890 N N . ASN B 1 45 ? 1.152 25.797 8.031 1 97.44 45 ASN B N 1
ATOM 2891 C CA . ASN B 1 45 ? 1.254 24.781 6.988 1 97.44 45 ASN B CA 1
ATOM 2892 C C . ASN B 1 45 ? 0.993 25.375 5.602 1 97.44 45 ASN B C 1
ATOM 2894 O O . ASN B 1 45 ? 0.401 26.438 5.48 1 97.44 45 ASN B O 1
ATOM 2898 N N . TYR B 1 46 ? 1.484 24.656 4.586 1 95.31 46 TYR B N 1
ATOM 2899 C CA . TYR B 1 46 ? 1.25 25.125 3.223 1 95.31 46 TYR B CA 1
ATOM 2900 C C . TYR B 1 46 ? -0.239 25.312 2.959 1 95.31 46 TYR B C 1
ATOM 2902 O O . TYR B 1 46 ? -0.643 26.297 2.316 1 95.31 46 TYR B O 1
ATOM 2910 N N . LYS B 1 47 ? -1.064 24.453 3.426 1 95 47 LYS B N 1
ATOM 2911 C CA . LYS B 1 47 ? -2.514 24.547 3.26 1 95 47 LYS B CA 1
ATOM 2912 C C . LYS B 1 47 ? -3.061 25.828 3.869 1 95 47 LYS B C 1
ATOM 2914 O O . LYS B 1 47 ? -4.008 26.422 3.344 1 95 47 LYS B O 1
ATOM 2919 N N . ASP B 1 48 ? -2.527 26.234 4.926 1 98.25 48 ASP B N 1
ATOM 2920 C CA . ASP B 1 48 ? -2.91 27.5 5.547 1 98.25 48 ASP B CA 1
ATOM 2921 C C . ASP B 1 48 ? -2.656 28.672 4.602 1 98.25 48 ASP B C 1
ATOM 2923 O O . ASP B 1 48 ? -3.48 29.578 4.504 1 98.25 48 ASP B O 1
ATOM 2927 N N . ALA B 1 49 ? -1.483 28.594 4.027 1 97.62 49 ALA B N 1
ATOM 2928 C CA . ALA B 1 49 ? -1.091 29.672 3.127 1 97.62 49 ALA B CA 1
ATOM 2929 C C . ALA B 1 49 ? -2.016 29.734 1.914 1 97.62 49 ALA B C 1
ATOM 2931 O O . ALA B 1 49 ? -2.338 30.828 1.43 1 97.62 49 ALA B O 1
ATOM 2932 N N . LEU B 1 50 ? -2.416 28.578 1.448 1 96.06 50 LEU B N 1
ATOM 2933 C CA . LEU B 1 50 ? -3.383 28.547 0.356 1 96.06 50 LEU B CA 1
ATOM 2934 C C . LEU B 1 50 ? -4.699 29.172 0.78 1 96.06 50 LEU B C 1
ATOM 2936 O O . LEU B 1 50 ? -5.25 30.016 0.06 1 96.06 50 LEU B O 1
ATOM 2940 N N . SER B 1 51 ? -5.172 28.828 1.911 1 97.19 51 SER B N 1
ATOM 2941 C CA . SER B 1 51 ? -6.383 29.438 2.451 1 97.19 51 SER B CA 1
ATOM 2942 C C . SER B 1 51 ? -6.211 30.938 2.615 1 97.19 51 SER B C 1
ATOM 2944 O O . SER B 1 51 ? -7.082 31.719 2.215 1 97.19 51 SER B O 1
ATOM 2946 N N . ALA B 1 52 ? -5.09 31.328 3.115 1 97.81 52 ALA B N 1
ATOM 2947 C CA . ALA B 1 52 ? -4.809 32.719 3.438 1 97.81 52 ALA B CA 1
ATOM 2948 C C . ALA B 1 52 ? -4.621 33.531 2.17 1 97.81 52 ALA B C 1
ATOM 2950 O O . ALA B 1 52 ? -4.629 34.781 2.221 1 97.81 52 ALA B O 1
ATOM 2951 N N . SER B 1 53 ? -4.449 32.906 1.066 1 95.88 53 SER B N 1
ATOM 2952 C CA . SER B 1 53 ? -4.27 33.625 -0.196 1 95.88 53 SER B CA 1
ATOM 2953 C C . SER B 1 53 ? -5.523 33.531 -1.059 1 95.88 53 SER B C 1
ATOM 2955 O O . SER B 1 53 ? -5.508 33.938 -2.223 1 95.88 53 SER B O 1
ATOM 2957 N N . GLY B 1 54 ? -6.562 32.875 -0.536 1 95.5 54 GLY B N 1
ATOM 2958 C CA . GLY B 1 54 ? -7.859 32.938 -1.191 1 95.5 54 GLY B CA 1
ATOM 2959 C C . GLY B 1 54 ? -8.125 31.719 -2.059 1 95.5 54 GLY B C 1
ATOM 2960 O O . GLY B 1 54 ? -8.969 31.75 -2.955 1 95.5 54 GLY B O 1
ATOM 2961 N N . ASN B 1 55 ? -7.422 30.672 -1.862 1 94.62 55 ASN B N 1
ATOM 2962 C CA . ASN B 1 55 ? -7.668 29.453 -2.621 1 94.62 55 ASN B CA 1
ATOM 2963 C C . ASN B 1 55 ? -9.016 28.828 -2.26 1 94.62 55 ASN B C 1
ATOM 2965 O O . ASN B 1 55 ? -9.156 28.219 -1.199 1 94.62 55 ASN B O 1
ATOM 2969 N N . LYS B 1 56 ? -9.969 28.797 -3.119 1 94.38 56 LYS B N 1
ATOM 2970 C CA . LYS B 1 56 ? -11.336 28.375 -2.836 1 94.38 56 LYS B CA 1
ATOM 2971 C C . LYS B 1 56 ? -11.453 26.859 -2.791 1 94.38 56 LYS B C 1
ATOM 2973 O O . LYS B 1 56 ? -12.469 26.312 -2.352 1 94.38 56 LYS B O 1
ATOM 2978 N N . GLY B 1 57 ? -10.445 26.172 -3.248 1 92 57 GLY B N 1
ATOM 2979 C CA . GLY B 1 57 ? -10.367 24.734 -3.055 1 92 57 GLY B CA 1
ATOM 2980 C C . GLY B 1 57 ? -10.102 24.344 -1.613 1 92 57 GLY B C 1
ATOM 2981 O O . GLY B 1 57 ? -10.406 23.219 -1.203 1 92 57 GLY B O 1
ATOM 2982 N N . VAL B 1 58 ? -9.562 25.234 -0.841 1 94.75 58 VAL B N 1
ATOM 2983 C CA . VAL B 1 58 ? -9.266 25 0.566 1 94.75 58 VAL B CA 1
ATOM 2984 C C . VAL B 1 58 ? -10.336 25.641 1.44 1 94.75 58 VAL B C 1
ATOM 2986 O O . VAL B 1 58 ? -10.891 25 2.336 1 94.75 58 VAL B O 1
ATOM 2989 N N . THR B 1 59 ? -10.586 26.891 1.138 1 97.12 59 THR B N 1
ATOM 2990 C CA . THR B 1 59 ? -11.609 27.656 1.851 1 97.12 59 THR B CA 1
ATOM 2991 C C . THR B 1 59 ? -12.648 28.203 0.88 1 97.12 59 THR B C 1
ATOM 2993 O O . THR B 1 59 ? -12.312 28.984 -0.016 1 97.12 59 THR B O 1
ATOM 2996 N N . GLN B 1 60 ? -13.836 27.875 1.136 1 96.56 60 GLN B N 1
ATOM 2997 C CA . GLN B 1 60 ? -14.883 28.203 0.175 1 96.56 60 GLN B CA 1
ATOM 2998 C C . GLN B 1 60 ? -15.422 29.609 0.398 1 96.56 60 GLN B C 1
ATOM 3000 O O . GLN B 1 60 ? -15.766 30.312 -0.559 1 96.56 60 GLN B O 1
ATOM 3005 N N . GLU B 1 61 ? -15.477 29.969 1.66 1 95.94 61 GLU B N 1
ATOM 3006 C CA . GLU B 1 61 ? -16.156 31.219 1.985 1 95.94 61 GLU B CA 1
ATOM 3007 C C . GLU B 1 61 ? -15.234 32.156 2.781 1 95.94 61 GLU B C 1
ATOM 3009 O O . GLU B 1 61 ? -14.5 31.703 3.658 1 95.94 61 GLU B O 1
ATOM 3014 N N . TYR B 1 62 ? -15.352 33.469 2.529 1 96.12 62 TYR B N 1
ATOM 3015 C CA . TYR B 1 62 ? -14.664 34.531 3.234 1 96.12 62 TYR B CA 1
ATOM 3016 C C . TYR B 1 62 ? -15.648 35.594 3.713 1 96.12 62 TYR B C 1
ATOM 3018 O O . TYR B 1 62 ? -16.688 35.812 3.086 1 96.12 62 TYR B O 1
ATOM 3026 N N . PRO B 1 63 ? -15.367 36.375 4.746 1 97.38 63 PRO B N 1
ATOM 3027 C CA . PRO B 1 63 ? -14.117 36.375 5.508 1 97.38 63 PRO B CA 1
ATOM 3028 C C . PRO B 1 63 ? -13.914 35.094 6.301 1 97.38 63 PRO B C 1
ATOM 3030 O O . PRO B 1 63 ? -14.883 34.438 6.672 1 97.38 63 PRO B O 1
ATOM 3033 N N . HIS B 1 64 ? -12.609 34.719 6.543 1 98.31 64 HIS B N 1
ATOM 3034 C CA . HIS B 1 64 ? -12.273 33.469 7.191 1 98.31 64 HIS B CA 1
ATOM 3035 C C . HIS B 1 64 ? -11.008 33.594 8.031 1 98.31 64 HIS B C 1
ATOM 3037 O O . HIS B 1 64 ? -10.164 34.438 7.754 1 98.31 64 HIS B O 1
ATOM 3043 N N . ILE B 1 65 ? -10.875 32.812 9.109 1 98.81 65 ILE B N 1
ATOM 3044 C CA . ILE B 1 65 ? -9.656 32.656 9.898 1 98.81 65 ILE B CA 1
ATOM 3045 C C . ILE B 1 65 ? -8.977 31.344 9.547 1 98.81 65 ILE B C 1
ATOM 3047 O O . ILE B 1 65 ? -9.453 30.266 9.914 1 98.81 65 ILE B O 1
ATOM 3051 N N . PRO B 1 66 ? -7.824 31.328 8.852 1 98.75 66 PRO B N 1
ATOM 3052 C CA . PRO B 1 66 ? -7.109 30.094 8.516 1 98.75 66 PRO B CA 1
ATOM 3053 C C . PRO B 1 66 ? -6.406 29.469 9.719 1 98.75 66 PRO B C 1
ATOM 3055 O O . PRO B 1 66 ? -6.512 29.984 10.836 1 98.75 66 PRO B O 1
ATOM 3058 N N . GLY B 1 67 ? -5.699 28.391 9.469 1 98.81 67 GLY B N 1
ATOM 3059 C CA . GLY B 1 67 ? -4.93 27.672 10.477 1 98.81 67 GLY B CA 1
ATOM 3060 C C . GLY B 1 67 ? -5.488 26.297 10.781 1 98.81 67 GLY B C 1
ATOM 3061 O O . GLY B 1 67 ? -6.406 26.156 11.594 1 98.81 67 GLY B O 1
ATOM 3062 N N . ILE B 1 68 ? -4.828 25.281 10.344 1 98.81 68 ILE B N 1
ATOM 3063 C CA . ILE B 1 68 ? -5.363 23.938 10.484 1 98.81 68 ILE B CA 1
ATOM 3064 C C . ILE B 1 68 ? -4.812 23.297 11.758 1 98.81 68 ILE B C 1
ATOM 3066 O O . ILE B 1 68 ? -5.109 22.141 12.055 1 98.81 68 ILE B O 1
ATOM 3070 N N . ASP B 1 69 ? -4.039 24.016 12.539 1 98.88 69 ASP B N 1
ATOM 3071 C CA . ASP B 1 69 ? -3.447 23.562 13.789 1 98.88 69 ASP B CA 1
ATOM 3072 C C . ASP B 1 69 ? -3.807 24.5 14.945 1 98.88 69 ASP B C 1
ATOM 3074 O O . ASP B 1 69 ? -3.82 25.719 14.773 1 98.88 69 ASP B O 1
ATOM 3078 N N . ALA B 1 70 ? -4.078 23.906 16.062 1 98.88 70 ALA B N 1
ATOM 3079 C CA . ALA B 1 70 ? -4.297 24.703 17.281 1 98.88 70 ALA B CA 1
ATOM 3080 C C . ALA B 1 70 ? -3.998 23.891 18.531 1 98.88 70 ALA B C 1
ATOM 3082 O O . ALA B 1 70 ? -4.309 22.703 18.594 1 98.88 70 ALA B O 1
ATOM 3083 N N . ALA B 1 71 ? -3.398 24.5 19.469 1 98.88 71 ALA B N 1
ATOM 3084 C CA . ALA B 1 71 ? -3.207 23.953 20.797 1 98.88 71 ALA B CA 1
ATOM 3085 C C . ALA B 1 71 ? -3.475 25.016 21.875 1 98.88 71 ALA B C 1
ATOM 3087 O O . ALA B 1 71 ? -3.109 26.188 21.703 1 98.88 71 ALA B O 1
ATOM 3088 N N . GLY B 1 72 ? -4.129 24.578 22.906 1 98.81 72 GLY B N 1
ATOM 3089 C CA . GLY B 1 72 ? -4.461 25.547 23.953 1 98.81 72 GLY B CA 1
ATOM 3090 C C . GLY B 1 72 ? -5.219 24.922 25.109 1 98.81 72 GLY B C 1
ATOM 3091 O O . GLY B 1 72 ? -4.957 23.781 25.484 1 98.81 72 GLY B O 1
ATOM 3092 N N . ILE B 1 73 ? -6.055 25.797 25.656 1 98.88 73 ILE B N 1
ATOM 3093 C CA . ILE B 1 73 ? -6.77 25.406 26.875 1 98.88 73 ILE B CA 1
ATOM 3094 C C . ILE B 1 73 ? -8.273 25.5 26.641 1 98.88 73 ILE B C 1
ATOM 3096 O O . ILE B 1 73 ? -8.766 26.5 26.109 1 98.88 73 ILE B O 1
ATOM 3100 N N . VAL B 1 74 ? -8.984 24.438 27.047 1 98.94 74 VAL B N 1
ATOM 3101 C CA . VAL B 1 74 ? -10.445 24.469 26.938 1 98.94 74 VAL B CA 1
ATOM 3102 C C . VAL B 1 74 ? -11.016 25.562 27.828 1 98.94 74 VAL B C 1
ATOM 3104 O O . VAL B 1 74 ? -10.719 25.609 29.016 1 98.94 74 VAL B O 1
ATOM 3107 N N . LYS B 1 75 ? -11.719 26.422 27.234 1 98.56 75 LYS B N 1
ATOM 3108 C CA . LYS B 1 75 ? -12.398 27.469 27.984 1 98.56 75 LYS B CA 1
ATOM 3109 C C . LYS B 1 75 ? -13.781 27.016 28.453 1 98.56 75 LYS B C 1
ATOM 3111 O O . LYS B 1 75 ? -14.18 27.266 29.578 1 98.56 75 LYS B O 1
ATOM 3116 N N . GLU B 1 76 ? -14.531 26.406 27.531 1 98.12 76 GLU B N 1
ATOM 3117 C CA . GLU B 1 76 ? -15.852 25.844 27.766 1 98.12 76 GLU B CA 1
ATOM 3118 C C . GLU B 1 76 ? -16.062 24.578 26.938 1 98.12 76 GLU B C 1
ATOM 3120 O O . GLU B 1 76 ? -15.5 24.438 25.859 1 98.12 76 GLU B O 1
ATOM 3125 N N . SER B 1 77 ? -16.906 23.641 27.516 1 98.62 77 SER B N 1
ATOM 3126 C CA . SER B 1 77 ? -17.203 22.422 26.766 1 98.62 77 SER B CA 1
ATOM 3127 C C . SER B 1 77 ? -18.625 21.922 27.047 1 98.62 77 SER B C 1
ATOM 3129 O O . SER B 1 77 ? -19.047 21.891 28.203 1 98.62 77 SER B O 1
ATOM 3131 N N . LYS B 1 78 ? -19.328 21.656 26 1 98.38 78 LYS B N 1
ATOM 3132 C CA . LYS B 1 78 ? -20.594 20.938 26.109 1 98.38 78 LYS B CA 1
ATOM 3133 C C . LYS B 1 78 ? -20.406 19.438 25.891 1 98.38 78 LYS B C 1
ATOM 3135 O O . LYS B 1 78 ? -21.375 18.672 25.891 1 98.38 78 LYS B O 1
ATOM 3140 N N . ASP B 1 79 ? -19.203 19.078 25.531 1 98.5 79 ASP B N 1
ATOM 3141 C CA . ASP B 1 79 ? -18.797 17.688 25.391 1 98.5 79 ASP B CA 1
ATOM 3142 C C . ASP B 1 79 ? -18.219 17.141 26.703 1 98.5 79 ASP B C 1
ATOM 3144 O O . ASP B 1 79 ? -17.219 17.656 27.188 1 98.5 79 ASP B O 1
ATOM 3148 N N . GLY B 1 80 ? -18.781 16.062 27.281 1 98.19 80 GLY B N 1
ATOM 3149 C CA . GLY B 1 80 ? -18.406 15.523 28.578 1 98.19 80 GLY B CA 1
ATOM 3150 C C . GLY B 1 80 ? -17 14.969 28.609 1 98.19 80 GLY B C 1
ATOM 3151 O O . GLY B 1 80 ? -16.438 14.766 29.688 1 98.19 80 GLY B O 1
ATOM 3152 N N . ARG B 1 81 ? -16.391 14.812 27.5 1 97.75 81 ARG B N 1
ATOM 3153 C CA . ARG B 1 81 ? -15.023 14.297 27.438 1 97.75 81 ARG B CA 1
ATOM 3154 C C . ARG B 1 81 ? -14.016 15.375 27.828 1 97.75 81 ARG B C 1
ATOM 3156 O O . ARG B 1 81 ? -12.859 15.07 28.125 1 97.75 81 ARG B O 1
ATOM 3163 N N . PHE B 1 82 ? -14.414 16.656 27.875 1 98.81 82 PHE B N 1
ATOM 3164 C CA . PHE B 1 82 ? -13.5 17.766 28.125 1 98.81 82 PHE B CA 1
ATOM 3165 C C . PHE B 1 82 ? -14.102 18.75 29.125 1 98.81 82 PHE B C 1
ATOM 3167 O O . PHE B 1 82 ? -15.328 18.859 29.234 1 98.81 82 PHE B O 1
ATOM 3174 N N . GLN B 1 83 ? -13.227 19.469 29.797 1 98.62 83 GLN B N 1
ATOM 3175 C CA . GLN B 1 83 ? -13.641 20.484 30.75 1 98.62 83 GLN B CA 1
ATOM 3176 C C . GLN B 1 83 ? -12.703 21.688 30.703 1 98.62 83 GLN B C 1
ATOM 3178 O O . GLN B 1 83 ? -11.562 21.578 30.234 1 98.62 83 GLN B O 1
ATOM 3183 N N . ALA B 1 84 ? -13.211 22.766 31.234 1 98.75 84 ALA B N 1
ATOM 3184 C CA . ALA B 1 84 ? -12.398 23.984 31.297 1 98.75 84 ALA B CA 1
ATOM 3185 C C . ALA B 1 84 ? -11.07 23.703 32 1 98.75 84 ALA B C 1
ATOM 3187 O O . ALA B 1 84 ? -11.031 23.016 33.031 1 98.75 84 ALA B O 1
ATOM 3188 N N . GLY B 1 85 ? -10.016 24.141 31.359 1 98.75 85 GLY B N 1
ATOM 3189 C CA . GLY B 1 85 ? -8.695 23.953 31.938 1 98.75 85 GLY B CA 1
ATOM 3190 C C . GLY B 1 85 ? -7.898 22.859 31.266 1 98.75 85 GLY B C 1
ATOM 3191 O O . GLY B 1 85 ? -6.676 22.797 31.406 1 98.75 85 GLY B O 1
ATOM 3192 N N . ASP B 1 86 ? -8.578 21.953 30.547 1 98.75 86 ASP B N 1
ATOM 3193 C CA . ASP B 1 86 ? -7.883 20.891 29.844 1 98.75 86 ASP B CA 1
ATOM 3194 C C . ASP B 1 86 ? -6.961 21.438 28.75 1 98.75 86 ASP B C 1
ATOM 3196 O O . ASP B 1 86 ? -7.34 22.359 28.031 1 98.75 86 ASP B O 1
ATOM 3200 N N . LYS B 1 87 ? -5.715 20.984 28.656 1 98.94 87 LYS B N 1
ATOM 3201 C CA . LYS B 1 87 ? -4.824 21.281 27.531 1 98.94 87 LYS B CA 1
ATOM 3202 C C . LYS B 1 87 ? -5.105 20.344 26.359 1 98.94 87 LYS B C 1
ATOM 3204 O O . LYS B 1 87 ? -5.172 19.125 26.531 1 98.94 87 LYS B O 1
ATOM 3209 N N . VAL B 1 88 ? -5.297 20.922 25.156 1 98.94 88 VAL B N 1
ATOM 3210 C CA . VAL B 1 88 ? -5.773 20.094 24.062 1 98.94 88 VAL B CA 1
ATOM 3211 C C . VAL B 1 88 ? -5.07 20.5 22.766 1 98.94 88 VAL B C 1
ATOM 3213 O O . VAL B 1 88 ? -4.477 21.578 22.688 1 98.94 88 VAL B O 1
ATOM 3216 N N . ILE B 1 89 ? -5.043 19.594 21.828 1 98.88 89 ILE B N 1
ATOM 3217 C CA . ILE B 1 89 ? -4.559 19.75 20.469 1 98.88 89 ILE B CA 1
ATOM 3218 C C . ILE B 1 89 ? -5.711 19.547 19.484 1 98.88 89 ILE B C 1
ATOM 3220 O O . ILE B 1 89 ? -6.516 18.625 19.641 1 98.88 89 ILE B O 1
ATOM 3224 N N . VAL B 1 90 ? -5.855 20.375 18.531 1 98.81 90 VAL B N 1
ATOM 3225 C CA . VAL B 1 90 ? -6.758 20.188 17.391 1 98.81 90 VAL B CA 1
ATOM 3226 C C . VAL B 1 90 ? -5.996 20.375 16.078 1 98.81 90 VAL B C 1
ATOM 3228 O O . VAL B 1 90 ? -5.492 21.469 15.805 1 98.81 90 VAL B O 1
ATOM 3231 N N . THR B 1 91 ? -5.914 19.281 15.273 1 98.56 91 THR B N 1
ATOM 3232 C CA . THR B 1 91 ? -5.234 19.359 13.984 1 98.56 91 THR B CA 1
ATOM 3233 C C . THR B 1 91 ? -6.102 18.766 12.875 1 98.56 91 THR B C 1
ATOM 3235 O O . THR B 1 91 ? -6.797 17.766 13.094 1 98.56 91 THR B O 1
ATOM 3238 N N . SER B 1 92 ? -6.09 19.391 11.688 1 97.12 92 SER B N 1
ATOM 3239 C CA . SER B 1 92 ? -6.645 18.859 10.453 1 97.12 92 SER B CA 1
ATOM 3240 C C . SER B 1 92 ? -8.164 18.984 10.43 1 97.12 92 SER B C 1
ATOM 3242 O O . SER B 1 92 ? -8.703 20.062 10.664 1 97.12 92 SER B O 1
ATOM 3244 N N . TYR B 1 93 ? -8.875 18 9.906 1 96.25 93 TYR B N 1
ATOM 3245 C CA . TYR B 1 93 ? -10.312 18.047 9.68 1 96.25 93 TYR B CA 1
ATOM 3246 C C . TYR B 1 93 ? -10.703 19.312 8.906 1 96.25 93 TYR B C 1
ATOM 3248 O O . TYR B 1 93 ? -10.141 19.594 7.848 1 96.25 93 TYR B O 1
ATOM 3256 N N . ASP B 1 94 ? -11.75 19.969 9.336 1 97.38 94 ASP B N 1
ATOM 3257 C CA . ASP B 1 94 ? -12.211 21.156 8.625 1 97.38 94 ASP B CA 1
ATOM 3258 C C . ASP B 1 94 ? -11.641 22.438 9.258 1 97.38 94 ASP B C 1
ATOM 3260 O O . ASP B 1 94 ? -11.977 23.547 8.828 1 97.38 94 ASP B O 1
ATOM 3264 N N . LEU B 1 95 ? -10.844 22.297 10.266 1 98.56 95 LEU B N 1
ATOM 3265 C CA . LEU B 1 95 ? -10.273 23.438 10.969 1 98.56 95 LEU B CA 1
ATOM 3266 C C . LEU B 1 95 ? -9.438 24.297 10.023 1 98.56 95 LEU B C 1
ATOM 3268 O O . LEU B 1 95 ? -8.602 23.766 9.281 1 98.56 95 LEU B O 1
ATOM 3272 N N . GLY B 1 96 ? -9.68 25.547 10.023 1 98.56 96 GLY B N 1
ATOM 3273 C CA . GLY B 1 96 ? -8.898 26.469 9.219 1 98.56 96 GLY B CA 1
ATOM 3274 C C . GLY B 1 96 ? -9.25 26.438 7.746 1 98.56 96 GLY B C 1
ATOM 3275 O O . GLY B 1 96 ? -8.688 27.188 6.945 1 98.56 96 GLY B O 1
ATOM 3276 N N . GLN B 1 97 ? -10.094 25.5 7.305 1 97.56 97 GLN B N 1
ATOM 3277 C CA . GLN B 1 97 ? -10.547 25.391 5.922 1 97.56 97 GLN B CA 1
ATOM 3278 C C . GLN B 1 97 ? -11.938 26 5.746 1 97.56 97 GLN B C 1
ATOM 3280 O O . GLN B 1 97 ? -12.102 27.016 5.082 1 97.56 97 GLN B O 1
ATOM 3285 N N . ASN B 1 98 ? -12.922 25.391 6.414 1 97.06 98 ASN B N 1
ATOM 3286 C CA . ASN B 1 98 ? -14.258 25.984 6.41 1 97.06 98 ASN B CA 1
ATOM 3287 C C . ASN B 1 98 ? -14.766 26.234 7.828 1 97.06 98 ASN B C 1
ATOM 3289 O O . ASN B 1 98 ? -15.883 26.719 8.016 1 97.06 98 ASN B O 1
ATOM 3293 N N . THR B 1 99 ? -14.102 25.812 8.773 1 98.38 99 THR B N 1
ATOM 3294 C CA . THR B 1 99 ? -14.242 26.172 10.18 1 98.38 99 THR B CA 1
ATOM 3295 C C . THR B 1 99 ? -13.109 27.109 10.609 1 98.38 99 THR B C 1
ATOM 3297 O O . THR B 1 99 ? -11.938 26.828 10.352 1 98.38 99 THR B O 1
ATOM 3300 N N . PRO B 1 100 ? -13.445 28.219 11.281 1 98.75 100 PRO B N 1
ATOM 3301 C CA . PRO B 1 100 ? -12.375 29.125 11.695 1 98.75 100 PRO B CA 1
ATOM 3302 C C . PRO B 1 100 ? -11.258 28.422 12.453 1 98.75 100 PRO B C 1
ATOM 3304 O O . PRO B 1 100 ? -11.523 27.562 13.312 1 98.75 100 PRO B O 1
ATOM 3307 N N . GLY B 1 101 ? -10 28.891 12.172 1 98.81 101 GLY B N 1
ATOM 3308 C CA . GLY B 1 101 ? -8.891 28.047 12.578 1 98.81 101 GLY B CA 1
ATOM 3309 C C . GLY B 1 101 ? -7.984 28.703 13.609 1 98.81 101 GLY B C 1
ATOM 3310 O O . GLY B 1 101 ? -8.406 29.609 14.32 1 98.81 101 GLY B O 1
ATOM 3311 N N . GLY B 1 102 ? -6.797 28.156 13.703 1 98.88 102 GLY B N 1
ATOM 3312 C CA . GLY B 1 102 ? -5.871 28.422 14.789 1 98.88 102 GLY B CA 1
ATOM 3313 C C . GLY B 1 102 ? -5.168 29.75 14.672 1 98.88 102 GLY B C 1
ATOM 3314 O O . GLY B 1 102 ? -4.426 30.156 15.57 1 98.88 102 GLY B O 1
ATOM 3315 N N . PHE B 1 103 ? -5.391 30.5 13.602 1 98.88 103 PHE B N 1
ATOM 3316 C CA . PHE B 1 103 ? -4.809 31.844 13.523 1 98.88 103 PHE B CA 1
ATOM 3317 C C . PHE B 1 103 ? -5.68 32.844 14.25 1 98.88 103 PHE B C 1
ATOM 3319 O O . PHE B 1 103 ? -5.512 34.062 14.078 1 98.88 103 PHE B O 1
ATOM 3326 N N . GLY B 1 104 ? -6.617 32.375 14.969 1 98.69 104 GLY B N 1
ATOM 3327 C CA . GLY B 1 104 ? -7.375 33.125 15.953 1 98.69 104 GLY B CA 1
ATOM 3328 C C . GLY B 1 104 ? -7.137 32.656 17.375 1 98.69 104 GLY B C 1
ATOM 3329 O O . GLY B 1 104 ? -6.879 31.469 17.609 1 98.69 104 GLY B O 1
ATOM 3330 N N . ARG B 1 105 ? -7.363 33.562 18.344 1 98.44 105 ARG B N 1
ATOM 3331 C CA . ARG B 1 105 ? -7.082 33.25 19.734 1 98.44 105 ARG B CA 1
ATOM 3332 C C . ARG B 1 105 ? -8.109 32.281 20.312 1 98.44 105 ARG B C 1
ATOM 3334 O O . ARG B 1 105 ? -7.902 31.719 21.391 1 98.44 105 ARG B O 1
ATOM 3341 N N . PHE B 1 106 ? -9.234 32.156 19.594 1 98.69 106 PHE B N 1
ATOM 3342 C CA . PHE B 1 106 ? -10.234 31.156 20 1 98.69 106 PHE B CA 1
ATOM 3343 C C . PHE B 1 106 ? -10.688 30.328 18.797 1 98.69 106 PHE B C 1
ATOM 3345 O O . PHE B 1 106 ? -10.805 30.844 17.688 1 98.69 106 PHE B O 1
ATOM 3352 N N . ILE B 1 107 ? -10.961 29.094 19.094 1 98.88 107 ILE B N 1
ATOM 3353 C CA . ILE B 1 107 ? -11.648 28.219 18.156 1 98.88 107 ILE B CA 1
ATOM 3354 C C . ILE B 1 107 ? -12.789 27.5 18.875 1 98.88 107 ILE B C 1
ATOM 3356 O O . ILE B 1 107 ? -12.766 27.359 20.094 1 98.88 107 ILE B O 1
ATOM 3360 N N . ARG B 1 108 ? -13.766 27.172 18.156 1 98.81 108 ARG B N 1
ATOM 3361 C CA . ARG B 1 108 ? -14.867 26.344 18.641 1 98.81 108 ARG B CA 1
ATOM 3362 C C . ARG B 1 108 ? -15.086 25.141 17.719 1 98.81 108 ARG B C 1
ATOM 3364 O O . ARG B 1 108 ? -15.438 25.312 16.547 1 98.81 108 ARG B O 1
ATOM 3371 N N . VAL B 1 109 ? -14.883 23.891 18.25 1 98.88 109 VAL B N 1
ATOM 3372 C CA . VAL B 1 109 ? -14.789 22.734 17.375 1 98.88 109 VAL B CA 1
ATOM 3373 C C . VAL B 1 109 ? -15.594 21.578 17.969 1 98.88 109 VAL B C 1
ATOM 3375 O O . VAL B 1 109 ? -15.93 21.594 19.156 1 98.88 109 VAL B O 1
ATOM 3378 N N . PRO B 1 110 ? -15.945 20.609 17.062 1 98.69 110 PRO B N 1
ATOM 3379 C CA . PRO B 1 110 ? -16.531 19.359 17.594 1 98.69 110 PRO B CA 1
ATOM 3380 C C . PRO B 1 110 ? -15.602 18.641 18.562 1 98.69 110 PRO B C 1
ATOM 3382 O O . PRO B 1 110 ? -14.383 18.609 18.344 1 98.69 110 PRO B O 1
ATOM 3385 N N . GLY B 1 111 ? -16.234 18.031 19.594 1 98.75 111 GLY B N 1
ATOM 3386 C CA . GLY B 1 111 ? -15.445 17.25 20.531 1 98.75 111 GLY B CA 1
ATOM 3387 C C . GLY B 1 111 ? -14.656 16.141 19.859 1 98.75 111 GLY B C 1
ATOM 3388 O O . GLY B 1 111 ? -13.562 15.797 20.312 1 98.75 111 GLY B O 1
ATOM 3389 N N . ASP B 1 112 ? -15.078 15.688 18.719 1 98.38 112 ASP B N 1
ATOM 3390 C CA . ASP B 1 112 ? -14.484 14.562 18.016 1 98.38 112 ASP B CA 1
ATOM 3391 C C . ASP B 1 112 ? -13.164 14.961 17.359 1 98.38 112 ASP B C 1
ATOM 3393 O O . ASP B 1 112 ? -12.398 14.094 16.922 1 98.38 112 ASP B O 1
ATOM 3397 N N . TRP B 1 113 ? -12.875 16.281 17.328 1 98.56 113 TRP B N 1
ATOM 3398 C CA . TRP B 1 113 ? -11.641 16.734 16.703 1 98.56 113 TRP B CA 1
ATOM 3399 C C . TRP B 1 113 ? -10.531 16.891 17.734 1 98.56 113 TRP B C 1
ATOM 3401 O O . TRP B 1 113 ? -9.367 17.094 17.375 1 98.56 113 TRP B O 1
ATOM 3411 N N . VAL B 1 114 ? -10.828 16.766 18.984 1 98.88 114 VAL B N 1
ATOM 3412 C CA . VAL B 1 114 ? -9.953 17.234 20.062 1 98.88 114 VAL B CA 1
ATOM 3413 C C . VAL B 1 114 ? -9.133 16.078 20.609 1 98.88 114 VAL B C 1
ATOM 3415 O O . VAL B 1 114 ? -9.672 15.008 20.906 1 98.88 114 VAL B O 1
ATOM 3418 N N . VAL B 1 115 ? -7.855 16.281 20.672 1 98.88 115 VAL B N 1
ATOM 3419 C CA . VAL B 1 115 ? -6.93 15.336 21.312 1 98.88 115 VAL B CA 1
ATOM 3420 C C . VAL B 1 115 ? -6.383 15.938 22.594 1 98.88 115 VAL B C 1
ATOM 3422 O O . VAL B 1 115 ? -5.867 17.062 22.594 1 98.88 115 VAL B O 1
ATOM 3425 N N . PRO B 1 116 ? -6.523 15.234 23.734 1 98.81 116 PRO B N 1
ATOM 3426 C CA . PRO B 1 116 ? -5.824 15.727 24.922 1 98.81 116 PRO B CA 1
ATOM 3427 C C . PRO B 1 116 ? -4.316 15.859 24.703 1 98.81 116 PRO B C 1
ATOM 3429 O O . PRO B 1 116 ? -3.709 15.016 24.047 1 98.81 116 PRO B O 1
ATOM 3432 N N . LEU B 1 117 ? -3.76 16.906 25.234 1 98.88 117 LEU B N 1
ATOM 3433 C CA . LEU B 1 117 ? -2.311 17.047 25.125 1 98.88 117 LEU B CA 1
ATOM 3434 C C . LEU B 1 117 ? -1.599 15.859 25.766 1 98.88 117 LEU B C 1
ATOM 3436 O O . LEU B 1 117 ? -1.788 15.578 26.953 1 98.88 117 LEU B O 1
ATOM 3440 N N . PRO B 1 118 ? -0.793 15.125 24.938 1 98.25 118 PRO B N 1
ATOM 3441 C CA . PRO B 1 118 ? -0.078 13.984 25.516 1 98.25 118 PRO B CA 1
ATOM 3442 C C . PRO B 1 118 ? 0.911 14.398 26.609 1 98.25 118 PRO B C 1
ATOM 3444 O O . PRO B 1 118 ? 1.502 15.477 26.531 1 98.25 118 PRO B O 1
ATOM 3447 N N . VAL B 1 119 ? 1.155 13.32 27.406 1 96.44 119 VAL B N 1
ATOM 3448 C CA . VAL B 1 119 ? 2.203 13.5 28.406 1 96.44 119 VAL B CA 1
ATOM 3449 C C . VAL B 1 119 ? 3.555 13.656 27.703 1 96.44 119 VAL B C 1
ATOM 3451 O O . VAL B 1 119 ? 3.834 12.977 26.719 1 96.44 119 VAL B O 1
ATOM 3454 N N . GLY B 1 120 ? 4.262 14.602 28 1 97.12 120 GLY B N 1
ATOM 3455 C CA . GLY B 1 120 ? 5.602 14.758 27.453 1 97.12 120 GLY B CA 1
ATOM 3456 C C . GLY B 1 120 ? 5.711 15.883 26.453 1 97.12 120 GLY B C 1
ATOM 3457 O O . GLY B 1 120 ? 6.805 16.203 25.984 1 97.12 120 GLY B O 1
ATOM 3458 N N . LEU B 1 121 ? 4.543 16.391 26.078 1 98 121 LEU B N 1
ATOM 3459 C CA . LEU B 1 121 ? 4.566 17.516 25.141 1 98 121 LEU B CA 1
ATOM 3460 C C . LEU B 1 121 ? 4.094 18.797 25.828 1 98 121 LEU B C 1
ATOM 3462 O O . LEU B 1 121 ? 3.135 18.781 26.609 1 98 121 LEU B O 1
ATOM 3466 N N . ARG B 1 122 ? 4.816 19.859 25.641 1 98.12 122 ARG B N 1
ATOM 3467 C CA . ARG B 1 122 ? 4.293 21.203 25.906 1 98.12 122 ARG B CA 1
ATOM 3468 C C . ARG B 1 122 ? 3.428 21.688 24.75 1 98.12 122 ARG B C 1
ATOM 3470 O O . ARG B 1 122 ? 3.557 21.203 23.625 1 98.12 122 ARG B O 1
ATOM 3477 N N . LEU B 1 123 ? 2.521 22.594 25.047 1 98.38 123 LEU B N 1
ATOM 3478 C CA . LEU B 1 123 ? 1.652 23.125 24 1 98.38 123 LEU B CA 1
ATOM 3479 C C . LEU B 1 123 ? 2.469 23.625 22.812 1 98.38 123 LEU B C 1
ATOM 3481 O O . LEU B 1 123 ? 2.133 23.328 21.656 1 98.38 123 LEU B O 1
ATOM 3485 N N . PHE B 1 124 ? 3.512 24.344 23.094 1 97.94 124 PHE B N 1
ATOM 3486 C CA . PHE B 1 124 ? 4.371 24.844 22.031 1 97.94 124 PHE B CA 1
ATOM 3487 C C . PHE B 1 124 ? 4.91 23.703 21.172 1 97.94 124 PHE B C 1
ATOM 3489 O O . PHE B 1 124 ? 4.863 23.766 19.938 1 97.94 124 PHE B O 1
ATOM 3496 N N . GLU B 1 125 ? 5.461 22.656 21.812 1 98.38 125 GLU B N 1
ATOM 3497 C CA . GLU B 1 125 ? 6.039 21.516 21.109 1 98.38 125 GLU B CA 1
ATOM 3498 C C . GLU B 1 125 ? 5.004 20.828 20.219 1 98.38 125 GLU B C 1
ATOM 3500 O O . GLU B 1 125 ? 5.324 20.375 19.125 1 98.38 125 GLU B O 1
ATOM 3505 N N . SER B 1 126 ? 3.736 20.734 20.734 1 98.62 126 SER B N 1
ATOM 3506 C CA . SER B 1 126 ? 2.674 20.109 19.953 1 98.62 126 SER B CA 1
ATOM 3507 C C . SER B 1 126 ? 2.42 20.859 18.656 1 98.62 126 SER B C 1
ATOM 3509 O O . SER B 1 126 ? 2.117 20.25 17.625 1 98.62 126 SER B O 1
ATOM 3511 N N . MET B 1 127 ? 2.637 22.141 18.656 1 98.56 127 MET B N 1
ATOM 3512 C CA . MET B 1 127 ? 2.385 22.922 17.453 1 98.56 127 MET B CA 1
ATOM 3513 C C . MET B 1 127 ? 3.641 23.016 16.594 1 98.56 127 MET B C 1
ATOM 3515 O O . MET B 1 127 ? 3.557 23.234 15.383 1 98.56 127 MET B O 1
ATOM 3519 N N . ALA B 1 128 ? 4.824 22.859 17.281 1 98.5 128 ALA B N 1
ATOM 3520 C CA . ALA B 1 128 ? 6.02 22.641 16.469 1 98.5 128 ALA B CA 1
ATOM 3521 C C . ALA B 1 128 ? 5.895 21.375 15.625 1 98.5 128 ALA B C 1
ATOM 3523 O O . ALA B 1 128 ? 6.344 21.344 14.477 1 98.5 128 ALA B O 1
ATOM 3524 N N . LEU B 1 129 ? 5.305 20.344 16.172 1 98.69 129 LEU B N 1
ATOM 3525 C CA . LEU B 1 129 ? 4.973 19.125 15.43 1 98.69 129 LEU B CA 1
ATOM 3526 C C . LEU B 1 129 ? 3.816 19.391 14.469 1 98.69 129 LEU B C 1
ATOM 3528 O O . LEU B 1 129 ? 3.984 19.281 13.25 1 98.69 129 LEU B O 1
ATOM 3532 N N . GLY B 1 130 ? 2.627 19.766 15.039 1 98.5 130 GLY B N 1
ATOM 3533 C CA . GLY B 1 130 ? 1.446 20.109 14.266 1 98.5 130 GLY B CA 1
ATOM 3534 C C . GLY B 1 130 ? 0.976 18.984 13.359 1 98.5 130 GLY B C 1
ATOM 3535 O O . GLY B 1 130 ? 1.213 17.812 13.648 1 98.5 130 GLY B O 1
ATOM 3536 N N . THR B 1 131 ? 0.236 19.359 12.344 1 98.56 131 THR B N 1
ATOM 3537 C CA . THR 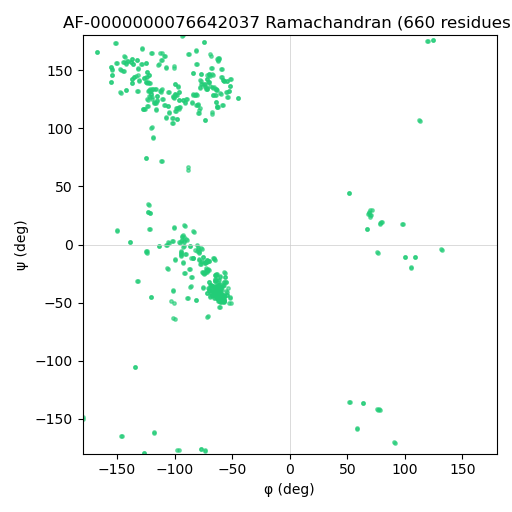B 1 131 ? -0.237 18.438 11.32 1 98.56 131 THR B CA 1
ATOM 3538 C C . THR B 1 131 ? 0.938 17.797 10.586 1 98.56 131 THR B C 1
ATOM 3540 O O . THR B 1 131 ? 0.883 16.625 10.227 1 98.56 131 THR B O 1
ATOM 3543 N N . ALA B 1 132 ? 2.037 18.547 10.406 1 98.5 132 ALA B N 1
ATOM 3544 C CA . ALA B 1 132 ? 3.221 18.031 9.734 1 98.5 132 ALA B CA 1
ATOM 3545 C C . ALA B 1 132 ? 3.805 16.844 10.484 1 98.5 132 ALA B C 1
ATOM 3547 O O . ALA B 1 132 ? 4.09 15.797 9.883 1 98.5 132 ALA B O 1
ATOM 3548 N N . GLY B 1 133 ? 3.963 17.031 11.789 1 98.69 133 GLY B N 1
ATOM 3549 C CA . GLY B 1 133 ? 4.461 15.938 12.617 1 98.69 133 GLY B CA 1
ATOM 3550 C C . GLY B 1 133 ? 3.545 14.727 12.625 1 98.69 133 GLY B C 1
ATOM 3551 O O . GLY B 1 133 ? 4.012 13.594 12.539 1 98.69 133 GLY B O 1
ATOM 3552 N N . LEU B 1 134 ? 2.236 15 12.75 1 98.88 134 LEU B N 1
ATOM 3553 C CA . LEU B 1 134 ? 1.264 13.914 12.695 1 98.88 134 LEU B CA 1
ATOM 3554 C C . LEU B 1 134 ? 1.334 13.188 11.352 1 98.88 134 LEU B C 1
ATOM 3556 O O . LEU B 1 134 ? 1.287 11.953 11.305 1 98.88 134 LEU B O 1
ATOM 3560 N N . THR B 1 135 ? 1.425 13.93 10.266 1 98.75 135 THR B N 1
ATOM 3561 C CA . THR B 1 135 ? 1.503 13.367 8.922 1 98.75 135 THR B CA 1
ATOM 3562 C C . THR B 1 135 ? 2.734 12.477 8.773 1 98.75 135 THR B C 1
ATOM 3564 O O . THR B 1 135 ? 2.639 11.352 8.281 1 98.75 135 THR B O 1
ATOM 3567 N N . ALA B 1 136 ? 3.891 12.953 9.242 1 98.88 136 ALA B N 1
ATOM 3568 C CA . ALA B 1 136 ? 5.113 12.156 9.234 1 98.88 136 ALA B CA 1
ATOM 3569 C C . ALA B 1 136 ? 4.941 10.883 10.055 1 98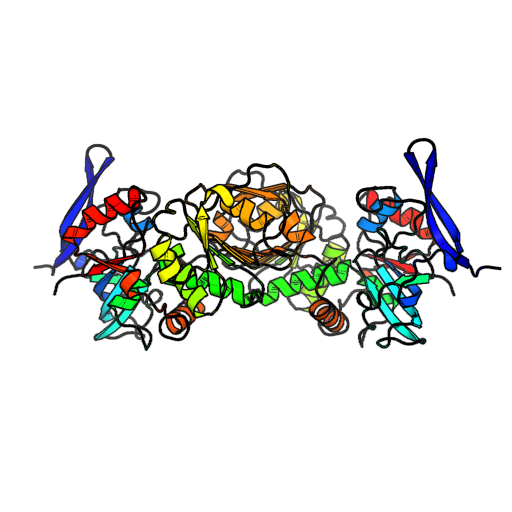.88 136 ALA B C 1
ATOM 3571 O O . ALA B 1 136 ? 5.355 9.797 9.633 1 98.88 136 ALA B O 1
ATOM 3572 N N . ALA B 1 137 ? 4.301 11.023 11.203 1 98.88 137 ALA B N 1
ATOM 3573 C CA . ALA B 1 137 ? 4.105 9.891 12.102 1 98.88 137 ALA B CA 1
ATOM 3574 C C . ALA B 1 137 ? 3.23 8.82 11.453 1 98.88 137 ALA B C 1
ATOM 3576 O O . ALA B 1 137 ? 3.477 7.625 11.617 1 98.88 137 ALA B O 1
ATOM 3577 N N . ILE B 1 138 ? 2.203 9.273 10.75 1 98.81 138 ILE B N 1
ATOM 3578 C CA . ILE B 1 138 ? 1.354 8.32 10.039 1 98.81 138 ILE B CA 1
ATOM 3579 C C . ILE B 1 138 ? 2.184 7.562 9.008 1 98.81 138 ILE B C 1
ATOM 3581 O O . ILE B 1 138 ? 2.061 6.344 8.875 1 98.81 138 ILE B O 1
ATOM 3585 N N . GLY B 1 139 ? 3.004 8.273 8.25 1 98.81 139 GLY B N 1
ATOM 3586 C CA . GLY B 1 139 ? 3.879 7.625 7.289 1 98.81 139 GLY B CA 1
ATOM 3587 C C . GLY B 1 139 ? 4.793 6.59 7.918 1 98.81 139 GLY B C 1
ATOM 3588 O O . GLY B 1 139 ? 4.93 5.48 7.398 1 98.81 139 GLY B O 1
ATOM 3589 N N . ILE B 1 140 ? 5.367 6.953 9.023 1 98.75 140 ILE B N 1
ATOM 3590 C CA . ILE B 1 140 ? 6.285 6.059 9.719 1 98.75 140 ILE B CA 1
ATOM 3591 C C . ILE B 1 140 ? 5.52 4.855 10.266 1 98.75 140 ILE B C 1
ATOM 3593 O O . ILE B 1 140 ? 6.02 3.729 10.242 1 98.75 140 ILE B O 1
ATOM 3597 N N . HIS B 1 141 ? 4.32 5.125 10.789 1 98.12 141 HIS B N 1
ATOM 3598 C CA . HIS B 1 141 ? 3.449 4.031 11.203 1 98.12 141 HIS B CA 1
ATOM 3599 C C . HIS B 1 141 ? 3.229 3.037 10.07 1 98.12 141 HIS B C 1
ATOM 3601 O O . HIS B 1 141 ? 3.291 1.823 10.281 1 98.12 141 HIS B O 1
ATOM 3607 N N . HIS B 1 142 ? 2.994 3.537 8.867 1 97.81 142 HIS B N 1
ATOM 3608 C CA . HIS B 1 142 ? 2.801 2.672 7.711 1 97.81 142 HIS B CA 1
ATOM 3609 C C . HIS B 1 142 ? 4.062 1.871 7.406 1 97.81 142 HIS B C 1
ATOM 3611 O O . HIS B 1 142 ? 3.986 0.676 7.109 1 97.81 142 HIS B O 1
ATOM 3617 N N . LEU B 1 143 ? 5.242 2.523 7.449 1 98.06 143 LEU B N 1
ATOM 3618 C CA . LEU B 1 143 ? 6.496 1.815 7.211 1 98.06 143 LEU B CA 1
ATOM 3619 C C . LEU B 1 143 ? 6.66 0.657 8.188 1 98.06 143 LEU B C 1
ATOM 3621 O O . LEU B 1 143 ? 6.965 -0.466 7.785 1 98.06 143 LEU B O 1
ATOM 3625 N N . ARG B 1 144 ? 6.383 0.89 9.422 1 96.5 144 ARG B N 1
ATOM 3626 C CA . ARG B 1 144 ? 6.582 -0.117 10.461 1 96.5 144 ARG B CA 1
ATOM 3627 C C . ARG B 1 144 ? 5.547 -1.23 10.352 1 96.5 144 ARG B C 1
ATOM 3629 O O . ARG B 1 144 ? 5.859 -2.402 10.57 1 96.5 144 ARG B O 1
ATOM 3636 N N . ARG B 1 145 ? 4.336 -0.818 10.086 1 93.5 145 ARG B N 1
ATOM 3637 C CA . ARG B 1 145 ? 3.268 -1.796 9.906 1 93.5 145 ARG B CA 1
ATOM 3638 C C . ARG B 1 145 ? 3.621 -2.797 8.812 1 93.5 145 ARG B C 1
ATOM 3640 O O . ARG B 1 145 ? 3.232 -3.963 8.883 1 93.5 145 ARG B O 1
ATOM 3647 N N . HIS B 1 146 ? 4.43 -2.393 7.84 1 92.62 146 HIS B N 1
ATOM 3648 C CA . HIS B 1 146 ? 4.816 -3.246 6.719 1 92.62 146 HIS B CA 1
ATOM 3649 C C . HIS B 1 146 ? 6.211 -3.822 6.922 1 92.62 146 HIS B C 1
ATOM 3651 O O . HIS B 1 146 ? 6.852 -4.262 5.965 1 92.62 146 HIS B O 1
ATOM 3657 N N . GLU B 1 147 ? 6.73 -3.727 8.141 1 91.88 147 GLU B N 1
ATOM 3658 C CA . GLU B 1 147 ? 7.941 -4.398 8.602 1 91.88 147 GLU B CA 1
ATOM 3659 C C . GLU B 1 147 ? 9.188 -3.795 7.957 1 91.88 147 GLU B C 1
ATOM 3661 O O . GLU B 1 147 ? 10.148 -4.508 7.664 1 91.88 147 GLU B O 1
ATOM 3666 N N . VAL B 1 148 ? 9.078 -2.539 7.555 1 94.44 148 VAL B N 1
ATOM 3667 C CA . VAL B 1 148 ? 10.281 -1.796 7.207 1 94.44 148 VAL B CA 1
ATOM 3668 C C . VAL B 1 148 ? 11.039 -1.422 8.477 1 94.44 148 VAL B C 1
ATOM 3670 O O . VAL B 1 148 ? 10.625 -0.528 9.219 1 94.44 148 VAL B O 1
ATOM 3673 N N . GLU B 1 149 ? 12.102 -2.059 8.695 1 92.56 149 GLU B N 1
ATOM 3674 C CA . GLU B 1 149 ? 12.812 -1.917 9.961 1 92.56 149 GLU B CA 1
ATOM 3675 C C . GLU B 1 149 ? 14.117 -1.152 9.781 1 92.56 149 GLU B C 1
ATOM 3677 O O . GLU B 1 149 ? 14.656 -1.082 8.68 1 92.56 149 GLU B O 1
ATOM 3682 N N . ALA B 1 150 ? 14.523 -0.703 11.016 1 91.25 150 ALA B N 1
ATOM 3683 C CA . ALA B 1 150 ? 15.859 -0.112 11.023 1 91.25 150 ALA B CA 1
ATOM 3684 C C . ALA B 1 150 ? 16.922 -1.15 10.672 1 91.25 150 ALA B C 1
ATOM 3686 O O . ALA B 1 150 ? 16.828 -2.309 11.086 1 91.25 150 ALA B O 1
ATOM 3687 N N . GLY B 1 151 ? 17.828 -0.866 9.836 1 92.25 151 GLY B N 1
ATOM 3688 C CA . GLY B 1 151 ? 18.859 -1.794 9.414 1 92.25 151 GLY B CA 1
ATOM 3689 C C . GLY B 1 151 ? 18.578 -2.443 8.078 1 92.25 151 GLY B C 1
ATOM 3690 O O . GLY B 1 151 ? 19.438 -3.105 7.504 1 92.25 151 GLY B O 1
ATOM 3691 N N . GLY B 1 152 ? 17.344 -2.26 7.57 1 94.19 152 GLY B N 1
ATOM 3692 C CA . GLY B 1 152 ? 16.969 -2.875 6.309 1 94.19 152 GLY B CA 1
ATOM 3693 C C . GLY B 1 152 ? 17.469 -2.115 5.098 1 94.19 152 GLY B C 1
ATOM 3694 O O . GLY B 1 152 ? 17.234 -2.52 3.957 1 94.19 152 GLY B O 1
ATOM 3695 N N . GLY B 1 153 ? 18.156 -1.001 5.336 1 96.75 153 GLY B N 1
ATOM 3696 C CA . GLY B 1 153 ? 18.625 -0.145 4.258 1 96.75 153 GLY B CA 1
ATOM 3697 C C . GLY B 1 153 ? 18.156 1.292 4.387 1 96.75 153 GLY B C 1
ATOM 3698 O O . GLY B 1 153 ? 17.406 1.621 5.301 1 96.75 153 GLY B O 1
ATOM 3699 N N . PRO B 1 154 ? 18.609 2.162 3.492 1 98.38 154 PRO B N 1
ATOM 3700 C CA . PRO B 1 154 ? 18.297 3.588 3.602 1 98.38 154 PRO B CA 1
ATOM 3701 C C . PRO B 1 154 ? 16.844 3.896 3.273 1 98.38 154 PRO B C 1
ATOM 3703 O O . PRO B 1 154 ? 16.25 3.279 2.377 1 98.38 154 PRO B O 1
ATOM 3706 N N . LEU B 1 155 ? 16.344 4.832 4.027 1 98.88 155 LEU B N 1
ATOM 3707 C CA . LEU B 1 155 ? 15.023 5.395 3.742 1 98.88 155 LEU B CA 1
ATOM 3708 C C . LEU B 1 155 ? 15.148 6.723 3.006 1 98.88 155 LEU B C 1
ATOM 3710 O O . LEU B 1 155 ? 16.016 7.535 3.33 1 98.88 155 LEU B O 1
ATOM 3714 N N . LEU B 1 156 ? 14.312 6.902 2.035 1 98.94 156 LEU B N 1
ATOM 3715 C CA . LEU B 1 156 ? 14.25 8.172 1.318 1 98.94 156 LEU B CA 1
ATOM 3716 C C . LEU B 1 156 ? 13.148 9.062 1.887 1 98.94 156 LEU B C 1
ATOM 3718 O O . LEU B 1 156 ? 12.039 8.602 2.141 1 98.94 156 LEU B O 1
ATOM 3722 N N . VAL B 1 157 ? 13.445 10.273 2.162 1 98.94 157 VAL B N 1
ATOM 3723 C CA . VAL B 1 157 ? 12.453 11.305 2.445 1 98.94 157 VAL B CA 1
ATOM 3724 C C . VAL B 1 157 ? 12.523 12.391 1.371 1 98.94 157 VAL B C 1
ATOM 3726 O O . VAL B 1 157 ? 13.547 13.055 1.208 1 98.94 157 VAL B O 1
ATOM 3729 N N . THR B 1 158 ? 11.422 12.547 0.61 1 98.69 158 THR B N 1
ATOM 3730 C CA . THR B 1 158 ? 11.375 13.617 -0.379 1 98.69 158 THR B CA 1
ATOM 3731 C C . THR B 1 158 ? 10.836 14.898 0.242 1 98.69 158 THR B C 1
ATOM 3733 O O . THR B 1 158 ? 10.273 14.875 1.338 1 98.69 158 THR B O 1
ATOM 3736 N N . GLY B 1 159 ? 11.062 16.062 -0.493 1 97.56 159 GLY B N 1
ATOM 3737 C CA . GLY B 1 159 ? 10.648 17.312 0.13 1 97.56 159 GLY B CA 1
ATOM 3738 C C . GLY B 1 159 ? 11.18 17.484 1.542 1 97.56 159 GLY B C 1
ATOM 3739 O O . GLY B 1 159 ? 10.461 17.953 2.43 1 97.56 159 GLY B O 1
ATOM 3740 N N . ALA B 1 160 ? 12.414 17.188 1.727 1 98.31 160 ALA B N 1
ATOM 3741 C CA . ALA B 1 160 ? 12.953 16.938 3.061 1 98.31 160 ALA B CA 1
ATOM 3742 C C . ALA B 1 160 ? 13.047 18.219 3.871 1 98.31 160 ALA B C 1
ATOM 3744 O O . ALA B 1 160 ? 13.039 18.188 5.105 1 98.31 160 ALA B O 1
ATOM 3745 N N . THR B 1 161 ? 13.117 19.344 3.248 1 97.56 161 THR B N 1
ATOM 3746 C CA . THR B 1 161 ? 13.289 20.594 3.986 1 97.56 161 THR B CA 1
ATOM 3747 C C . THR B 1 161 ? 11.945 21.203 4.352 1 97.56 161 THR B C 1
ATOM 3749 O O . THR B 1 161 ? 11.883 22.203 5.082 1 97.56 161 THR B O 1
ATOM 3752 N N . GLY B 1 162 ? 10.867 20.625 3.816 1 96.44 162 GLY B N 1
ATOM 3753 C CA . GLY B 1 162 ? 9.531 21.125 4.137 1 96.44 162 GLY B CA 1
ATOM 3754 C C . GLY B 1 162 ? 9.055 20.688 5.508 1 96.44 162 GLY B C 1
ATOM 3755 O O . GLY B 1 162 ? 9.805 20.094 6.281 1 96.44 162 GLY B O 1
ATOM 3756 N N . GLY B 1 163 ? 7.828 21.031 5.844 1 96.69 163 GLY B N 1
ATOM 3757 C CA . GLY B 1 163 ? 7.258 20.75 7.152 1 96.69 163 GLY B CA 1
ATOM 3758 C C . GLY B 1 163 ? 7.199 19.266 7.457 1 96.69 163 GLY B C 1
ATOM 3759 O O . GLY B 1 163 ? 7.781 18.797 8.445 1 96.69 163 GLY B O 1
ATOM 3760 N N . VAL B 1 164 ? 6.586 18.484 6.574 1 98 164 VAL B N 1
ATOM 3761 C CA . VAL B 1 164 ? 6.473 17.047 6.793 1 98 164 VAL B CA 1
ATOM 3762 C C . VAL B 1 164 ? 7.848 16.406 6.652 1 98 164 VAL B C 1
ATOM 3764 O O . VAL B 1 164 ? 8.203 15.516 7.434 1 98 164 VAL B O 1
ATOM 3767 N N . GLY B 1 165 ? 8.641 16.875 5.699 1 98.19 165 GLY B N 1
ATOM 3768 C CA . GLY B 1 165 ? 9.953 16.297 5.441 1 98.19 165 GLY B CA 1
ATOM 3769 C C . GLY B 1 165 ? 10.898 16.406 6.625 1 98.19 165 GLY B C 1
ATOM 3770 O O . GLY B 1 165 ? 11.516 15.422 7.023 1 98.19 165 GLY B O 1
ATOM 3771 N N . THR B 1 166 ? 10.984 17.594 7.203 1 98.31 166 THR B N 1
ATOM 3772 C CA . THR B 1 166 ? 11.883 17.812 8.336 1 98.31 166 THR B CA 1
ATOM 3773 C C . THR B 1 166 ? 11.453 16.953 9.523 1 98.31 166 THR B C 1
ATOM 3775 O O . THR B 1 166 ? 12.297 16.375 10.219 1 98.31 166 THR B O 1
ATOM 3778 N N . MET B 1 167 ? 10.141 16.859 9.727 1 98.5 167 MET B N 1
ATOM 3779 C CA . MET B 1 167 ? 9.625 16.016 10.805 1 98.5 167 MET B CA 1
ATOM 3780 C C . MET B 1 167 ? 9.953 14.547 10.562 1 98.5 167 MET B C 1
ATOM 3782 O O . MET B 1 167 ? 10.406 13.852 11.477 1 98.5 167 MET B O 1
ATOM 3786 N N . ALA B 1 168 ? 9.766 14.086 9.336 1 98.69 168 ALA B N 1
ATOM 3787 C CA . ALA B 1 168 ? 10.047 12.695 8.984 1 98.69 168 ALA B CA 1
ATOM 3788 C C . ALA B 1 168 ? 11.516 12.352 9.203 1 98.69 168 ALA B C 1
ATOM 3790 O O . ALA B 1 168 ? 11.844 11.344 9.82 1 98.69 168 ALA B O 1
ATOM 3791 N N . VAL B 1 169 ? 12.406 13.234 8.703 1 98.75 169 VAL B N 1
ATOM 3792 C CA . VAL B 1 169 ? 13.844 13.016 8.844 1 98.75 169 VAL B CA 1
ATOM 3793 C C . VAL B 1 169 ? 14.203 12.883 10.32 1 98.75 169 VAL B C 1
ATOM 3795 O O . VAL B 1 169 ? 14.883 11.93 10.719 1 98.75 169 VAL B O 1
ATOM 3798 N N . SER B 1 170 ? 13.727 13.766 11.117 1 98.69 170 SER B N 1
ATOM 3799 C CA . SER B 1 170 ? 14.117 13.82 12.523 1 98.69 170 SER B CA 1
ATOM 3800 C C . SER B 1 170 ? 13.562 12.633 13.297 1 98.69 170 SER B C 1
ATOM 3802 O O . SER B 1 170 ? 14.266 12.039 14.117 1 98.69 170 SER B O 1
ATOM 3804 N N . ILE B 1 171 ? 12.273 12.266 13.086 1 98.56 171 ILE B N 1
ATOM 3805 C CA . ILE B 1 171 ? 11.664 11.141 13.789 1 98.56 171 ILE B CA 1
ATOM 3806 C C . ILE B 1 171 ? 12.336 9.836 13.375 1 98.56 171 ILE B C 1
ATOM 3808 O O . ILE B 1 171 ? 12.664 9 14.219 1 98.56 171 ILE B O 1
ATOM 3812 N N . LEU B 1 172 ? 12.547 9.641 12.055 1 98.56 172 LEU B N 1
ATOM 3813 C CA . LEU B 1 172 ? 13.188 8.43 11.555 1 98.56 172 LEU B CA 1
ATOM 3814 C C . LEU B 1 172 ? 14.586 8.273 12.133 1 98.56 172 LEU B C 1
ATOM 3816 O O . LEU B 1 172 ? 14.984 7.168 12.523 1 98.56 172 LEU B O 1
ATOM 3820 N N . ALA B 1 173 ? 15.32 9.414 12.156 1 97.88 173 ALA B N 1
ATOM 3821 C CA . ALA B 1 173 ? 16.656 9.375 12.734 1 97.88 173 ALA B CA 1
ATOM 3822 C C . ALA B 1 173 ? 16.609 8.961 14.203 1 97.88 173 ALA B C 1
ATOM 3824 O O . ALA B 1 173 ? 17.422 8.148 14.656 1 97.88 173 ALA B O 1
ATOM 3825 N N . LYS B 1 174 ? 15.648 9.516 14.938 1 97.12 174 LYS B N 1
ATOM 3826 C CA . LYS B 1 174 ? 15.445 9.164 16.344 1 97.12 174 LYS B CA 1
ATOM 3827 C C . LYS B 1 174 ? 15.203 7.672 16.5 1 97.12 174 LYS B C 1
ATOM 3829 O O . LYS B 1 174 ? 15.594 7.078 17.516 1 97.12 174 LYS B O 1
ATOM 3834 N N . LEU B 1 175 ? 14.602 7.066 15.562 1 97.38 175 LEU B N 1
ATOM 3835 C CA . LEU B 1 175 ? 14.25 5.648 15.594 1 97.38 175 LEU B CA 1
ATOM 3836 C C . LEU B 1 175 ? 15.352 4.805 14.953 1 97.38 175 LEU B C 1
ATOM 3838 O O . LEU B 1 175 ? 15.125 3.639 14.625 1 97.38 175 LEU B O 1
ATOM 3842 N N . ASP B 1 176 ? 16.484 5.391 14.625 1 97.31 176 ASP B N 1
ATOM 3843 C CA . ASP B 1 176 ? 17.734 4.742 14.219 1 97.31 176 ASP B CA 1
ATOM 3844 C C . ASP B 1 176 ? 17.672 4.301 12.758 1 97.31 176 ASP B C 1
ATOM 3846 O O . ASP B 1 176 ? 18.375 3.377 12.352 1 97.31 176 ASP B O 1
ATOM 3850 N N . TYR B 1 177 ? 16.797 4.84 11.977 1 98.12 177 TYR B N 1
ATOM 3851 C CA . TYR B 1 177 ? 16.797 4.59 10.539 1 98.12 177 TYR B CA 1
ATOM 3852 C C . TYR B 1 177 ? 17.891 5.395 9.852 1 98.12 177 TYR B C 1
ATOM 3854 O O . TYR B 1 177 ? 18.234 6.496 10.297 1 98.12 177 TYR B O 1
ATOM 3862 N N . GLU B 1 178 ? 18.453 4.836 8.805 1 98.56 178 GLU B N 1
ATOM 3863 C CA . GLU B 1 178 ? 19.297 5.59 7.883 1 98.56 178 GLU B CA 1
ATOM 3864 C C . GLU B 1 178 ? 18.453 6.402 6.902 1 98.56 178 GLU B C 1
ATOM 3866 O O . GLU B 1 178 ? 17.688 5.836 6.117 1 98.56 178 GLU B O 1
ATOM 3871 N N . VAL B 1 179 ? 18.641 7.738 6.934 1 98.81 179 VAL B N 1
ATOM 3872 C CA . VAL B 1 179 ? 17.719 8.586 6.18 1 98.81 179 VAL B CA 1
ATOM 3873 C C . VAL B 1 179 ? 18.484 9.344 5.102 1 98.81 179 VAL B C 1
ATOM 3875 O O . VAL B 1 179 ? 19.469 10.047 5.398 1 98.81 179 VAL B O 1
ATOM 3878 N N . VAL B 1 180 ? 18.125 9.195 3.883 1 98.88 180 VAL B N 1
ATOM 3879 C CA . VAL B 1 180 ? 18.562 10.023 2.768 1 98.88 180 VAL B CA 1
ATOM 3880 C C . VAL B 1 180 ? 17.531 11.109 2.482 1 98.88 180 VAL B C 1
ATOM 3882 O O . VAL B 1 180 ? 16.391 10.812 2.117 1 98.88 180 VAL B O 1
ATOM 3885 N N . ALA B 1 181 ? 17.938 12.375 2.654 1 98.88 181 ALA B N 1
ATOM 3886 C CA . ALA B 1 181 ? 17.047 13.523 2.492 1 98.88 181 ALA B CA 1
ATOM 3887 C C . ALA B 1 181 ? 17.156 14.117 1.09 1 98.88 181 ALA B C 1
ATOM 3889 O O . ALA B 1 181 ? 18.234 14.562 0.686 1 98.88 181 ALA B O 1
ATOM 3890 N N . ALA B 1 182 ? 16.078 14.094 0.372 1 98.81 182 ALA B N 1
ATOM 3891 C CA . ALA B 1 182 ? 16.047 14.711 -0.953 1 98.81 182 ALA B CA 1
ATOM 3892 C C . ALA B 1 182 ? 15.406 16.094 -0.905 1 98.81 182 ALA B C 1
ATOM 3894 O O . ALA B 1 182 ? 14.32 16.266 -0.345 1 98.81 182 ALA B O 1
ATOM 3895 N N . THR B 1 183 ? 16.047 17.094 -1.458 1 97.94 183 THR B N 1
ATOM 3896 C CA . THR B 1 183 ? 15.562 18.469 -1.424 1 97.94 183 THR B CA 1
ATOM 3897 C C . THR B 1 183 ? 16.125 19.281 -2.594 1 97.94 183 THR B C 1
ATOM 3899 O O . THR B 1 183 ? 17.109 18.875 -3.215 1 97.94 183 THR B O 1
ATOM 3902 N N . GLY B 1 184 ? 15.359 20.281 -2.975 1 96.12 184 GLY B N 1
ATOM 3903 C CA . GLY B 1 184 ? 15.898 21.234 -3.92 1 96.12 184 GLY B CA 1
ATOM 3904 C C . GLY B 1 184 ? 16.828 22.25 -3.277 1 96.12 184 GLY B C 1
ATOM 3905 O O . GLY B 1 184 ? 17.484 23.031 -3.973 1 96.12 184 GLY B O 1
ATOM 3906 N N . LYS B 1 185 ? 16.922 22.219 -1.946 1 96.44 185 LYS B N 1
ATOM 3907 C CA . LYS B 1 185 ? 17.703 23.188 -1.172 1 96.44 185 LYS B CA 1
ATOM 3908 C C . LYS B 1 185 ? 18.922 22.516 -0.535 1 96.44 185 LYS B C 1
ATOM 3910 O O . LYS B 1 185 ? 19.062 22.516 0.689 1 96.44 185 LYS B O 1
ATOM 3915 N N . THR B 1 186 ? 19.891 22.188 -1.405 1 95.44 186 THR B N 1
ATOM 3916 C CA . THR B 1 186 ? 21.016 21.406 -0.903 1 95.44 186 THR B CA 1
ATOM 3917 C C . THR B 1 186 ? 21.906 22.281 -0.017 1 95.44 186 THR B C 1
ATOM 3919 O O . THR B 1 186 ? 22.734 21.75 0.74 1 95.44 186 THR B O 1
ATOM 3922 N N . GLU B 1 187 ? 21.672 23.594 -0.091 1 96.88 187 GLU B N 1
ATOM 3923 C CA . GLU B 1 187 ? 22.391 24.484 0.813 1 96.88 187 GLU B CA 1
ATOM 3924 C C . GLU B 1 187 ? 21.984 24.25 2.264 1 96.88 187 GLU B C 1
ATOM 3926 O O . GLU B 1 187 ? 22.672 24.688 3.188 1 96.88 187 GLU B O 1
ATOM 3931 N N . GLN B 1 188 ? 20.938 23.531 2.488 1 97.38 188 GLN B N 1
ATOM 3932 C CA . GLN B 1 188 ? 20.469 23.203 3.832 1 97.38 188 GLN B CA 1
ATOM 3933 C C . GLN B 1 188 ? 21.078 21.891 4.324 1 97.38 188 GLN B C 1
ATOM 3935 O O . GLN B 1 188 ? 20.578 21.297 5.285 1 97.38 188 GLN B O 1
ATOM 3940 N N . GLU B 1 189 ? 22.109 21.406 3.701 1 98.19 189 GLU B N 1
ATOM 3941 C CA . GLU B 1 189 ? 22.688 20.094 4.027 1 98.19 189 GLU B CA 1
ATOM 3942 C C . GLU B 1 189 ? 23.109 20.031 5.488 1 98.19 189 GLU B C 1
ATOM 3944 O O . GLU B 1 189 ? 22.844 19.047 6.176 1 98.19 189 GLU B O 1
ATOM 3949 N N . SER B 1 190 ? 23.828 21.047 5.953 1 98 190 SER B N 1
ATOM 3950 C CA . SER B 1 190 ? 24.281 21.047 7.34 1 98 190 SER B CA 1
ATOM 3951 C C . SER B 1 190 ? 23.109 20.938 8.312 1 98 190 SER B C 1
ATOM 3953 O O . SER B 1 190 ? 23.172 20.188 9.281 1 98 190 SER B O 1
ATOM 3955 N N . PHE B 1 191 ? 22.125 21.672 8.031 1 97.56 191 PHE B N 1
ATOM 3956 C CA . PHE B 1 191 ? 20.922 21.641 8.859 1 97.56 191 PHE B CA 1
ATOM 3957 C C . PHE B 1 191 ? 20.281 20.25 8.828 1 97.56 191 PHE B C 1
ATOM 3959 O O . PHE B 1 191 ? 19.938 19.703 9.867 1 97.56 191 PHE B O 1
ATOM 3966 N N . MET B 1 192 ? 20.141 19.672 7.629 1 98.38 192 MET B N 1
ATOM 3967 C CA . MET B 1 192 ? 19.531 18.359 7.461 1 98.38 192 MET B CA 1
ATOM 3968 C C . MET B 1 192 ? 20.312 17.281 8.211 1 98.38 192 MET B C 1
ATOM 3970 O O . MET B 1 192 ? 19.734 16.391 8.828 1 98.38 192 MET B O 1
ATOM 3974 N N . LYS B 1 193 ? 21.641 17.375 8.148 1 98.38 193 LYS B N 1
ATOM 3975 C CA . LYS B 1 193 ? 22.484 16.422 8.875 1 98.38 193 LYS B CA 1
ATOM 3976 C C . LYS B 1 193 ? 22.359 16.609 10.383 1 98.38 193 LYS B C 1
ATOM 3978 O O . LYS B 1 193 ? 22.359 15.641 11.141 1 98.38 193 LYS B O 1
ATOM 3983 N N . GLU B 1 194 ? 22.203 17.844 10.789 1 97.75 194 GLU B N 1
ATOM 3984 C CA . GLU B 1 194 ? 22.016 18.156 12.203 1 97.75 194 GLU B CA 1
ATOM 3985 C C . GLU B 1 194 ? 20.766 17.484 12.758 1 97.75 194 GLU B C 1
ATOM 3987 O O . GLU B 1 194 ? 20.766 16.969 13.875 1 97.75 194 GLU B O 1
ATOM 3992 N N . ILE B 1 195 ? 19.766 17.453 11.938 1 97.75 195 ILE B N 1
ATOM 3993 C CA . ILE B 1 195 ? 18.516 16.922 12.461 1 97.75 195 ILE B CA 1
ATOM 3994 C C . ILE B 1 195 ? 18.422 15.43 12.188 1 97.75 195 ILE B C 1
ATOM 3996 O O . ILE B 1 195 ? 17.406 14.797 12.508 1 97.75 195 ILE B O 1
ATOM 4000 N N . GLY B 1 196 ? 19.438 14.828 11.5 1 97.94 196 GLY B N 1
ATOM 4001 C CA . GLY B 1 196 ? 19.484 13.375 11.562 1 97.94 196 GLY B CA 1
ATOM 4002 C C . GLY B 1 196 ? 19.672 12.727 10.203 1 97.94 196 GLY B C 1
ATOM 4003 O O . GLY B 1 196 ? 19.859 11.516 10.117 1 97.94 196 GLY B O 1
ATOM 4004 N N . ALA B 1 197 ? 19.688 13.438 9.117 1 98.56 197 ALA B N 1
ATOM 4005 C CA . ALA B 1 197 ? 19.891 12.844 7.801 1 98.56 197 ALA B CA 1
ATOM 4006 C C . ALA B 1 197 ? 21.297 12.266 7.676 1 98.56 197 ALA B C 1
ATOM 4008 O O . ALA B 1 197 ? 22.266 12.898 8.086 1 98.56 197 ALA B O 1
ATOM 4009 N N . THR B 1 198 ? 21.344 11.062 7.129 1 98.44 198 THR B N 1
ATOM 4010 C CA . THR B 1 198 ? 22.641 10.461 6.852 1 98.44 198 THR B CA 1
ATOM 4011 C C . THR B 1 198 ? 23.281 11.094 5.621 1 98.44 198 THR B C 1
ATOM 4013 O O . THR B 1 198 ? 24.5 11.266 5.57 1 98.44 198 THR B O 1
ATOM 4016 N N . SER B 1 199 ? 22.531 11.414 4.664 1 98.31 199 SER B N 1
ATOM 4017 C CA . SER B 1 199 ? 22.984 12.102 3.457 1 98.31 199 SER B CA 1
ATOM 4018 C C . SER B 1 199 ? 21.875 12.977 2.873 1 98.31 199 SER B C 1
ATOM 4020 O O . SER B 1 199 ? 20.703 12.805 3.195 1 98.31 199 SER B O 1
ATOM 4022 N N . VAL B 1 200 ? 22.328 13.969 2.119 1 98.75 200 VAL B N 1
ATOM 4023 C CA . VAL B 1 200 ? 21.422 14.898 1.441 1 98.75 200 VAL B CA 1
ATOM 4024 C C . VAL B 1 200 ? 21.688 14.859 -0.063 1 98.75 200 VAL B C 1
ATOM 4026 O O . VAL B 1 200 ? 22.828 14.945 -0.504 1 98.75 200 VAL B O 1
ATOM 4029 N N . ILE B 1 201 ? 20.609 14.648 -0.797 1 98.69 201 ILE B N 1
ATOM 4030 C CA . ILE B 1 201 ? 20.75 14.609 -2.248 1 98.69 201 ILE B CA 1
ATOM 4031 C C . ILE B 1 201 ? 19.812 15.617 -2.893 1 98.69 201 ILE B C 1
ATOM 4033 O O . ILE B 1 201 ? 18.812 16.016 -2.281 1 98.69 201 ILE B O 1
ATOM 4037 N N . HIS B 1 202 ? 20.156 16.047 -4.113 1 98.56 202 HIS B N 1
ATOM 4038 C CA . HIS B 1 202 ? 19.281 16.953 -4.855 1 98.56 202 HIS B CA 1
ATOM 4039 C C . HIS B 1 202 ? 18.031 16.219 -5.336 1 98.56 202 HIS B C 1
ATOM 4041 O O . HIS B 1 202 ? 18.094 15.055 -5.738 1 98.56 202 HIS B O 1
ATOM 4047 N N . ARG B 1 203 ? 16.938 16.891 -5.371 1 97.31 203 ARG B N 1
ATOM 4048 C CA . ARG B 1 203 ? 15.664 16.281 -5.734 1 97.31 203 ARG B CA 1
ATOM 4049 C C . ARG B 1 203 ? 15.711 15.703 -7.141 1 97.31 203 ARG B C 1
ATOM 4051 O O . ARG B 1 203 ? 14.984 14.758 -7.449 1 97.31 203 ARG B O 1
ATOM 4058 N N . ASP B 1 204 ? 16.531 16.219 -8.039 1 97.5 204 ASP B N 1
ATOM 4059 C CA . ASP B 1 204 ? 16.625 15.719 -9.406 1 97.5 204 ASP B CA 1
ATOM 4060 C C . ASP B 1 204 ? 17.125 14.273 -9.43 1 97.5 204 ASP B C 1
ATOM 4062 O O . ASP B 1 204 ? 16.828 13.523 -10.367 1 97.5 204 ASP B O 1
ATOM 4066 N N . GLU B 1 205 ? 17.844 13.883 -8.414 1 97.88 205 GLU B N 1
ATOM 4067 C CA . GLU B 1 205 ? 18.406 12.531 -8.352 1 97.88 205 GLU B CA 1
ATOM 4068 C C . GLU B 1 205 ? 17.312 11.492 -8.133 1 97.88 205 GLU B C 1
ATOM 4070 O O . GLU B 1 205 ? 17.547 10.297 -8.32 1 97.88 205 GLU B O 1
ATOM 4075 N N . VAL B 1 206 ? 16.156 11.906 -7.762 1 98.12 206 VAL B N 1
ATOM 4076 C CA . VAL B 1 206 ? 15.07 10.977 -7.508 1 98.12 206 VAL B CA 1
ATOM 4077 C C . VAL B 1 206 ? 13.891 11.297 -8.422 1 98.12 206 VAL B C 1
ATOM 4079 O O . VAL B 1 206 ? 12.734 11.094 -8.039 1 98.12 206 VAL B O 1
ATOM 4082 N N . GLN B 1 207 ? 14.156 11.867 -9.531 1 97.44 207 GLN B N 1
ATOM 4083 C CA . GLN B 1 207 ? 13.203 12.117 -10.602 1 97.44 207 GLN B CA 1
ATOM 4084 C C . GLN B 1 207 ? 13.688 11.516 -11.922 1 97.44 207 GLN B C 1
ATOM 4086 O O . GLN B 1 207 ? 14.062 12.25 -12.836 1 97.44 207 GLN B O 1
ATOM 4091 N N . ASP B 1 208 ? 13.578 10.219 -12 1 97.69 208 ASP B N 1
ATOM 4092 C CA . ASP B 1 208 ? 14.023 9.523 -13.203 1 97.69 208 ASP B CA 1
ATOM 4093 C C . ASP B 1 208 ? 13.07 9.781 -14.367 1 97.69 208 ASP B C 1
ATOM 4095 O O . ASP B 1 208 ? 11.852 9.711 -14.203 1 97.69 208 ASP B O 1
ATOM 4099 N N . ARG B 1 209 ? 13.617 10.086 -15.539 1 96 209 ARG B N 1
ATOM 4100 C CA . ARG B 1 209 ? 12.812 10.453 -16.703 1 96 209 ARG B CA 1
ATOM 4101 C C . ARG B 1 209 ? 12.805 9.328 -17.734 1 96 209 ARG B C 1
ATOM 4103 O O . ARG B 1 209 ? 12.188 9.461 -18.797 1 96 209 ARG B O 1
ATOM 4110 N N . SER B 1 210 ? 13.5 8.281 -17.422 1 96 210 SER B N 1
ATOM 4111 C CA . SER B 1 210 ? 13.492 7.156 -18.359 1 96 210 SER B CA 1
ATOM 4112 C C . SER B 1 210 ? 12.133 6.477 -18.406 1 96 210 SER B C 1
ATOM 4114 O O . SER B 1 210 ? 11.289 6.699 -17.531 1 96 210 SER B O 1
ATOM 4116 N N . SER B 1 211 ? 11.867 5.695 -19.391 1 92.62 211 SER B N 1
ATOM 4117 C CA . SER B 1 211 ? 10.609 4.965 -19.531 1 92.62 211 SER B CA 1
ATOM 4118 C C . SER B 1 211 ? 10.711 3.566 -18.938 1 92.62 211 SER B C 1
ATOM 4120 O O . SER B 1 211 ? 9.805 2.746 -19.109 1 92.62 211 SER B O 1
ATOM 4122 N N . LYS B 1 212 ? 11.844 3.252 -18.266 1 96.5 212 LYS B N 1
ATOM 4123 C CA . LYS B 1 212 ? 12 1.931 -17.656 1 96.5 212 LYS B CA 1
ATOM 4124 C C . LYS B 1 212 ? 10.977 1.709 -16.547 1 96.5 212 LYS B C 1
ATOM 4126 O O . LYS B 1 212 ? 10.867 2.514 -15.625 1 96.5 212 LYS B O 1
ATOM 4131 N N . PRO B 1 213 ? 10.297 0.642 -16.609 1 95.44 213 PRO B N 1
ATOM 4132 C CA . PRO B 1 213 ? 9.242 0.412 -15.617 1 95.44 213 PRO B CA 1
ATOM 4133 C C . PRO B 1 213 ? 9.805 0.085 -14.234 1 95.44 213 PRO B C 1
ATOM 4135 O O . PRO B 1 213 ? 9.094 0.203 -13.234 1 95.44 213 PRO B O 1
ATOM 4138 N N . LEU B 1 214 ? 11.047 -0.386 -14.203 1 97.5 214 LEU B N 1
ATOM 4139 C CA . LEU B 1 214 ? 11.758 -0.669 -12.969 1 97.5 214 LEU B CA 1
ATOM 4140 C C . LEU B 1 214 ? 13.188 -0.133 -13.023 1 97.5 214 LEU B C 1
ATOM 4142 O O . LEU B 1 214 ? 13.797 -0.102 -14.094 1 97.5 214 LEU B O 1
ATOM 4146 N N . LEU B 1 215 ? 13.617 0.326 -11.898 1 98.38 215 LEU B N 1
ATOM 4147 C CA . LEU B 1 215 ? 14.984 0.799 -11.727 1 98.38 215 LEU B CA 1
ATOM 4148 C C . LEU B 1 215 ? 15.711 -0.002 -10.656 1 98.38 215 LEU B C 1
ATOM 4150 O O . LEU B 1 215 ? 15.102 -0.819 -9.961 1 98.38 215 LEU B O 1
ATOM 4154 N N . GLY B 1 216 ? 17.062 0.147 -10.656 1 98.12 216 GLY B N 1
ATOM 4155 C CA . GLY B 1 216 ? 17.781 -0.452 -9.547 1 98.12 216 GLY B CA 1
ATOM 4156 C C . GLY B 1 216 ? 17.234 -0.044 -8.195 1 98.12 216 GLY B C 1
ATOM 4157 O O . GLY B 1 216 ? 16.891 1.121 -7.98 1 98.12 216 GLY B O 1
ATOM 4158 N N . SER B 1 217 ? 17.109 -1.01 -7.289 1 97.81 217 SER B N 1
ATOM 4159 C CA . SER B 1 217 ? 16.562 -0.738 -5.965 1 97.81 217 SER B CA 1
ATOM 4160 C C . SER B 1 217 ? 17.531 0.097 -5.129 1 97.81 217 SER B C 1
ATOM 4162 O O . SER B 1 217 ? 18.734 -0.141 -5.145 1 97.81 217 SER B O 1
ATOM 4164 N N . ARG B 1 218 ? 16.938 1.032 -4.406 1 98.12 218 ARG B N 1
ATOM 4165 C CA . ARG B 1 218 ? 17.766 1.899 -3.578 1 98.12 218 ARG B CA 1
ATOM 4166 C C . ARG B 1 218 ? 17.203 2.008 -2.164 1 98.12 218 ARG B C 1
ATOM 4168 O O . ARG B 1 218 ? 17.969 2.152 -1.202 1 98.12 218 ARG B O 1
ATOM 4175 N N . TRP B 1 219 ? 15.914 1.932 -2.004 1 98.75 219 TRP B N 1
ATOM 4176 C CA . TRP B 1 219 ? 15.297 2.373 -0.759 1 98.75 219 TRP B CA 1
ATOM 4177 C C . TRP B 1 219 ? 14.562 1.221 -0.079 1 98.75 219 TRP B C 1
ATOM 4179 O O . TRP B 1 219 ? 13.773 0.513 -0.716 1 98.75 219 TRP B O 1
ATOM 4189 N N . SER B 1 220 ? 14.758 1.061 1.21 1 98.38 220 SER B N 1
ATOM 4190 C CA . SER B 1 220 ? 13.969 0.096 1.973 1 98.38 220 SER B CA 1
ATOM 4191 C C . SER B 1 220 ? 12.562 0.616 2.236 1 98.38 220 SER B C 1
ATOM 4193 O O . SER B 1 220 ? 11.633 -0.168 2.447 1 98.38 220 SER B O 1
ATOM 4195 N N . GLY B 1 221 ? 12.383 1.86 2.215 1 98.75 221 GLY B N 1
ATOM 4196 C CA . GLY B 1 221 ? 11.133 2.582 2.389 1 98.75 221 GLY B CA 1
ATOM 4197 C C . GLY B 1 221 ? 11.234 4.047 2.006 1 98.75 221 GLY B C 1
ATOM 4198 O O . GLY B 1 221 ? 12.328 4.566 1.802 1 98.75 221 GLY B O 1
ATOM 4199 N N . VAL B 1 222 ? 10.109 4.68 1.85 1 98.94 222 VAL B N 1
ATOM 4200 C CA . VAL B 1 222 ? 10.086 6.074 1.417 1 98.94 222 VAL B CA 1
ATOM 4201 C C . VAL B 1 222 ? 8.969 6.82 2.145 1 98.94 222 VAL B C 1
ATOM 4203 O O . VAL B 1 222 ? 7.863 6.297 2.309 1 98.94 222 VAL B O 1
ATOM 4206 N N . ILE B 1 223 ? 9.242 7.969 2.676 1 98.94 223 ILE B N 1
ATOM 4207 C CA . ILE B 1 223 ? 8.25 8.984 2.984 1 98.94 223 ILE B CA 1
ATOM 4208 C C . ILE B 1 223 ? 8.211 10.031 1.867 1 98.94 223 ILE B C 1
ATOM 4210 O O . ILE B 1 223 ? 9.141 10.828 1.725 1 98.94 223 ILE B O 1
ATOM 4214 N N . GLU B 1 224 ? 7.18 10.008 1.104 1 98.88 224 GLU B N 1
ATOM 4215 C CA . GLU B 1 224 ? 7.086 10.836 -0.096 1 98.88 224 GLU B CA 1
ATOM 4216 C C . GLU B 1 224 ? 6.125 12 0.112 1 98.88 224 GLU B C 1
ATOM 4218 O O . GLU B 1 224 ? 4.938 11.797 0.381 1 98.88 224 GLU B O 1
ATOM 4223 N N . THR B 1 225 ? 6.594 13.242 0.003 1 98.12 225 THR B N 1
ATOM 4224 C CA . THR B 1 225 ? 5.777 14.398 0.371 1 98.12 225 THR B CA 1
ATOM 4225 C C . THR B 1 225 ? 5.617 15.344 -0.814 1 98.12 225 THR B C 1
ATOM 4227 O O . THR B 1 225 ? 5.16 16.469 -0.651 1 98.12 225 THR B O 1
ATOM 4230 N N . VAL B 1 226 ? 5.949 14.938 -2.033 1 96.88 226 VAL B N 1
ATOM 4231 C CA . VAL B 1 226 ? 5.988 15.875 -3.148 1 96.88 226 VAL B CA 1
ATOM 4232 C C . VAL B 1 226 ? 5.02 15.43 -4.238 1 96.88 226 VAL B C 1
ATOM 4234 O O . VAL B 1 226 ? 4.301 16.25 -4.812 1 96.88 226 VAL B O 1
ATOM 4237 N N . GLY B 1 227 ? 4.98 14.125 -4.609 1 97.31 227 GLY B N 1
ATOM 4238 C CA . GLY B 1 227 ? 4.133 13.578 -5.66 1 97.31 227 GLY B CA 1
ATOM 4239 C C . GLY B 1 227 ? 4.801 13.57 -7.023 1 97.31 227 GLY B C 1
ATOM 4240 O O . GLY B 1 227 ? 6.023 13.656 -7.117 1 97.31 227 GLY B O 1
ATOM 4241 N N . GLY B 1 228 ? 4.004 13.281 -8.023 1 96.25 228 GLY B N 1
ATOM 4242 C CA . GLY B 1 228 ? 4.434 13.352 -9.406 1 96.25 228 GLY B CA 1
ATOM 4243 C C . GLY B 1 228 ? 5.539 12.367 -9.742 1 96.25 228 GLY B C 1
ATOM 4244 O O . GLY B 1 228 ? 5.473 11.195 -9.344 1 96.25 228 GLY B O 1
ATOM 4245 N N . ARG B 1 229 ? 6.512 12.867 -10.484 1 96.56 229 ARG B N 1
ATOM 4246 C CA . ARG B 1 229 ? 7.594 12.023 -10.977 1 96.56 229 ARG B CA 1
ATOM 4247 C C . ARG B 1 229 ? 8.438 11.477 -9.82 1 96.56 229 ARG B C 1
ATOM 4249 O O . ARG B 1 229 ? 8.953 10.367 -9.898 1 96.56 229 ARG B O 1
ATOM 4256 N N . MET B 1 230 ? 8.539 12.188 -8.766 1 97.62 230 MET B N 1
ATOM 4257 C CA . MET B 1 230 ? 9.305 11.719 -7.617 1 97.62 230 MET B CA 1
ATOM 4258 C C . MET B 1 230 ? 8.664 10.492 -6.992 1 97.62 230 MET B C 1
ATOM 4260 O O . MET B 1 230 ? 9.352 9.539 -6.629 1 97.62 230 MET B O 1
ATOM 4264 N N . LEU B 1 231 ? 7.332 10.555 -6.867 1 98.62 231 LEU B N 1
ATOM 4265 C CA . LEU B 1 231 ? 6.621 9.391 -6.352 1 98.62 231 LEU B CA 1
ATOM 4266 C C . LEU B 1 231 ? 6.801 8.188 -7.273 1 98.62 231 LEU B C 1
ATOM 4268 O O . LEU B 1 231 ? 7.102 7.086 -6.809 1 98.62 231 LEU B O 1
ATOM 4272 N N . ASP B 1 232 ? 6.629 8.422 -8.562 1 98.31 232 ASP B N 1
ATOM 4273 C CA . ASP B 1 232 ? 6.809 7.355 -9.547 1 98.31 232 ASP B CA 1
ATOM 4274 C C . ASP B 1 232 ? 8.203 6.746 -9.445 1 98.31 232 ASP B C 1
ATOM 4276 O O . ASP B 1 232 ? 8.352 5.523 -9.422 1 98.31 232 ASP B O 1
ATOM 4280 N N . THR B 1 233 ? 9.211 7.594 -9.398 1 98.69 233 THR B N 1
ATOM 4281 C CA . THR B 1 233 ? 10.594 7.129 -9.312 1 98.69 233 THR B CA 1
ATOM 4282 C C . THR B 1 233 ? 10.828 6.367 -8.016 1 98.69 233 THR B C 1
ATOM 4284 O O . THR B 1 233 ? 11.516 5.344 -8.008 1 98.69 233 THR B O 1
ATOM 4287 N N . ALA B 1 234 ? 10.289 6.875 -6.914 1 98.81 234 ALA B N 1
ATOM 4288 C CA . ALA B 1 234 ? 10.422 6.191 -5.629 1 98.81 234 ALA B CA 1
ATOM 4289 C C . ALA B 1 234 ? 9.875 4.77 -5.703 1 98.81 234 ALA B C 1
ATOM 4291 O O . ALA B 1 234 ? 10.516 3.826 -5.227 1 98.81 234 ALA B O 1
ATOM 4292 N N . LEU B 1 235 ? 8.75 4.582 -6.316 1 98.88 235 LEU B N 1
ATOM 4293 C CA . LEU B 1 235 ? 8.148 3.258 -6.465 1 98.88 235 LEU B CA 1
ATOM 4294 C C . LEU B 1 235 ? 9.07 2.33 -7.25 1 98.88 235 LEU B C 1
ATOM 4296 O O . LEU B 1 235 ? 9.258 1.17 -6.875 1 98.88 235 LEU B O 1
ATOM 4300 N N . ARG B 1 236 ? 9.664 2.871 -8.281 1 98.75 236 ARG B N 1
ATOM 4301 C CA . ARG B 1 236 ? 10.492 2.076 -9.188 1 98.75 236 ARG B CA 1
ATOM 4302 C C . ARG B 1 236 ? 11.82 1.72 -8.539 1 98.75 236 ARG B C 1
ATOM 4304 O O . ARG B 1 236 ? 12.516 0.801 -8.992 1 98.75 236 ARG B O 1
ATOM 4311 N N . GLN B 1 237 ? 12.18 2.416 -7.43 1 98.81 237 GLN B N 1
ATOM 4312 C CA . GLN B 1 237 ? 13.492 2.236 -6.828 1 98.81 237 GLN B CA 1
ATOM 4313 C C . GLN B 1 237 ? 13.383 1.591 -5.453 1 98.81 237 GLN B C 1
ATOM 4315 O O . GLN B 1 237 ? 14.398 1.386 -4.773 1 98.81 237 GLN B O 1
ATOM 4320 N N . THR B 1 238 ? 12.211 1.319 -4.988 1 98.75 238 THR B N 1
ATOM 4321 C CA . THR B 1 238 ? 12.023 0.713 -3.676 1 98.75 238 THR B CA 1
ATOM 4322 C C . THR B 1 238 ? 12.398 -0.765 -3.703 1 98.75 238 THR B C 1
ATOM 4324 O O . THR B 1 238 ? 12.086 -1.475 -4.66 1 98.75 238 THR B O 1
ATOM 4327 N N . GLN B 1 239 ? 13.078 -1.228 -2.688 1 98.19 239 GLN B N 1
ATOM 4328 C CA . GLN B 1 239 ? 13.523 -2.609 -2.527 1 98.19 239 GLN B CA 1
ATOM 4329 C C . GLN B 1 239 ? 12.328 -3.561 -2.439 1 98.19 239 GLN B C 1
ATOM 4331 O O . GLN B 1 239 ? 11.211 -3.133 -2.16 1 98.19 239 GLN B O 1
ATOM 4336 N N . PRO B 1 240 ? 12.594 -4.887 -2.725 1 97.44 240 PRO B N 1
ATOM 4337 C CA . PRO B 1 240 ? 11.516 -5.871 -2.572 1 97.44 240 PRO B CA 1
ATOM 4338 C C . PRO B 1 240 ? 10.859 -5.82 -1.196 1 97.44 240 PRO B C 1
ATOM 4340 O O . PRO B 1 240 ? 11.555 -5.734 -0.179 1 97.44 240 PRO B O 1
ATOM 4343 N N . ASN B 1 241 ? 9.5 -5.801 -1.256 1 97.12 241 ASN B N 1
ATOM 4344 C CA . ASN B 1 241 ? 8.656 -5.797 -0.066 1 97.12 241 ASN B CA 1
ATOM 4345 C C . ASN B 1 241 ? 8.805 -4.496 0.719 1 97.12 241 ASN B C 1
ATOM 4347 O O . ASN B 1 241 ? 8.469 -4.438 1.903 1 97.12 241 ASN B O 1
ATOM 4351 N N . GLY B 1 242 ? 9.438 -3.473 0.092 1 98.25 242 GLY B N 1
ATOM 4352 C CA . GLY B 1 242 ? 9.5 -2.16 0.715 1 98.25 242 GLY B CA 1
ATOM 4353 C C . GLY B 1 242 ? 8.18 -1.413 0.661 1 98.25 242 GLY B C 1
ATOM 4354 O O . GLY B 1 242 ? 7.211 -1.896 0.075 1 98.25 242 GLY B O 1
ATOM 4355 N N . THR B 1 243 ? 8.133 -0.232 1.339 1 98.69 243 THR B N 1
ATOM 4356 C CA . THR B 1 243 ? 6.906 0.552 1.442 1 98.69 243 THR B CA 1
ATOM 4357 C C . THR B 1 243 ? 7.172 2.016 1.107 1 98.69 243 THR B C 1
ATOM 4359 O O . THR B 1 243 ? 8.18 2.582 1.528 1 98.69 243 THR B O 1
ATOM 4362 N N . VAL B 1 244 ? 6.352 2.57 0.271 1 98.94 244 VAL B N 1
ATOM 4363 C CA . VAL B 1 244 ? 6.312 4 -0.012 1 98.94 244 VAL B CA 1
ATOM 4364 C C . VAL B 1 244 ? 5.07 4.621 0.625 1 98.94 244 VAL B C 1
ATOM 4366 O O . VAL B 1 244 ? 3.945 4.34 0.206 1 98.94 244 VAL B O 1
ATOM 4369 N N . ALA B 1 245 ? 5.258 5.41 1.66 1 98.88 245 ALA B N 1
ATOM 4370 C CA . ALA B 1 245 ? 4.168 6.184 2.254 1 98.88 245 ALA B CA 1
ATOM 4371 C C . ALA B 1 245 ? 4.09 7.578 1.641 1 98.88 245 ALA B C 1
ATOM 4373 O O . ALA B 1 245 ? 5.07 8.328 1.662 1 98.88 245 ALA B O 1
ATOM 4374 N N . CYS B 1 246 ? 2.879 7.93 1.094 1 98.75 246 CYS B N 1
ATOM 4375 C CA . CYS B 1 246 ? 2.865 9.164 0.314 1 98.75 246 CYS B CA 1
ATOM 4376 C C . CYS B 1 246 ? 1.775 10.109 0.807 1 98.75 246 CYS B C 1
ATOM 4378 O O . CYS B 1 246 ? 0.705 9.664 1.225 1 98.75 246 CYS B O 1
ATOM 4380 N N . CYS B 1 247 ? 2.049 11.398 0.795 1 98.12 247 CYS B N 1
ATOM 4381 C CA . CYS B 1 247 ? 1.073 12.438 1.082 1 98.12 247 CYS B CA 1
ATOM 4382 C C . CYS B 1 247 ? 1.242 13.617 0.13 1 98.12 247 CYS B C 1
ATOM 4384 O O . CYS B 1 247 ? 0.501 14.602 0.212 1 98.12 247 CYS B O 1
ATOM 4386 N N . GLY B 1 248 ? 2.129 13.562 -0.793 1 95 248 GLY B N 1
ATOM 4387 C CA . GLY B 1 248 ? 2.506 14.703 -1.613 1 95 248 GLY B CA 1
ATOM 4388 C C . GLY B 1 248 ? 1.579 14.914 -2.793 1 95 248 GLY B C 1
ATOM 4389 O O . GLY B 1 248 ? 1.112 13.953 -3.408 1 95 248 GLY B O 1
ATOM 4390 N N . ASN B 1 249 ? 1.407 16.188 -3.16 1 92.38 249 ASN B N 1
ATOM 4391 C CA . ASN B 1 249 ? 0.622 16.594 -4.324 1 92.38 249 ASN B CA 1
ATOM 4392 C C . ASN B 1 249 ? 1.149 17.891 -4.934 1 92.38 249 ASN B C 1
ATOM 4394 O O . ASN B 1 249 ? 0.449 18.547 -5.707 1 92.38 249 ASN B O 1
ATOM 4398 N N . VAL B 1 250 ? 2.309 18.312 -4.52 1 86.81 250 VAL B N 1
ATOM 4399 C CA . VAL B 1 250 ? 2.898 19.578 -4.922 1 86.81 250 VAL B CA 1
ATOM 4400 C C . VAL B 1 250 ? 3.17 19.578 -6.422 1 86.81 250 VAL B C 1
ATOM 4402 O O . VAL B 1 250 ? 2.969 20.578 -7.102 1 86.81 250 VAL B O 1
ATOM 4405 N N . LEU B 1 251 ? 3.604 18.453 -6.977 1 87.25 251 LEU B N 1
ATOM 4406 C CA . LEU B 1 251 ? 3.938 18.359 -8.391 1 87.25 251 LEU B CA 1
ATOM 4407 C C . LEU B 1 251 ? 2.717 17.953 -9.211 1 87.25 251 LEU B C 1
ATOM 4409 O O . LEU B 1 251 ? 2.834 17.641 -10.398 1 87.25 251 LEU B O 1
ATOM 4413 N N . GLY B 1 252 ? 1.604 17.859 -8.531 1 89.44 252 GLY B N 1
ATOM 4414 C CA . GLY B 1 252 ? 0.376 17.484 -9.219 1 89.44 252 GLY B CA 1
ATOM 4415 C C . GLY B 1 252 ? -0.239 16.203 -8.695 1 89.44 252 GLY B C 1
ATOM 4416 O O . GLY B 1 252 ? 0.373 15.508 -7.887 1 89.44 252 GLY B O 1
ATOM 4417 N N . HIS B 1 253 ? -1.406 15.938 -9.258 1 94.69 253 HIS B N 1
ATOM 4418 C CA . HIS B 1 253 ? -2.162 14.836 -8.68 1 94.69 253 HIS B CA 1
ATOM 4419 C C . HIS B 1 253 ? -1.996 13.562 -9.508 1 94.69 253 HIS B C 1
ATOM 4421 O O . HIS B 1 253 ? -2.352 12.469 -9.055 1 94.69 253 HIS B O 1
ATOM 4427 N N . GLN B 1 254 ? -1.447 13.703 -10.688 1 95.94 254 GLN B N 1
ATOM 4428 C CA . GLN B 1 254 ? -1.354 12.555 -11.586 1 95.94 254 GLN B CA 1
ATOM 4429 C C . GLN B 1 254 ? -0.271 11.586 -11.117 1 95.94 254 GLN B C 1
ATOM 4431 O O . GLN B 1 254 ? 0.805 12.008 -10.688 1 95.94 254 GLN B O 1
ATOM 4436 N N . LEU B 1 255 ? -0.543 10.328 -11.125 1 96.81 255 LEU B N 1
ATOM 4437 C CA . LEU B 1 255 ? 0.419 9.258 -10.898 1 96.81 255 LEU B CA 1
ATOM 4438 C C . LEU B 1 255 ? 0.502 8.336 -12.109 1 96.81 255 LEU B C 1
ATOM 4440 O O . LEU B 1 255 ? -0.406 7.535 -12.344 1 96.81 255 LEU B O 1
ATOM 4444 N N . GLN B 1 256 ? 1.49 8.5 -12.906 1 95.38 256 GLN B N 1
ATOM 4445 C CA . GLN B 1 256 ? 1.775 7.664 -14.07 1 95.38 256 GLN B CA 1
ATOM 4446 C C . GLN B 1 256 ? 2.9 6.676 -13.781 1 95.38 256 GLN B C 1
ATOM 4448 O O . GLN B 1 256 ? 4.07 7.055 -13.727 1 95.38 256 GLN B O 1
ATOM 4453 N N . THR B 1 257 ? 2.539 5.43 -13.578 1 97 257 THR B N 1
ATOM 4454 C CA . THR B 1 257 ? 3.498 4.395 -13.211 1 97 257 THR B CA 1
ATOM 4455 C C . THR B 1 257 ? 3.104 3.051 -13.82 1 97 257 THR B C 1
ATOM 4457 O O . THR B 1 257 ? 2.445 3.004 -14.859 1 97 257 THR B O 1
ATOM 4460 N N . SER B 1 258 ? 3.654 1.971 -13.383 1 97.81 258 SER B N 1
ATOM 4461 C CA . SER B 1 258 ? 3.312 0.617 -13.805 1 97.81 258 SER B CA 1
ATOM 4462 C C . SER B 1 258 ? 3.025 -0.281 -12.609 1 97.81 258 SER B C 1
ATOM 4464 O O . SER B 1 258 ? 3.283 0.099 -11.461 1 97.81 258 SER B O 1
ATOM 4466 N N . VAL B 1 259 ? 2.486 -1.466 -12.875 1 98 259 VAL B N 1
ATOM 4467 C CA . VAL B 1 259 ? 2.174 -2.412 -11.805 1 98 259 VAL B CA 1
ATOM 4468 C C . VAL B 1 259 ? 3.436 -3.178 -11.414 1 98 259 VAL B C 1
ATOM 4470 O O . VAL B 1 259 ? 3.445 -3.893 -10.406 1 98 259 VAL B O 1
ATOM 4473 N N . TYR B 1 260 ? 4.543 -3.037 -12.047 1 98.12 260 TYR B N 1
ATOM 4474 C CA . TYR B 1 260 ? 5.695 -3.922 -11.922 1 98.12 260 TYR B CA 1
ATOM 4475 C C . TYR B 1 260 ? 6.336 -3.789 -10.547 1 98.12 260 TYR B C 1
ATOM 4477 O O . TYR B 1 260 ? 6.684 -4.793 -9.914 1 98.12 260 TYR B O 1
ATOM 4485 N N . PRO B 1 261 ? 6.492 -2.527 -9.984 1 98.56 261 PRO B N 1
ATOM 4486 C CA . PRO B 1 261 ? 7.016 -2.49 -8.617 1 98.56 261 PRO B CA 1
ATOM 4487 C C . PRO B 1 261 ? 6.188 -3.324 -7.641 1 98.56 261 PRO B C 1
ATOM 4489 O O . PRO B 1 261 ? 6.738 -3.932 -6.719 1 98.56 261 PRO B O 1
ATOM 4492 N N . PHE B 1 262 ? 4.945 -3.373 -7.918 1 98.62 262 PHE B N 1
ATOM 4493 C CA . PHE B 1 262 ? 4.02 -4.027 -7 1 98.62 262 PHE B CA 1
ATOM 4494 C C . PHE B 1 262 ? 4.031 -5.539 -7.207 1 98.62 262 PHE B C 1
ATOM 4496 O O . PHE B 1 262 ? 4.281 -6.297 -6.266 1 98.62 262 PHE B O 1
ATOM 4503 N N . ILE B 1 263 ? 3.945 -6.008 -8.391 1 97.94 263 ILE B N 1
ATOM 4504 C CA . ILE B 1 263 ? 3.676 -7.426 -8.625 1 97.94 263 ILE B CA 1
ATOM 4505 C C . ILE B 1 263 ? 4.992 -8.18 -8.781 1 97.94 263 ILE B C 1
ATOM 4507 O O . ILE B 1 263 ? 5.02 -9.414 -8.711 1 97.94 263 ILE B O 1
ATOM 4511 N N . LEU B 1 264 ? 6.121 -7.461 -9.008 1 97.19 264 LEU B N 1
ATOM 4512 C CA . LEU B 1 264 ? 7.402 -8.133 -9.18 1 97.19 264 LEU B CA 1
ATOM 4513 C C . LEU B 1 264 ? 8.273 -7.973 -7.945 1 97.19 264 LEU B C 1
ATOM 4515 O O . LEU B 1 264 ? 9.219 -8.742 -7.738 1 97.19 264 LEU B O 1
ATOM 4519 N N . ARG B 1 265 ? 7.965 -6.906 -7.082 1 98 265 ARG B N 1
ATOM 4520 C CA . ARG B 1 265 ? 8.812 -6.66 -5.922 1 98 265 ARG B CA 1
ATOM 4521 C C . ARG B 1 265 ? 8 -6.652 -4.637 1 98 265 ARG B C 1
ATOM 4523 O O . ARG B 1 265 ? 8.555 -6.547 -3.541 1 98 265 ARG B O 1
ATOM 4530 N N . GLY B 1 266 ? 6.703 -6.734 -4.758 1 98.25 266 GLY B N 1
ATOM 4531 C CA . GLY B 1 266 ? 5.875 -6.719 -3.559 1 98.25 266 GLY B CA 1
ATOM 4532 C C . GLY B 1 266 ? 5.875 -5.375 -2.854 1 98.25 266 GLY B C 1
ATOM 4533 O O . GLY B 1 266 ? 5.715 -5.312 -1.632 1 98.25 266 GLY B O 1
ATOM 4534 N N . VAL B 1 267 ? 6.09 -4.316 -3.596 1 98.69 267 VAL B N 1
ATOM 4535 C CA . VAL B 1 267 ? 6.109 -2.977 -3.02 1 98.69 267 VAL B CA 1
ATOM 4536 C C . VAL B 1 267 ? 4.699 -2.576 -2.592 1 98.69 267 VAL B C 1
ATOM 4538 O O . VAL B 1 267 ? 3.717 -2.986 -3.213 1 98.69 267 VAL B O 1
ATOM 4541 N N . THR B 1 268 ? 4.594 -1.812 -1.522 1 98.81 268 THR B N 1
ATOM 4542 C CA . THR B 1 268 ? 3.336 -1.254 -1.041 1 98.81 268 THR B CA 1
ATOM 4543 C C . THR B 1 268 ? 3.35 0.27 -1.131 1 98.81 268 THR B C 1
ATOM 4545 O O . THR B 1 268 ? 4.344 0.909 -0.779 1 98.81 268 THR B O 1
ATOM 4548 N N . LEU B 1 269 ? 2.381 0.816 -1.728 1 98.88 269 LEU B N 1
ATOM 4549 C CA . LEU B 1 269 ? 2.092 2.244 -1.676 1 98.88 269 LEU B CA 1
ATOM 4550 C C . LEU B 1 269 ? 0.989 2.539 -0.665 1 98.88 269 LEU B C 1
ATOM 4552 O O . LEU B 1 269 ? -0.149 2.096 -0.833 1 98.88 269 LEU B O 1
ATOM 4556 N N . SER B 1 270 ? 1.333 3.256 0.398 1 98.75 270 SER B N 1
ATOM 4557 C CA . SER B 1 270 ? 0.381 3.545 1.465 1 98.75 270 SER B CA 1
ATOM 4558 C C . SER B 1 270 ? 0.093 5.039 1.558 1 98.75 270 SER B C 1
ATOM 4560 O O . SER B 1 270 ? 1.009 5.844 1.752 1 98.75 270 SER B O 1
ATOM 4562 N N . GLY B 1 271 ? -1.19 5.363 1.448 1 98.75 271 GLY B N 1
ATOM 4563 C CA . GLY B 1 271 ? -1.585 6.762 1.501 1 98.75 271 GLY B CA 1
ATOM 4564 C C . GLY B 1 271 ? -1.597 7.324 2.908 1 98.75 271 GLY B C 1
ATOM 4565 O O . GLY B 1 271 ? -1.989 6.637 3.855 1 98.75 271 GLY B O 1
ATOM 4566 N N . ILE B 1 272 ? -1.153 8.547 3.027 1 98.62 272 ILE B N 1
ATOM 4567 C CA . ILE B 1 272 ? -1.2 9.273 4.289 1 98.62 272 ILE B CA 1
ATOM 4568 C C . ILE B 1 272 ? -2.322 10.305 4.246 1 98.62 272 ILE B C 1
ATOM 4570 O O . ILE B 1 272 ? -2.277 11.25 3.453 1 98.62 272 ILE B O 1
ATOM 4574 N N . ASP B 1 273 ? -3.307 10.102 5.051 1 97.75 273 ASP B N 1
ATOM 4575 C CA . ASP B 1 273 ? -4.391 11.07 5.219 1 97.75 273 ASP B CA 1
ATOM 4576 C C . ASP B 1 273 ? -4.461 11.57 6.66 1 97.75 273 ASP B C 1
ATOM 4578 O O . ASP B 1 273 ? -5.188 11 7.484 1 97.75 273 ASP B O 1
ATOM 4582 N N . SER B 1 274 ? -3.789 12.648 6.906 1 97.38 274 SER B N 1
ATOM 4583 C CA . SER B 1 274 ? -3.811 13.188 8.266 1 97.38 274 SER B CA 1
ATOM 4584 C C . SER B 1 274 ? -5.137 13.875 8.562 1 97.38 274 SER B C 1
ATOM 4586 O O . SER B 1 274 ? -5.527 14 9.727 1 97.38 274 SER B O 1
ATOM 4588 N N . GLY B 1 275 ? -5.809 14.328 7.551 1 95.69 275 GLY B N 1
ATOM 4589 C CA . GLY B 1 275 ? -7.066 15.039 7.711 1 95.69 275 GLY B CA 1
ATOM 4590 C C . GLY B 1 275 ? -8.156 14.188 8.344 1 95.69 275 GLY B C 1
ATOM 4591 O O . GLY B 1 275 ? -8.883 14.656 9.219 1 95.69 275 GLY B O 1
ATOM 4592 N N . HIS B 1 276 ? -8.211 12.922 7.926 1 94.25 276 HIS B N 1
ATOM 4593 C CA . HIS B 1 276 ? -9.258 12.031 8.414 1 94.25 276 HIS B CA 1
ATOM 4594 C C . HIS B 1 276 ? -8.664 10.781 9.062 1 94.25 276 HIS B C 1
ATOM 4596 O O . HIS B 1 276 ? -9.234 9.695 8.961 1 94.25 276 HIS B O 1
ATOM 4602 N N . CYS B 1 277 ? -7.504 10.992 9.562 1 96.94 277 CYS B N 1
ATOM 4603 C CA . CYS B 1 277 ? -6.91 9.914 10.352 1 96.94 277 CYS B CA 1
ATOM 4604 C C . CYS B 1 277 ? -7.848 9.469 11.461 1 96.94 277 CYS B C 1
ATOM 4606 O O . CYS B 1 277 ? -8.352 10.289 12.227 1 96.94 277 CYS B O 1
ATOM 4608 N N . PRO B 1 278 ? -8.141 8.18 11.562 1 96.19 278 PRO B N 1
ATOM 4609 C CA . PRO B 1 278 ? -9.008 7.719 12.648 1 96.19 278 PRO B CA 1
ATOM 4610 C C . PRO B 1 278 ? -8.508 8.148 14.023 1 96.19 278 PRO B C 1
ATOM 4612 O O . PRO B 1 278 ? -7.301 8.094 14.289 1 96.19 278 PRO B O 1
ATOM 4615 N N . MET B 1 279 ? -9.406 8.539 14.922 1 97.88 279 MET B N 1
ATOM 4616 C CA . MET B 1 279 ? -9.062 9.148 16.203 1 97.88 279 MET B CA 1
ATOM 4617 C C . MET B 1 279 ? -8.25 8.195 17.062 1 97.88 279 MET B C 1
ATOM 4619 O O . MET B 1 279 ? -7.328 8.617 17.766 1 97.88 279 MET B O 1
ATOM 4623 N N . LYS B 1 280 ? -8.562 6.883 16.953 1 97.44 280 LYS B N 1
ATOM 4624 C CA . LYS B 1 280 ? -7.785 5.91 17.719 1 97.44 280 LYS B CA 1
ATOM 4625 C C . LYS B 1 280 ? -6.309 5.953 17.328 1 97.44 280 LYS B C 1
ATOM 4627 O O . LYS B 1 280 ? -5.438 6.023 18.203 1 97.44 280 LYS B O 1
ATOM 4632 N N . LEU B 1 281 ? -6.062 5.93 16.078 1 97.62 281 LEU B N 1
ATOM 4633 C CA . LEU B 1 281 ? -4.688 6.004 15.586 1 97.62 281 LEU B CA 1
ATOM 4634 C C . LEU B 1 281 ? -4.078 7.371 15.875 1 97.62 281 LEU B C 1
ATOM 4636 O O . LEU B 1 281 ? -2.918 7.469 16.281 1 97.62 281 LEU B O 1
ATOM 4640 N N . ARG B 1 282 ? -4.832 8.422 15.641 1 98.5 282 ARG B N 1
ATOM 4641 C CA . ARG B 1 282 ? -4.398 9.789 15.906 1 98.5 282 ARG B CA 1
ATOM 4642 C C . ARG B 1 282 ? -3.889 9.938 17.344 1 98.5 282 ARG B C 1
ATOM 4644 O O . ARG B 1 282 ? -2.793 10.453 17.562 1 98.5 282 ARG B O 1
ATOM 4651 N N . ARG B 1 283 ? -4.641 9.492 18.281 1 98.56 283 ARG B N 1
ATOM 4652 C CA . ARG B 1 283 ? -4.266 9.594 19.688 1 98.56 283 ARG B CA 1
ATOM 4653 C C . ARG B 1 283 ? -3.014 8.773 19.984 1 98.56 283 ARG B C 1
ATOM 4655 O O . ARG B 1 283 ? -2.139 9.211 20.734 1 98.56 283 ARG B O 1
ATOM 4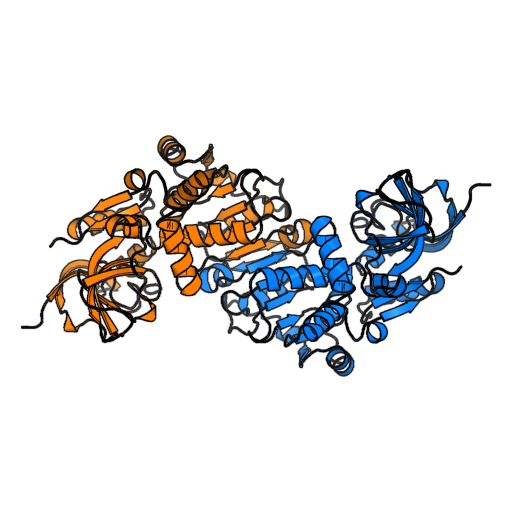662 N N . GLN B 1 284 ? -2.957 7.609 19.375 1 98.5 284 GLN B N 1
ATOM 4663 C CA . GLN B 1 284 ? -1.792 6.746 19.562 1 98.5 284 GLN B CA 1
ATOM 4664 C C . GLN B 1 284 ? -0.523 7.426 19.047 1 98.5 284 GLN B C 1
ATOM 4666 O O . GLN B 1 284 ? 0.516 7.387 19.703 1 98.5 284 GLN B O 1
ATOM 4671 N N . LEU B 1 285 ? -0.656 8 17.922 1 98.75 285 LEU B N 1
ATOM 4672 C CA . LEU B 1 285 ? 0.517 8.609 17.297 1 98.75 285 LEU B CA 1
ATOM 4673 C C . LEU B 1 285 ? 0.939 9.867 18.047 1 98.75 285 LEU B C 1
ATOM 4675 O O . LEU B 1 285 ? 2.135 10.133 18.203 1 98.75 285 LEU B O 1
ATOM 4679 N N . TRP B 1 286 ? 0.009 10.633 18.531 1 98.81 286 TRP B N 1
ATOM 4680 C CA . TRP B 1 286 ? 0.349 11.797 19.344 1 98.81 286 TRP B CA 1
ATOM 4681 C C . TRP B 1 286 ? 1.039 11.367 20.641 1 98.81 286 TRP B C 1
ATOM 4683 O O . TRP B 1 286 ? 1.968 12.031 21.109 1 98.81 286 TRP B O 1
ATOM 4693 N N . LYS B 1 287 ? 0.586 10.289 21.219 1 98.75 287 LYS B N 1
ATOM 4694 C CA . LYS B 1 287 ? 1.258 9.758 22.391 1 98.75 287 LYS B CA 1
ATOM 4695 C C . LYS B 1 287 ? 2.703 9.383 22.094 1 98.75 287 LYS B C 1
ATOM 4697 O O . LYS B 1 287 ? 3.607 9.672 22.875 1 98.75 287 LYS B O 1
ATOM 4702 N N . ARG B 1 288 ? 2.932 8.758 20.953 1 98.69 288 ARG B N 1
ATOM 4703 C CA . ARG B 1 288 ? 4.285 8.391 20.547 1 98.69 288 ARG B CA 1
ATOM 4704 C C . ARG B 1 288 ? 5.141 9.633 20.297 1 98.69 288 ARG B C 1
ATOM 4706 O O . ARG B 1 288 ? 6.32 9.656 20.656 1 98.69 288 ARG B O 1
ATOM 4713 N N . LEU B 1 289 ? 4.52 10.617 19.672 1 98.75 289 LEU B N 1
ATOM 4714 C CA . LEU B 1 289 ? 5.215 11.859 19.375 1 98.75 289 LEU B CA 1
ATOM 4715 C C . LEU B 1 289 ? 5.609 12.586 20.656 1 98.75 289 LEU B C 1
ATOM 4717 O O . LEU B 1 289 ? 6.535 13.398 20.656 1 98.75 289 LEU B O 1
ATOM 4721 N N . GLY B 1 290 ? 4.871 12.352 21.766 1 98.31 290 GLY B N 1
ATOM 4722 C CA . GLY B 1 290 ? 5.223 12.914 23.062 1 98.31 290 GLY B CA 1
ATOM 4723 C C . GLY B 1 290 ? 6.211 12.062 23.844 1 98.31 290 GLY B C 1
ATOM 4724 O O . GLY B 1 290 ? 6.625 12.43 24.938 1 98.31 290 GLY B O 1
ATOM 4725 N N . ALA B 1 291 ? 6.586 10.93 23.234 1 98 291 ALA B N 1
ATOM 4726 C CA . ALA B 1 291 ? 7.453 9.969 23.906 1 98 291 ALA B CA 1
ATOM 4727 C C . ALA B 1 291 ? 8.57 9.484 22.984 1 98 291 ALA B C 1
ATOM 4729 O O . ALA B 1 291 ? 9.461 10.258 22.625 1 98 291 ALA B O 1
ATOM 4730 N N . SER B 1 292 ? 8.477 8.25 22.469 1 97.56 292 SER B N 1
ATOM 4731 C CA . SER B 1 292 ? 9.578 7.59 21.781 1 97.56 292 SER B CA 1
ATOM 4732 C C . SER B 1 292 ? 9.82 8.195 20.406 1 97.56 292 SER B C 1
ATOM 4734 O O . SER B 1 292 ? 10.914 8.086 19.859 1 97.56 292 SER B O 1
ATOM 4736 N N . TRP B 1 293 ? 8.805 8.867 19.844 1 98.19 293 TRP B N 1
ATOM 4737 C CA . TRP B 1 293 ? 8.945 9.422 18.5 1 98.19 293 TRP B CA 1
ATOM 4738 C C . TRP B 1 293 ? 9.227 10.922 18.562 1 98.19 293 TRP B C 1
ATOM 4740 O O . TRP B 1 293 ? 9.281 11.586 17.516 1 98.19 293 TRP B O 1
ATOM 4750 N N . LYS B 1 294 ? 9.359 11.492 19.719 1 97.94 294 LYS B N 1
ATOM 4751 C CA . LYS B 1 294 ? 9.633 12.922 19.859 1 97.94 294 LYS B CA 1
ATOM 4752 C C . LYS B 1 294 ? 10.969 13.289 19.219 1 97.94 294 LYS B C 1
ATOM 4754 O O . LYS B 1 294 ? 12.016 12.773 19.609 1 97.94 294 LYS B O 1
ATOM 4759 N N . PRO B 1 295 ? 10.922 14.18 18.188 1 95.75 295 PRO B N 1
ATOM 4760 C CA . PRO B 1 295 ? 12.188 14.562 17.562 1 95.75 295 PRO B CA 1
ATOM 4761 C C . PRO B 1 295 ? 13.18 15.172 18.547 1 95.75 295 PRO B C 1
ATOM 4763 O O . PRO B 1 295 ? 12.789 15.961 19.406 1 95.75 295 PRO B O 1
ATOM 4766 N N . GLY B 1 296 ? 14.367 14.867 18.391 1 88.69 296 GLY B N 1
ATOM 4767 C CA . GLY B 1 296 ? 15.398 15.352 19.297 1 88.69 296 GLY B CA 1
ATOM 4768 C C . GLY B 1 296 ? 15.789 16.797 19.031 1 88.69 296 GLY B C 1
ATOM 4769 O O . GLY B 1 296 ? 16.359 17.453 19.906 1 88.69 296 GLY B O 1
ATOM 4770 N N . HIS B 1 297 ? 15.453 17.312 17.875 1 92.25 297 HIS B N 1
ATOM 4771 C CA . HIS B 1 297 ? 15.914 18.641 17.469 1 92.25 297 HIS B CA 1
ATOM 4772 C C . HIS B 1 297 ? 14.734 19.562 17.156 1 92.25 297 HIS B C 1
ATOM 4774 O O . HIS B 1 297 ? 14.797 20.359 16.219 1 92.25 297 HIS B O 1
ATOM 4780 N N . LEU B 1 298 ? 13.656 19.375 17.875 1 93.81 298 LEU B N 1
ATOM 4781 C CA . LEU B 1 298 ? 12.43 20.125 17.609 1 93.81 298 LEU B CA 1
ATOM 4782 C C . LEU B 1 298 ? 12.672 21.625 17.703 1 93.81 298 LEU B C 1
ATOM 4784 O O . LEU B 1 298 ? 12.172 22.391 16.859 1 93.81 298 LEU B O 1
ATOM 4788 N N . PRO B 1 299 ? 13.555 22.094 18.609 1 91.19 299 PRO B N 1
ATOM 4789 C CA . PRO B 1 299 ? 13.836 23.531 18.656 1 91.19 299 PRO B CA 1
ATOM 4790 C C . PRO B 1 299 ? 14.57 24.031 17.406 1 91.19 299 PRO B C 1
ATOM 4792 O O . PRO B 1 299 ? 14.328 25.156 16.969 1 91.19 299 PRO B O 1
ATOM 4795 N N . GLU B 1 300 ? 15.445 23.234 16.844 1 93.56 300 GLU B N 1
ATOM 4796 C CA . GLU B 1 300 ? 16.188 23.609 15.648 1 93.56 300 GLU B CA 1
ATOM 4797 C C . GLU B 1 300 ? 15.305 23.578 14.406 1 93.56 300 GLU B C 1
ATOM 4799 O O . GLU B 1 300 ? 15.547 24.328 13.453 1 93.56 300 GLU B O 1
ATOM 4804 N N . ILE B 1 301 ? 14.266 22.812 14.484 1 96.88 301 ILE B N 1
ATOM 4805 C CA . ILE B 1 301 ? 13.383 22.609 13.336 1 96.88 301 ILE B CA 1
ATOM 4806 C C . ILE B 1 301 ? 12.32 23.703 13.305 1 96.88 301 ILE B C 1
ATOM 4808 O O . ILE B 1 301 ? 11.742 23.984 12.25 1 96.88 301 ILE B O 1
ATOM 4812 N N . SER B 1 302 ? 12.094 24.328 14.477 1 97.5 302 SER B N 1
ATOM 4813 C CA . SER B 1 302 ? 10.938 25.219 14.562 1 97.5 302 SER B CA 1
ATOM 4814 C C . SER B 1 302 ? 11.359 26.625 15 1 97.5 302 SER B C 1
ATOM 4816 O O . SER B 1 302 ? 12.391 26.797 15.648 1 97.5 302 SER B O 1
ATOM 4818 N N . ARG B 1 303 ? 10.633 27.562 14.523 1 97.19 303 ARG B N 1
ATOM 4819 C CA . ARG B 1 303 ? 10.719 28.938 15 1 97.19 303 ARG B CA 1
ATOM 4820 C C . ARG B 1 303 ? 9.328 29.516 15.266 1 97.19 303 ARG B C 1
ATOM 4822 O O . ARG B 1 303 ? 8.336 29.016 14.727 1 97.19 303 ARG B O 1
ATOM 4829 N N . SER B 1 304 ? 9.258 30.547 16.078 1 97.19 304 SER B N 1
ATOM 4830 C CA . SER B 1 304 ? 7.973 31.125 16.438 1 97.19 304 SER B CA 1
ATOM 4831 C C . SER B 1 304 ? 7.766 32.469 15.766 1 97.19 304 SER B C 1
ATOM 4833 O O . SER B 1 304 ? 8.734 33.125 15.383 1 97.19 304 SER B O 1
ATOM 4835 N N . CYS B 1 305 ? 6.605 32.812 15.547 1 98 305 CYS B N 1
ATOM 4836 C CA . CYS B 1 305 ? 6.219 34.156 15.102 1 98 305 CYS B CA 1
ATOM 4837 C C . CYS B 1 305 ? 4.91 34.594 15.758 1 98 305 CYS B C 1
ATOM 4839 O O . CYS B 1 305 ? 4.148 33.75 16.25 1 98 305 CYS B O 1
ATOM 4841 N N . SER B 1 306 ? 4.73 35.875 15.836 1 97.88 306 SER B N 1
ATOM 4842 C CA . SER B 1 306 ? 3.463 36.406 16.297 1 97.88 306 SER B CA 1
ATOM 4843 C C . SER B 1 306 ? 2.42 36.438 15.188 1 97.88 306 SER B C 1
ATOM 4845 O O . SER B 1 306 ? 2.742 36.188 14.023 1 97.88 306 SER B O 1
ATOM 4847 N N . LEU B 1 307 ? 1.214 36.656 15.594 1 97.31 307 LEU B N 1
ATOM 4848 C CA . LEU B 1 307 ? 0.15 36.781 14.602 1 97.31 307 LEU B CA 1
ATOM 4849 C C . LEU B 1 307 ? 0.48 37.906 13.602 1 97.31 307 LEU B C 1
ATOM 4851 O O . LEU B 1 307 ? 0.187 37.781 12.414 1 97.31 307 LEU B O 1
ATOM 4855 N N . GLU B 1 308 ? 1.128 38.969 14.07 1 96.25 308 GLU B N 1
ATOM 4856 C CA . GLU B 1 308 ? 1.472 40.094 13.234 1 96.25 308 GLU B CA 1
ATOM 4857 C C . GLU B 1 308 ? 2.561 39.75 12.227 1 96.25 308 GLU B C 1
ATOM 4859 O O . GLU B 1 308 ? 2.588 40.281 11.117 1 96.25 308 GLU B O 1
ATOM 4864 N N . GLU B 1 309 ? 3.381 38.906 12.633 1 97.44 309 GLU B N 1
ATOM 4865 C CA . GLU B 1 309 ? 4.508 38.5 11.797 1 97.44 309 GLU B CA 1
ATOM 4866 C C . GLU B 1 309 ? 4.102 37.406 10.812 1 97.44 309 GLU B C 1
ATOM 4868 O O . GLU B 1 309 ? 4.848 37.062 9.883 1 97.44 309 GLU B O 1
ATOM 4873 N N . LEU B 1 310 ? 2.949 36.844 11 1 98 310 LEU B N 1
ATOM 4874 C CA . LEU B 1 310 ? 2.514 35.656 10.281 1 98 310 LEU B CA 1
ATOM 4875 C C . LEU B 1 310 ? 2.381 35.938 8.789 1 98 310 LEU B C 1
ATOM 4877 O O . LEU B 1 310 ? 2.646 35.062 7.965 1 98 310 LEU B O 1
ATOM 4881 N N . ASN B 1 311 ? 2.049 37.156 8.43 1 97.06 311 ASN B N 1
ATOM 4882 C CA . ASN B 1 311 ? 1.864 37.5 7.027 1 97.06 311 ASN B CA 1
ATOM 4883 C C . ASN B 1 311 ? 3.125 37.25 6.211 1 97.06 311 ASN B C 1
ATOM 4885 O O . ASN B 1 311 ? 3.055 36.688 5.117 1 97.06 311 ASN B O 1
ATOM 4889 N N . SER B 1 312 ? 4.234 37.688 6.742 1 97.12 312 SER B N 1
ATOM 4890 C CA . SER B 1 312 ? 5.504 37.5 6.047 1 97.12 312 SER B CA 1
ATOM 4891 C C . SER B 1 312 ? 5.848 36 5.926 1 97.12 312 SER B C 1
ATOM 4893 O O . SER B 1 312 ? 6.414 35.594 4.918 1 97.12 312 SER B O 1
ATOM 4895 N N . GLU B 1 313 ? 5.523 35.281 6.918 1 97.94 313 GLU B N 1
ATOM 4896 C CA . GLU B 1 313 ? 5.781 33.844 6.891 1 97.94 313 GLU B CA 1
ATOM 4897 C C . GLU B 1 313 ? 4.906 33.125 5.852 1 97.94 313 GLU B C 1
ATOM 4899 O O . GLU B 1 313 ? 5.348 32.188 5.195 1 97.94 313 GLU B O 1
ATOM 4904 N N . ILE B 1 314 ? 3.664 33.531 5.711 1 98.12 314 ILE B N 1
ATOM 4905 C CA . ILE B 1 314 ? 2.738 33 4.719 1 98.12 314 ILE B CA 1
ATOM 4906 C C . ILE B 1 314 ? 3.285 33.25 3.314 1 98.12 314 ILE B C 1
ATOM 4908 O O . ILE B 1 314 ? 3.295 32.344 2.477 1 98.12 314 ILE B O 1
ATOM 4912 N N . ASP B 1 315 ? 3.814 34.469 3.076 1 97.56 315 ASP B N 1
ATOM 4913 C CA . ASP B 1 315 ? 4.398 34.75 1.773 1 97.56 315 ASP B CA 1
ATOM 4914 C C . ASP B 1 315 ? 5.621 33.875 1.502 1 97.56 315 ASP B C 1
ATOM 4916 O O . ASP B 1 315 ? 5.797 33.375 0.391 1 97.56 315 ASP B O 1
ATOM 4920 N N . LEU B 1 316 ? 6.387 33.719 2.533 1 96.5 316 LEU B N 1
ATOM 4921 C CA . LEU B 1 316 ? 7.621 32.938 2.406 1 96.5 316 LEU B CA 1
ATOM 4922 C C . LEU B 1 316 ? 7.324 31.5 2.041 1 96.5 316 LEU B C 1
ATOM 4924 O O . LEU B 1 316 ? 7.984 30.922 1.176 1 96.5 316 LEU B O 1
ATOM 4928 N N . ILE B 1 317 ? 6.363 30.844 2.676 1 96 317 ILE B N 1
ATOM 4929 C CA . ILE B 1 317 ? 6.07 29.438 2.41 1 96 317 ILE B CA 1
ATOM 4930 C C . ILE B 1 317 ? 5.477 29.281 1.011 1 96 317 ILE B C 1
ATOM 4932 O O . ILE B 1 317 ? 5.734 28.297 0.321 1 96 317 ILE B O 1
ATOM 4936 N N . LEU B 1 318 ? 4.664 30.234 0.509 1 94.81 318 LEU B N 1
ATOM 4937 C CA . LEU B 1 318 ? 4.074 30.203 -0.824 1 94.81 318 LEU B CA 1
ATOM 4938 C C . LEU B 1 318 ? 5.152 30.281 -1.899 1 94.81 318 LEU B C 1
ATOM 4940 O O . LEU B 1 318 ? 4.984 29.75 -2.996 1 94.81 318 LEU B O 1
ATOM 4944 N N . GLU B 1 319 ? 6.293 30.906 -1.525 1 94.31 319 GLU B N 1
ATOM 4945 C CA . GLU B 1 319 ? 7.398 31.062 -2.463 1 94.31 319 GLU B CA 1
ATOM 4946 C C . GLU B 1 319 ? 8.375 29.891 -2.357 1 94.31 319 GLU B C 1
ATOM 4948 O O . GLU B 1 319 ? 9.406 29.875 -3.035 1 94.31 319 GLU B O 1
ATOM 4953 N N . GLY B 1 320 ? 8.055 28.938 -1.506 1 91 320 GLY B N 1
ATOM 4954 C CA . GLY B 1 320 ? 8.898 27.766 -1.34 1 91 320 GLY B CA 1
ATOM 4955 C C . GLY B 1 320 ? 10.117 28.031 -0.473 1 91 320 GLY B C 1
ATOM 4956 O O . GLY B 1 320 ? 11.086 27.266 -0.515 1 91 320 GLY B O 1
ATOM 4957 N N . GLY B 1 321 ? 10.047 29.094 0.271 1 91.38 321 GLY B N 1
ATOM 4958 C CA . GLY B 1 321 ? 11.219 29.516 1.024 1 91.38 321 GLY B CA 1
ATOM 4959 C C . GLY B 1 321 ? 11.227 29 2.453 1 91.38 321 GLY B C 1
ATOM 4960 O O . GLY B 1 321 ? 12.227 29.141 3.162 1 91.38 321 GLY B O 1
ATOM 4961 N N . GLN B 1 322 ? 10.195 28.438 2.895 1 91 322 GLN B N 1
ATOM 4962 C CA . GLN B 1 322 ? 10.133 27.969 4.277 1 91 322 GLN B CA 1
ATOM 4963 C C . GLN B 1 322 ? 10.992 26.734 4.484 1 91 322 GLN B C 1
ATOM 4965 O O . GLN B 1 322 ? 11.023 25.844 3.635 1 91 322 GLN B O 1
ATOM 4970 N N . VAL B 1 323 ? 11.734 26.719 5.5 1 94.88 323 VAL B N 1
ATOM 4971 C CA . VAL B 1 323 ? 12.492 25.578 5.988 1 94.88 323 VAL B CA 1
ATOM 4972 C C . VAL B 1 323 ? 12.039 25.219 7.406 1 94.88 323 VAL B C 1
ATOM 4974 O O . VAL B 1 323 ? 12 26.078 8.281 1 94.88 323 VAL B O 1
ATOM 4977 N N . GLY B 1 324 ? 11.664 23.984 7.582 1 96.75 324 GLY B N 1
ATOM 4978 C CA . GLY B 1 324 ? 11.203 23.562 8.891 1 96.75 324 GLY B CA 1
ATOM 4979 C C . GLY B 1 324 ? 9.789 24.031 9.203 1 96.75 324 GLY B C 1
ATOM 4980 O O . GLY B 1 324 ? 8.906 23.969 8.352 1 96.75 324 GLY B O 1
ATOM 4981 N N . ARG B 1 325 ? 9.586 24.406 10.516 1 98.19 325 ARG B N 1
ATOM 4982 C CA . ARG B 1 325 ? 8.242 24.688 11.016 1 98.19 325 ARG B CA 1
ATOM 4983 C C . ARG B 1 325 ? 8.156 26.109 11.578 1 98.19 325 ARG B C 1
ATOM 4985 O O . ARG B 1 325 ? 9.125 26.609 12.133 1 98.19 325 ARG B O 1
ATOM 4992 N N . VAL B 1 326 ? 7.012 26.703 11.398 1 98.62 326 VAL B N 1
ATOM 4993 C CA . VAL B 1 326 ? 6.727 28 12.016 1 98.62 326 VAL B CA 1
ATOM 4994 C C . VAL B 1 326 ? 5.57 27.859 13 1 98.62 326 VAL B C 1
ATOM 4996 O O . VAL B 1 326 ? 4.477 27.422 12.625 1 98.62 326 VAL B O 1
ATOM 4999 N N . VAL B 1 327 ? 5.828 28.203 14.227 1 98.69 327 VAL B N 1
ATOM 5000 C CA . VAL B 1 327 ? 4.816 28.156 15.281 1 98.69 327 VAL B CA 1
ATOM 5001 C C . VAL B 1 327 ? 4.266 29.562 15.523 1 98.69 327 VAL B C 1
ATOM 5003 O O . VAL B 1 327 ? 5.031 30.516 15.711 1 98.69 327 VAL B O 1
ATOM 5006 N N . VAL B 1 328 ? 2.986 29.688 15.461 1 98.75 328 VAL B N 1
ATOM 5007 C CA . VAL B 1 328 ? 2.314 30.953 15.734 1 98.75 328 VAL B CA 1
ATOM 5008 C C . VAL B 1 328 ? 1.976 31.062 17.219 1 98.75 328 VAL B C 1
ATOM 5010 O O . VAL B 1 328 ? 1.298 30.188 17.766 1 98.75 328 VAL B O 1
ATOM 5013 N N . GLU B 1 329 ? 2.398 32.062 17.797 1 98.31 329 GLU B N 1
ATOM 5014 C CA . GLU B 1 329 ? 2.16 32.281 19.219 1 98.31 329 GLU B CA 1
ATOM 5015 C C . GLU B 1 329 ? 1.157 33.406 19.438 1 98.31 329 GLU B C 1
ATOM 5017 O O . GLU B 1 329 ? 1.377 34.562 19 1 98.31 329 GLU B O 1
ATOM 5022 N N . HIS B 1 330 ? 0.067 33.094 20.078 1 97.56 330 HIS B N 1
ATOM 5023 C CA . HIS B 1 330 ? -0.91 34.125 20.453 1 97.56 330 HIS B CA 1
ATOM 5024 C C . HIS B 1 330 ? -0.526 34.812 21.766 1 97.56 330 HIS B C 1
ATOM 5026 O O . HIS B 1 330 ? -0.103 34.125 22.703 1 97.56 330 HIS B O 1
ATOM 5032 N N . GLU B 1 331 ? -0.524 36.156 21.703 1 85.5 331 GLU B N 1
ATOM 5033 C CA . GLU B 1 331 ? -0.211 36.938 22.906 1 85.5 331 GLU B CA 1
ATOM 5034 C C . GLU B 1 331 ? -1.34 36.844 23.922 1 85.5 331 GLU B C 1
ATOM 5036 O O . GLU B 1 331 ? -2.516 36.812 23.547 1 85.5 331 GLU B O 1
ATOM 5041 N N . GLY B 1 332 ? -1.113 36.719 25.297 1 67.5 332 GLY B N 1
ATOM 5042 C CA . GLY B 1 332 ? -2.031 36.906 26.406 1 67.5 332 GLY B CA 1
ATOM 5043 C C . GLY B 1 332 ? -2.646 35.594 26.875 1 67.5 332 GLY B C 1
ATOM 5044 O O . GLY B 1 332 ? -2.551 34.594 26.203 1 67.5 332 GLY B O 1
#

InterPro domains:
  IPR011032 GroES-like superfamily [SSF50129] (6-147)
  IPR013149 Alcohol dehydrogenase-like, C-terminal [PF00107] (163-282)
  IPR013154 Alcohol dehydrogenase-like, N-terminal [PF08240] (32-118)
  IPR014188 Acrylyl-CoA reductase AcuI [TIGR02823] (6-329)
  IPR020843 Enoylreductase domain [SM00829] (13-328)
  IPR036291 NAD(P)-binding domain superfamily [SSF51735] (120-295)
  IPR051397 Zinc-containing alcohol dehydrogenase-like protein [PTHR43677] (3-329)

Solvent-accessible surface area (backbone atoms only — not comparable to full-atom values): 32147 Å² total; per-residue (Å²): 130,81,59,60,38,56,24,41,36,28,34,71,46,80,91,84,34,62,47,73,44,77,43,78,39,56,57,82,74,47,60,94,45,36,28,31,29,41,32,41,22,10,28,67,48,72,68,27,36,41,30,54,66,59,36,55,90,55,21,75,66,68,68,38,27,27,16,37,16,30,18,31,30,28,65,41,49,77,35,90,91,52,48,60,70,40,50,32,34,37,56,31,62,52,35,16,32,82,36,63,10,29,41,19,39,52,36,43,38,53,58,87,56,58,38,72,57,36,72,76,46,50,58,63,55,49,22,47,37,33,55,31,30,51,37,25,46,50,27,50,50,53,33,46,75,59,66,48,50,64,82,65,48,39,26,38,27,32,45,21,49,32,46,38,21,37,37,34,40,19,28,40,27,66,65,60,34,48,29,37,29,21,21,88,57,63,88,45,39,69,59,45,42,70,43,35,28,72,43,70,43,51,42,70,82,44,42,66,82,70,85,64,66,63,52,77,62,67,20,29,28,33,43,35,50,33,25,24,55,38,44,40,31,47,50,24,18,38,26,71,51,13,34,38,21,33,56,24,50,78,67,33,52,55,35,73,47,48,43,50,35,21,34,73,31,22,23,27,43,35,26,32,26,61,54,74,47,55,66,72,57,47,53,52,49,46,41,35,43,23,49,83,44,38,47,86,45,54,71,81,40,33,47,76,38,41,71,83,49,39,61,62,53,38,52,34,45,77,71,67,63,54,64,33,27,43,23,34,41,52,77,132,129,80,59,60,38,56,24,40,36,27,32,70,45,80,91,84,36,60,47,74,44,77,41,78,38,55,55,82,73,47,61,93,46,36,29,31,30,40,33,41,22,10,28,67,48,72,68,28,36,40,30,55,66,57,36,56,91,56,21,76,65,67,69,37,26,27,16,36,16,29,18,30,32,27,64,41,48,76,34,91,92,51,47,62,72,42,50,35,35,37,57,33,63,51,37,16,31,81,35,62,11,29,42,20,38,53,36,43,38,53,58,88,55,58,38,70,57,34,72,75,48,51,59,62,55,50,21,48,37,32,54,32,31,51,38,26,47,49,28,50,50,52,33,48,75,59,68,50,49,64,80,65,48,39,27,38,28,32,45,21,50,32,45,38,20,38,38,35,40,19,28,40,27,67,64,60,32,47,29,36,30,22,21,88,58,63,88,45,39,68,60,44,42,71,42,37,26,72,43,71,43,52,41,69,82,45,41,66,82,69,85,66,66,62,50,76,61,67,20,27,29,33,44,35,51,32,26,25,55,39,46,40,32,47,52,24,18,38,27,74,51,14,35,38,20,32,57,23,49,77,68,33,51,55,35,73,46,49,44,50,36,21,35,72,30,23,23,28,43,34,25,31,27,60,52,74,47,54,63,71,59,46,53,53,50,47,41,33,44,24,50,83,43,38,46,85,46,52,71,80,41,32,45,75,37,40,71,83,51,39,61,61,54,39,54,35,47,75,72,67,63,52,65,32,28,43,22,32,41,48,87,129

Foldseek 3Di:
DFDWWWFWWWAQDPPRFIDTDIDIDGPVPADDAFWKFQFFKFWDDLLLLCVNGRPCVQAVDDRAGAGQKTWGFTCGGPDPVDHGGFTKIFGAANARRHGHHHRIRMGHHHPQRIAGQADQDDRQLCNLCGLLVLLLLLLVVVQVVLPLAAPPAEEEEEPLQHANNVNNQQLCQLRVHAYEYEECPCVCFVVSVVSGHPYYDYNVVQQDPDPDQADDAHHQEYEAAADDSSQQSNLRRHAASHEYEYAHANVHDDDDHDCCSCPVRVYYYHYGDSNPPRVVVSNVSSNCCSPSSPGPPSVSQEDEDESVCVVVVSVCVNVVNDGGIYMYGYDD/DFDWWWFFWWAQDPPRFIDTDIDIDGPVPADDAFWKFQFFKFWDDLLLLCVNGRPCVQAVDDRAGAGQKTWGFTCGGPDPVDHGGFTKIFGAANARRHGHHRRIRMHHHHPQRIAGQAPQDDRQLCNLCGLLVLLLLLQVVVQVVLPLAAPPAEEEEEPLQHANNVNNQQLCQLRVHAYEYEECPCVCFVVSVVSGHPYYDYLVVQQDPDPDQADDAHHQEYEAAADDSNQQSNLRRHAASHEYEYAHANVHDDDDHDCCSCPVRVYYYHYGDSNPPRVVVSNVSSNCCSPSSPGPPSVSQEDEDESVCVVVVSVCVNVVNDGGIYMYGYDD

Organism: NCBI:txid1194090

pLDDT: mean 96.92, std 4.02, range [52.47, 98.94]

=== Feature glossary ===
A reading guide for the features in this record.

Start from the sequence.

  · Sequence gives the chain of amino acids in standard one-letter code (A=alanine, C=cysteine, …, Y=tyrosine), read N→C. It is the only feature that is directly encoded by the gene; all structural features are derived from the folded form of this sequence.

Fold it, and you get atomic coordinates and the backbone conformation that goes with them.

  · The mmCIF table is the protein's shape written out atom by atom. For each backbone N, Cα, C, and carbonyl O, it records an (x, y, z) coordinate triple in Å plus the residue type, chain letter, and residue number.

  · Backbone dihedral angles. Every residue except chain termini has a φ (preceding-C → N → Cα → C) and a ψ (N → Cα → C → next-N). They are reported in degrees following the IUPAC sign convention. Secondary structure is essentially a statement about which (φ, ψ) basin each residue occupies.

  · DSSP 8-state secondary structure assigns each residue one of H (α-helix), G (3₁₀-helix), I (π-helix), E (extended β-strand), B (isolated β-bridge), T (hydrogen-bonded turn), S (bend), or '-' (coil). The assignment is computed from backbone hydrogen-bond geometry via the Kabsch–Sander algorithm.

  · P-SEA three-state annotation labels each residue as helix, strand, or coil based purely on the geometry of the Cα trace. It serves as a fallback when the full backbone (and thus DSSP) is unavailable.

Summarize the fold with a handful of shape descriptors and a per-residue structural alphabet.

  · Radius of gyration (Rg) is the root-mean-square distance of Cα atoms from their centroid — a single number for overall size and compactness. A globular domain of N residues has Rg ≈ 2.2·N^0.38 Å; an extended or disordered chain has a much larger Rg. The Cα contact count is the number of residue pairs whose Cα atoms are within 8 Å and are more than four positions apart in sequence — a standard proxy for tertiary packing density. The bounding box is the smallest axis-aligned box enclosing all Cα atoms.

  · Foldseek's 3Di representation compresses backbone geometry into a per-residue letter drawn from a learned twenty-state alphabet. It captures the tertiary interaction pattern around each residue — which residues are packed against it in space, regardless of where they are in sequence.

  · Accessible surface area quantifies burial. A residue with SASA near zero is packed into the hydrophobic core; one with SASA >100 Å² sits on the surface. Computed here via the Shrake–Rupley numerical algorithm with a 1.4 Å probe.

Ask how reliable the model is.

  · For AlphaFold models, the B-factor field carries pLDDT — the model's own estimate of local accuracy on a 0–100 scale. Regions with pLDDT<50 should be treated as essentially unmodeled; they often correspond to intrinsically disordered segments.

  · For experimental (PDB) structures, the B-factor (temperature factor) quantifies the positional spread of each atom in the crystal — a combination of thermal vibration and static disorder — in units of Å². High B-factors mark flexible loops or poorly resolved regions; low B-factors mark the rigid, well-ordered core.

  · PAE(i, j) answers: if I align the predicted and true structures on residue i, how far off (in Å) do I expect residue j to be? A block-diagonal PAE matrix with low values on the blocks and high values off-diagonal is the signature of a multi-domain protein with confidently predicted domains but uncertain inter-domain orientation.

Place it in context: what it resembles, what it is annotated as, and how it looks.

  · Structural nearest neighbors (via Foldseek easy-search vs the PDB). Reported per hit: target PDB id, E-value, and alignment TM-score. A TM-score above ~0.5 is the conventional threshold for 'same fold'.

  · Functional annotations link the protein to curated databases. InterPro entries identify conserved domains and families by matching the sequence against member-database signatures (Pfam, PROSITE, CDD, …). Gene Ontology (GO) terms describe molecular function, biological process, and cellular component in a controlled vocabulary. CATH places the structure in a hierarchical fold classification (Class/Architecture/Topology/Homologous-superfamily). The organism is the source species.

  · Plot images: a contact map (which residues are close in 3D, as an N×N binary image), a Ramachandran scatter (backbone torsion angles, revealing secondary-structure composition at a glance), and — for AlphaFold structures — a PAE heatmap (pairwise prediction confidence).

  · Structure images are PyMOL renders from six orthogonal camera directions. Cartoon representation draws helices as coils and strands as arrows; sticks shows the backbone as bonds; surface shows the solvent-excluded envelope. Rainbow coloring maps sequence position to hue (blue→red, N→C); chain coloring assigns a distinct color per polypeptide.